Protein AF-0000000074853337 (afdb_homodimer)

Nearest PDB structures (foldseek):
  1yk0-assembly1_A  TM=8.969E-01  e=3.800E-24  Homo sapiens
  1jdp-assembly1_B  TM=9.020E-01  e=1.438E-23  Homo sapiens
  3lmk-assembly1_A  TM=6.009E-01  e=6.762E-14  Homo sapiens
  3sg0-assembly1_A  TM=5.991E-01  e=1.609E-08  Rhodopseudomonas palustris HaA2
  3i09-assembly2_B  TM=6.050E-01  e=5.116E-08  Burkholderia mallei

Radius of gyration: 31.62 Å; Cα contacts (8 Å, |Δi|>4): 1145; chains: 2; bounding box: 70×77×116 Å

Organism: Aplysia californica (NCBI:txid6500)

pLDDT: mean 84.52, std 18.54, range [20.59, 98.62]

Secondary structure (DSSP, 8-state):
----------------GGG-THHHHGGGS---------S-EEEEE---S-TTSTT-HHHHHHHHHHHHHHHHSTTSSSTT--EEEEE---TT-HHHHHHHHHHHHHTT--SEEE---SHHHHHHHHHHHHHHT--EEE----HHHHHTTTTTTTTEEE-S--HHHHHHHHHHHHHHHT---EEEEE-TTTTTTTSTTHHHHHHHHHHHHHHHHHTSPPPEEE--SHHHHHHIIIIIGGGS--EEEEES-HHHHHHHHHHHHHTTTTTTT-EEEEE-TT--HHHHSSTT--TTS-HHHHHHHHHHGGGEEEE-PPPP-SHHHHHHHHHHHHHHHHHTTTS-----SSS--HHHHHHHH-/----------------GGG-THHHHGGGS---------S-EEEEE---S-TTSTT-HHHHHHHHHHHHHHHHSTTSSSTT--EEEEE---TT-HHHHHHHHHHHHHTT--SEEE---SHHHHHHHHHHHHHHT--EEE----HHHHHTTTTTTTTEEE-S--HHHHHHHHHHHHHHHT---EEEEE-TTTTTTTSTTHHHHHHHHHHHHHHHHHTSPPPEEE--SHHHHHHHHHHTGGGS--EEEEES-HHHHHHHHHHHHHTTTTTTT-EEEEE-TT--TGGGSSTT--TTS-HHHHHHHHHHGGGEEEE-PPPP-SHHHHHHHHHHHHHHHHHTTTS-----SSS--HHHHHHHH-

Solvent-accessible surface area (backbone atoms only — not comparable to full-atom values): 38849 Å² total; per-residue (Å²): 136,82,78,77,76,75,78,76,79,67,79,68,75,79,73,75,74,74,77,59,65,69,67,59,60,69,70,65,54,85,71,66,73,72,72,74,79,82,64,65,46,33,32,30,31,27,28,25,64,55,74,72,27,73,59,6,41,78,63,32,47,35,30,40,52,53,36,51,52,49,34,26,28,88,86,27,92,40,53,73,55,53,73,46,78,47,83,43,60,10,68,64,25,46,51,47,26,35,52,53,51,48,54,33,58,75,66,69,47,50,63,31,32,40,34,28,48,31,47,67,13,24,49,63,44,35,36,44,22,51,80,70,70,32,43,29,39,23,47,36,35,57,50,61,57,65,76,31,28,89,58,52,21,53,35,52,44,72,70,44,67,48,50,58,58,50,30,50,49,53,48,52,52,31,61,72,68,66,59,86,44,59,37,32,42,27,19,38,63,28,41,44,55,65,27,81,39,41,22,42,55,49,51,51,41,36,33,50,54,40,14,61,74,69,71,46,87,42,55,67,43,79,31,89,48,71,66,48,41,51,47,42,47,58,69,55,56,59,70,49,72,29,37,34,37,34,25,46,24,71,66,54,47,43,52,50,34,35,50,34,42,76,71,57,41,59,72,71,64,29,43,38,36,36,58,41,58,75,65,50,72,77,62,55,73,54,66,46,64,49,88,90,52,56,70,68,57,33,51,45,21,47,60,25,48,72,41,50,44,74,48,58,60,82,71,84,84,48,69,68,52,52,53,48,25,48,52,31,53,54,44,36,47,68,78,36,64,94,42,102,75,78,84,86,49,92,55,68,57,69,58,30,54,43,55,33,73,100,132,85,78,76,76,74,78,72,80,71,78,71,75,79,76,73,74,74,77,58,64,68,68,59,60,70,70,66,56,84,72,67,72,72,74,73,80,82,66,65,45,34,33,30,31,26,28,26,65,56,74,73,26,73,58,6,40,79,60,32,48,34,29,42,52,53,36,50,53,50,34,26,29,86,88,27,92,41,52,73,54,53,74,44,78,45,82,43,61,9,67,63,25,45,50,47,25,35,50,53,50,48,53,32,59,77,66,69,46,50,64,31,32,40,34,27,48,32,47,68,15,24,49,64,43,37,36,45,22,51,80,69,71,32,41,28,38,24,48,36,35,59,51,60,56,66,76,31,27,89,57,53,22,54,34,52,45,71,68,43,68,48,48,57,57,50,31,52,50,52,49,51,54,31,61,73,69,65,60,84,42,58,38,34,43,28,20,37,65,28,41,44,56,64,28,81,40,40,23,41,56,49,51,52,42,38,32,51,56,42,16,61,74,71,72,46,86,43,54,66,45,79,31,88,47,69,68,48,42,52,47,42,47,59,69,54,56,59,71,50,73,30,37,37,38,34,25,46,23,70,67,52,47,44,51,50,34,36,50,33,42,75,71,57,42,59,72,70,63,30,42,38,36,35,58,42,56,75,65,50,73,77,62,56,74,54,66,46,63,50,90,91,52,55,71,68,56,33,51,46,21,48,60,24,47,72,43,49,44,74,47,59,58,82,71,82,84,47,69,68,53,52,52,48,27,50,52,31,51,54,44,36,48,66,76,35,64,92,43,100,76,78,84,89,51,93,56,67,57,69,58,32,55,42,56,33,72,101

Structure (mmCIF, N/CA/C/O backbone):
data_AF-0000000074853337-model_v1
#
loop_
_entity.id
_entity.type
_entity.pdbx_description
1 polymer 'Atrial natriuretic peptide receptor 3'
#
loop_
_atom_site.group_PDB
_atom_site.id
_atom_site.type_symbol
_atom_site.label_atom_id
_atom_site.label_alt_id
_atom_site.label_comp_id
_atom_site.label_asym_id
_atom_site.label_entity_id
_atom_site.label_seq_id
_atom_site.pdbx_PDB_ins_code
_atom_site.Cartn_x
_atom_site.Cartn_y
_atom_site.Cartn_z
_atom_site.occupancy
_atom_site.B_iso_or_equiv
_atom_site.auth_seq_id
_atom_site.auth_comp_id
_atom_site.auth_asym_id
_atom_site.auth_atom_id
_atom_site.pdbx_PDB_model_num
ATOM 1 N N . MET A 1 1 ? -21.594 -12.172 57.938 1 22.23 1 MET A N 1
ATOM 2 C CA . MET A 1 1 ? -20.484 -11.242 57.75 1 22.23 1 MET A CA 1
ATOM 3 C C . MET A 1 1 ? -19.141 -11.953 57.906 1 22.23 1 MET A C 1
ATOM 5 O O . MET A 1 1 ? -18.406 -11.672 58.875 1 22.23 1 MET A O 1
ATOM 9 N N . ARG A 1 2 ? -19.062 -13.242 57.5 1 23.27 2 ARG A N 1
ATOM 10 C CA . ARG A 1 2 ? -18.016 -14.219 57.75 1 23.27 2 ARG A CA 1
ATOM 11 C C . ARG A 1 2 ? -16.703 -13.805 57.062 1 23.27 2 ARG A C 1
ATOM 13 O O . ARG A 1 2 ? -16.688 -13.531 55.875 1 23.27 2 ARG A O 1
ATOM 20 N N . GLU A 1 3 ? -15.742 -13.32 57.781 1 20.59 3 GLU A N 1
ATOM 21 C CA . GLU A 1 3 ? -14.438 -12.711 57.562 1 20.59 3 GLU A CA 1
ATOM 22 C C . GLU A 1 3 ? -13.461 -13.734 56.969 1 20.59 3 GLU A C 1
ATOM 24 O O . GLU A 1 3 ? -13.039 -14.656 57.656 1 20.59 3 GLU A O 1
ATOM 29 N N . LYS A 1 4 ? -13.75 -14.234 55.75 1 22.91 4 LYS A N 1
ATOM 30 C CA . LYS A 1 4 ? -12.867 -15.273 55.219 1 22.91 4 LYS A CA 1
ATOM 31 C C . LYS A 1 4 ? -11.43 -14.773 55.125 1 22.91 4 LYS A C 1
ATOM 33 O O . LYS A 1 4 ? -11.133 -13.828 54.406 1 22.91 4 LYS A O 1
ATOM 38 N N . ARG A 1 5 ? -10.664 -15.008 56.219 1 22.78 5 ARG A N 1
ATOM 39 C CA . ARG A 1 5 ? -9.266 -14.625 56.406 1 22.78 5 ARG A CA 1
ATOM 40 C C . ARG A 1 5 ? -8.367 -15.273 55.375 1 22.78 5 ARG A C 1
ATOM 42 O O . ARG A 1 5 ? -8.359 -16.5 55.219 1 22.78 5 ARG A O 1
ATOM 49 N N . MET A 1 6 ? -8.219 -14.57 54.25 1 23.66 6 MET A N 1
ATOM 50 C CA . MET A 1 6 ? -7.418 -14.969 53.094 1 23.66 6 MET A CA 1
ATOM 51 C C . MET A 1 6 ? -5.992 -15.297 53.5 1 23.66 6 MET A C 1
ATOM 53 O O . MET A 1 6 ? -5.34 -14.508 54.188 1 23.66 6 MET A O 1
ATOM 57 N N . LYS A 1 7 ? -5.77 -16.594 53.719 1 26.19 7 LYS A N 1
ATOM 58 C CA . LYS A 1 7 ? -4.52 -17.25 54.125 1 26.19 7 LYS A CA 1
ATOM 59 C C . LYS A 1 7 ? -3.352 -16.734 53.281 1 26.19 7 LYS A C 1
ATOM 61 O O . LYS A 1 7 ? -3.395 -16.766 52.062 1 26.19 7 LYS A O 1
ATOM 66 N N . GLU A 1 8 ? -2.572 -15.758 53.812 1 24.81 8 GLU A N 1
ATOM 67 C CA . GLU A 1 8 ? -1.385 -15.07 53.312 1 24.81 8 GLU A CA 1
ATOM 68 C C . GLU A 1 8 ? -0.241 -16.047 53.062 1 24.81 8 GLU A C 1
ATOM 70 O O . GLU A 1 8 ? 0.176 -16.766 54 1 24.81 8 GLU A O 1
ATOM 75 N N . TYR A 1 9 ? -0.406 -16.922 52.062 1 26.78 9 TYR A N 1
ATOM 76 C CA . TYR A 1 9 ? 0.649 -17.891 51.844 1 26.78 9 TYR A CA 1
ATOM 77 C C . TYR A 1 9 ? 2 -17.203 51.656 1 26.78 9 TYR A C 1
ATOM 79 O O . TYR A 1 9 ? 2.186 -16.391 50.75 1 26.78 9 TYR A O 1
ATOM 87 N N . SER A 1 10 ? 2.643 -16.906 52.781 1 26.77 10 SER A N 1
ATOM 88 C CA . SER A 1 10 ? 3.932 -16.25 52.938 1 26.77 10 SER A CA 1
ATOM 89 C C . SER A 1 10 ? 5.066 -17.094 52.375 1 26.77 10 SER A C 1
ATOM 91 O O . SER A 1 10 ? 6.215 -16.969 52.812 1 26.77 10 SER A O 1
ATOM 93 N N . GLY A 1 11 ? 4.789 -18.094 51.5 1 28.28 11 GLY A N 1
ATOM 94 C CA . GLY A 1 11 ? 5.957 -18.953 51.344 1 28.28 11 GLY A CA 1
ATOM 95 C C . GLY A 1 11 ? 7.156 -18.219 50.781 1 28.28 11 GLY A C 1
ATOM 96 O O . GLY A 1 11 ? 7.109 -17.719 49.656 1 28.28 11 GLY A O 1
ATOM 97 N N . THR A 1 12 ? 7.883 -17.516 51.656 1 29.91 12 THR A N 1
ATOM 98 C CA . THR A 1 12 ? 9.094 -16.781 51.281 1 29.91 12 THR A CA 1
ATOM 99 C C . THR A 1 12 ? 10.156 -17.719 50.75 1 29.91 12 THR A C 1
ATOM 101 O O . THR A 1 12 ? 10.617 -18.625 51.438 1 29.91 12 THR A O 1
ATOM 104 N N . PRO A 1 13 ? 9.961 -18.203 49.469 1 32.94 13 PRO A N 1
ATOM 105 C CA . PRO A 1 13 ? 11.023 -19.141 49.094 1 32.94 13 PRO A CA 1
ATOM 106 C C . PRO A 1 13 ? 12.422 -18.547 49.25 1 32.94 13 PRO A C 1
ATOM 108 O O . PRO A 1 13 ? 12.617 -17.344 49 1 32.94 13 PRO A O 1
ATOM 111 N N . SER A 1 14 ? 13.156 -19.062 50.188 1 32.91 14 SER A N 1
ATOM 112 C CA . SER A 1 14 ? 14.523 -18.703 50.531 1 32.91 14 SER A CA 1
ATOM 113 C C . SER A 1 14 ? 15.469 -18.891 49.344 1 32.91 14 SER A C 1
ATOM 115 O O . SER A 1 14 ? 15.695 -20.031 48.906 1 32.91 14 SER A O 1
ATOM 117 N N . VAL A 1 15 ? 15.297 -18.078 48.344 1 34.78 15 VAL A N 1
ATOM 118 C CA . VAL A 1 15 ? 16.219 -18.172 47.219 1 34.78 15 VAL A CA 1
ATOM 119 C C . VAL A 1 15 ? 17.656 -18 47.719 1 34.78 15 VAL A C 1
ATOM 121 O O . VAL A 1 15 ? 17.953 -17.078 48.469 1 34.78 15 VAL A O 1
ATOM 124 N N . SER A 1 16 ? 18.375 -19.094 47.844 1 33.56 16 SER A N 1
ATOM 125 C CA . SER A 1 16 ? 19.75 -19.156 48.344 1 33.56 16 SER A CA 1
ATOM 126 C C . SER A 1 16 ? 20.656 -18.25 47.531 1 33.56 16 SER A C 1
ATOM 128 O O . SER A 1 16 ? 20.516 -18.141 46.281 1 33.56 16 SER A O 1
ATOM 130 N N . PRO A 1 17 ? 21.422 -17.359 48.219 1 31.91 17 PRO A N 1
ATOM 131 C CA . PRO A 1 17 ? 22.219 -16.25 47.688 1 31.91 17 PRO A CA 1
ATOM 132 C C . PRO A 1 17 ? 23.406 -16.734 46.844 1 31.91 17 PRO A C 1
ATOM 134 O O . PRO A 1 17 ? 24.25 -15.922 46.469 1 31.91 17 PRO A O 1
ATOM 137 N N . LYS A 1 18 ? 23.656 -18.047 46.75 1 34.31 18 LYS A N 1
ATOM 138 C CA . LYS A 1 18 ? 25.047 -18.359 46.438 1 34.31 18 LYS A CA 1
ATOM 139 C C . LYS A 1 18 ? 25.391 -17.875 45.031 1 34.31 18 LYS A C 1
ATOM 141 O O . LYS A 1 18 ? 26.562 -17.797 44.656 1 34.31 18 LYS A O 1
ATOM 146 N N . MET A 1 19 ? 24.375 -18.078 44.156 1 36.09 19 MET A N 1
ATOM 147 C CA . MET A 1 19 ? 24.938 -18.078 42.812 1 36.09 19 MET A CA 1
ATOM 148 C C . MET A 1 19 ? 25.281 -16.656 42.375 1 36.09 19 MET A C 1
ATOM 150 O O . MET A 1 19 ? 25.375 -16.391 41.156 1 36.09 19 MET A O 1
ATOM 154 N N . MET A 1 20 ? 25.359 -15.734 43.312 1 32.56 20 MET A N 1
ATOM 155 C CA . MET A 1 20 ? 25.312 -14.375 42.781 1 32.56 20 MET A CA 1
ATOM 156 C C . MET A 1 20 ? 26.641 -14.016 42.094 1 32.56 20 MET A C 1
ATOM 158 O O . MET A 1 20 ? 26.734 -12.992 41.438 1 32.56 20 MET A O 1
ATOM 162 N N . PRO A 1 21 ? 27.766 -14.648 42.531 1 40.25 21 PRO A N 1
ATOM 163 C CA . PRO A 1 21 ? 28.891 -13.766 42.25 1 40.25 21 PRO A CA 1
ATOM 164 C C . PRO A 1 21 ? 29.219 -13.711 40.75 1 40.25 21 PRO A C 1
ATOM 166 O O . PRO A 1 21 ? 29.922 -12.789 40.312 1 40.25 21 PRO A O 1
ATOM 169 N N . PHE A 1 22 ? 29 -14.867 40.094 1 39.91 22 PHE A N 1
ATOM 170 C CA . PHE A 1 22 ? 29.75 -14.984 38.844 1 39.91 22 PHE A CA 1
ATOM 171 C C . PHE A 1 22 ? 29.219 -14.016 37.812 1 39.91 22 PHE A C 1
ATOM 173 O O . PHE A 1 22 ? 29.781 -13.883 36.719 1 39.91 22 PHE A O 1
ATOM 180 N N . VAL A 1 23 ? 27.906 -13.523 38.062 1 36.72 23 VAL A N 1
ATOM 181 C CA . VAL A 1 23 ? 27.359 -12.734 36.969 1 36.72 23 VAL A CA 1
ATOM 182 C C . VAL A 1 23 ? 28.109 -11.398 36.875 1 36.72 23 VAL A C 1
ATOM 184 O O . VAL A 1 23 ? 28.016 -10.711 35.875 1 36.72 23 VAL A O 1
ATOM 187 N N . LEU A 1 24 ? 28.828 -11.031 38 1 37.31 24 LEU A N 1
ATOM 188 C CA . LEU A 1 24 ? 29.453 -9.711 37.969 1 37.31 24 LEU A CA 1
ATOM 189 C C . LEU A 1 24 ? 30.641 -9.688 37.031 1 37.31 24 LEU A C 1
ATOM 191 O O . LEU A 1 24 ? 30.922 -8.656 36.406 1 37.31 24 LEU A O 1
ATOM 195 N N . LEU A 1 25 ? 31.359 -10.812 36.969 1 39.62 25 LEU A N 1
ATOM 196 C CA . LEU A 1 25 ? 32.625 -10.727 36.25 1 39.62 25 LEU A CA 1
ATOM 197 C C . LEU A 1 25 ? 32.406 -10.555 34.75 1 39.62 25 LEU A C 1
ATOM 199 O O . LEU A 1 25 ? 33.188 -9.875 34.062 1 39.62 25 LEU A O 1
ATOM 203 N N . LEU A 1 26 ? 31.344 -11.203 34.219 1 37.22 26 LEU A N 1
ATOM 204 C CA . LEU A 1 26 ? 31.266 -11.141 32.781 1 37.22 26 LEU A CA 1
ATOM 205 C C . LEU A 1 26 ? 30.938 -9.734 32.312 1 37.22 26 LEU A C 1
ATOM 207 O O . LEU A 1 26 ? 30.969 -9.445 31.109 1 37.22 26 LEU A O 1
ATOM 211 N N . LEU A 1 27 ? 30.422 -8.859 33.188 1 37.34 27 LEU A N 1
ATOM 212 C CA . LEU A 1 27 ? 30.078 -7.52 32.688 1 37.34 27 LEU A CA 1
ATOM 213 C C . LEU A 1 27 ? 31.344 -6.703 32.438 1 37.34 27 LEU A C 1
ATOM 215 O O . LEU A 1 27 ? 31.266 -5.555 32 1 37.34 27 LEU A O 1
ATOM 219 N N . CYS A 1 28 ? 32.406 -7.074 33.062 1 39.81 28 CYS A N 1
ATOM 220 C CA . CYS A 1 28 ? 33.594 -6.258 32.844 1 39.81 28 CYS A CA 1
ATOM 221 C C . CYS A 1 28 ? 34.125 -6.457 31.422 1 39.81 28 CYS A C 1
ATOM 223 O O . CYS A 1 28 ? 35.219 -6.008 31.109 1 39.81 28 CYS A O 1
ATOM 225 N N . LEU A 1 29 ? 33.812 -7.5 30.734 1 38 29 LEU A N 1
ATOM 226 C CA . LEU A 1 29 ? 34.594 -7.562 29.5 1 38 29 LEU A CA 1
ATOM 227 C C . LEU A 1 29 ? 34.625 -6.203 28.812 1 38 29 LEU A C 1
ATOM 229 O O . LEU A 1 29 ? 33.875 -5.301 29.172 1 38 29 LEU A O 1
ATOM 233 N N . GLY A 1 30 ? 35 -6.238 27.359 1 38.25 30 GLY A N 1
ATOM 234 C CA . GLY A 1 30 ? 35.531 -5.242 26.453 1 38.25 30 GLY A CA 1
ATOM 235 C C . GLY A 1 30 ? 34.625 -4.047 26.266 1 38.25 30 GLY A C 1
ATOM 236 O O . GLY A 1 30 ? 33.562 -4.168 25.656 1 38.25 30 GLY A O 1
ATOM 237 N N . GLN A 1 31 ? 34.375 -3.303 27.219 1 40.59 31 GLN A N 1
ATOM 238 C CA . GLN A 1 31 ? 33.969 -1.958 26.828 1 40.59 31 GLN A CA 1
ATOM 239 C C . GLN A 1 31 ? 34.781 -1.463 25.641 1 40.59 31 GLN A C 1
ATOM 241 O O . GLN A 1 31 ? 35.906 -1.008 25.797 1 40.59 31 GLN A O 1
ATOM 246 N N . GLU A 1 32 ? 34.938 -2.137 24.5 1 41.5 32 GLU A N 1
ATOM 247 C CA . GLU A 1 32 ? 35.406 -1.35 23.375 1 41.5 32 GLU A CA 1
ATOM 248 C C . GLU A 1 32 ? 35 0.113 23.5 1 41.5 32 GLU A C 1
ATOM 250 O O . GLU A 1 32 ? 33.844 0.412 23.75 1 41.5 32 GLU A O 1
ATOM 255 N N . ALA A 1 33 ? 35.75 0.999 23.953 1 39.53 33 ALA A N 1
ATOM 256 C CA . ALA A 1 33 ? 35.594 2.443 23.797 1 39.53 33 ALA A CA 1
ATOM 257 C C . ALA A 1 33 ? 34.844 2.783 22.516 1 39.53 33 ALA A C 1
ATOM 259 O O . ALA A 1 33 ? 35.344 2.535 21.422 1 39.53 33 ALA A O 1
ATOM 260 N N . ALA A 1 34 ? 33.625 2.465 22.328 1 45.75 34 ALA A N 1
ATOM 261 C CA . ALA A 1 34 ? 32.938 3.104 21.219 1 45.75 34 ALA A CA 1
ATOM 262 C C . ALA A 1 34 ? 33.531 4.465 20.891 1 45.75 34 ALA A C 1
ATOM 264 O O . ALA A 1 34 ? 33.594 5.344 21.75 1 45.75 34 ALA A O 1
ATOM 265 N N . ALA A 1 35 ? 34.719 4.594 20.344 1 49.59 35 ALA A N 1
ATOM 266 C CA . ALA A 1 35 ? 35.281 5.832 19.812 1 49.59 35 ALA A CA 1
ATOM 267 C C . ALA A 1 35 ? 34.219 6.859 19.516 1 49.59 35 ALA A C 1
ATOM 269 O O . ALA A 1 35 ? 33.25 6.562 18.828 1 49.59 35 ALA A O 1
ATOM 270 N N . TYR A 1 36 ? 33.938 7.77 20.438 1 59.47 36 TYR A N 1
ATOM 271 C CA . TYR A 1 36 ? 33 8.891 20.344 1 59.47 36 TYR A CA 1
ATOM 272 C C . TYR A 1 36 ? 33.125 9.578 18.984 1 59.47 36 TYR A C 1
ATOM 274 O O . TYR A 1 36 ? 34.219 9.891 18.531 1 59.47 36 TYR A O 1
ATOM 282 N N . TYR A 1 37 ? 32.281 9.25 18.062 1 70.19 37 TYR A N 1
ATOM 283 C CA . TYR A 1 37 ? 32.219 10.008 16.812 1 70.19 37 TYR A CA 1
ATOM 284 C C . TYR A 1 37 ? 32.344 11.5 17.078 1 70.19 37 TYR A C 1
ATOM 286 O O . TYR A 1 37 ? 31.562 12.07 17.859 1 70.19 37 TYR A O 1
ATOM 294 N N . THR A 1 38 ? 33.438 12.094 16.688 1 80.12 38 THR A N 1
ATOM 295 C CA . THR A 1 38 ? 33.719 13.508 16.938 1 80.12 38 THR A CA 1
ATOM 296 C C . THR A 1 38 ? 33.281 14.344 15.727 1 80.12 38 THR A C 1
ATOM 298 O O . THR A 1 38 ? 33.344 15.578 15.766 1 80.12 38 THR A O 1
ATOM 301 N N . GLY A 1 39 ? 32.812 13.68 14.648 1 88.62 39 GLY A N 1
ATOM 302 C CA . GLY A 1 39 ? 32.375 14.414 13.469 1 88.62 39 GLY A CA 1
ATOM 303 C C . GLY A 1 39 ? 31 15.047 13.641 1 88.62 39 GLY A C 1
ATOM 304 O O . GLY A 1 39 ? 30.406 14.977 14.711 1 88.62 39 GLY A O 1
ATOM 305 N N . PRO A 1 40 ? 30.594 15.742 12.672 1 94.69 40 PRO A N 1
ATOM 306 C CA . PRO A 1 40 ? 29.281 16.391 12.734 1 94.69 40 PRO A CA 1
ATOM 307 C C . PRO A 1 40 ? 28.125 15.398 12.859 1 94.69 40 PRO A C 1
ATOM 309 O O . PRO A 1 40 ? 28.203 14.289 12.328 1 94.69 40 PRO A O 1
ATOM 312 N N . ILE A 1 41 ? 27.219 15.789 13.633 1 95.88 41 ILE A N 1
ATOM 313 C CA . ILE A 1 41 ? 25.953 15.055 13.648 1 95.88 41 ILE A CA 1
ATOM 314 C C . ILE A 1 41 ? 25.172 15.352 12.375 1 95.88 41 ILE A C 1
ATOM 316 O O . ILE A 1 41 ? 24.875 16.516 12.07 1 95.88 41 ILE A O 1
ATOM 320 N N . LEU A 1 42 ? 24.812 14.281 11.586 1 97.69 42 LEU A N 1
ATOM 321 C CA . LEU A 1 42 ? 24.156 14.438 10.297 1 97.69 42 LEU A CA 1
ATOM 322 C C . LEU A 1 42 ? 22.672 14.078 10.391 1 97.69 42 LEU A C 1
ATOM 324 O O . LEU A 1 42 ? 22.328 12.945 10.719 1 97.69 42 LEU A O 1
ATOM 328 N N . ILE A 1 43 ? 21.875 15.062 10.133 1 98 43 ILE A N 1
ATOM 329 C CA . ILE A 1 43 ? 20.422 14.875 10.164 1 98 43 ILE A CA 1
ATOM 330 C C . ILE A 1 43 ? 19.859 15.008 8.75 1 98 43 ILE A C 1
ATOM 332 O O . ILE A 1 43 ? 20.094 16.016 8.078 1 98 43 ILE A O 1
ATOM 336 N N . ALA A 1 44 ? 19.203 13.953 8.266 1 98.44 44 ALA A N 1
ATOM 337 C CA . ALA A 1 44 ? 18.516 13.992 6.973 1 98.44 44 ALA A CA 1
ATOM 338 C C . ALA A 1 44 ? 17.031 14.289 7.145 1 98.44 44 ALA A C 1
ATOM 340 O O . ALA A 1 44 ? 16.328 13.562 7.852 1 98.44 44 ALA A O 1
ATOM 341 N N . SER A 1 45 ? 16.594 15.359 6.551 1 98.12 45 SER A N 1
ATOM 342 C CA . SER A 1 45 ? 15.188 15.727 6.641 1 98.12 45 SER A CA 1
ATOM 343 C C . SER A 1 45 ? 14.461 15.453 5.328 1 98.12 45 SER A C 1
ATOM 345 O O . SER A 1 45 ? 14.945 15.844 4.258 1 98.12 45 SER A O 1
ATOM 347 N N . LEU A 1 46 ? 13.336 14.773 5.422 1 98.31 46 LEU A N 1
ATOM 348 C CA . LEU A 1 46 ? 12.531 14.43 4.258 1 98.31 46 LEU A CA 1
ATOM 349 C C . LEU A 1 46 ? 11.141 15.047 4.355 1 98.31 46 LEU A C 1
ATOM 351 O O . LEU A 1 46 ? 10.133 14.328 4.336 1 98.31 46 LEU A O 1
ATOM 355 N N . PHE A 1 47 ? 11.102 16.391 4.367 1 97.81 47 PHE A N 1
ATOM 356 C CA . PHE A 1 47 ? 9.859 17.156 4.355 1 97.81 47 PHE A CA 1
ATOM 357 C C . PHE A 1 47 ? 9.484 17.562 2.934 1 97.81 47 PHE A C 1
ATOM 359 O O . PHE A 1 47 ? 10.352 17.641 2.057 1 97.81 47 PHE A O 1
ATOM 366 N N . PRO A 1 48 ? 8.172 17.797 2.736 1 97 48 PRO A N 1
ATOM 367 C CA . PRO A 1 48 ? 7.809 18.25 1.396 1 97 48 PRO A CA 1
ATOM 368 C C . PRO A 1 48 ? 8.203 19.703 1.139 1 97 48 PRO A C 1
ATOM 370 O O . PRO A 1 48 ? 8.148 20.531 2.053 1 97 48 PRO A O 1
ATOM 373 N N . ALA A 1 49 ? 8.555 20 -0.128 1 96.19 49 ALA A N 1
ATOM 374 C CA . ALA A 1 49 ? 8.906 21.359 -0.513 1 96.19 49 ALA A CA 1
ATOM 375 C C . ALA A 1 49 ? 7.652 22.203 -0.753 1 96.19 49 ALA A C 1
ATOM 377 O O . ALA A 1 49 ? 7.707 23.438 -0.714 1 96.19 49 ALA A O 1
ATOM 378 N N . ASP A 1 50 ? 6.562 21.547 -1.002 1 93.19 50 ASP A N 1
ATOM 379 C CA . ASP A 1 50 ? 5.297 22.219 -1.26 1 93.19 50 ASP A CA 1
ATOM 380 C C . ASP A 1 50 ? 4.848 23.031 -0.042 1 93.19 50 ASP A C 1
ATOM 382 O O . ASP A 1 50 ? 4.422 22.453 0.963 1 93.19 50 ASP A O 1
ATOM 386 N N . ASP A 1 51 ? 4.77 24.344 -0.129 1 89.62 51 ASP A N 1
ATOM 387 C CA . ASP A 1 51 ? 4.535 25.234 0.999 1 89.62 51 ASP A CA 1
ATOM 388 C C . ASP A 1 51 ? 3.082 25.172 1.462 1 89.62 51 ASP A C 1
ATOM 390 O O . ASP A 1 51 ? 2.738 25.688 2.525 1 89.62 51 ASP A O 1
ATOM 394 N N . ARG A 1 52 ? 2.24 24.609 0.774 1 86.31 52 ARG A N 1
ATOM 395 C CA . ARG A 1 52 ? 0.839 24.484 1.16 1 86.31 52 ARG A CA 1
ATOM 396 C C . ARG A 1 52 ? 0.68 23.484 2.299 1 86.31 52 ARG A C 1
ATOM 398 O O . ARG A 1 52 ? -0.307 23.516 3.037 1 86.31 52 ARG A O 1
ATOM 405 N N . ARG A 1 53 ? 1.731 22.609 2.369 1 89.81 53 ARG A N 1
ATOM 406 C CA . ARG A 1 53 ? 1.661 21.578 3.395 1 89.81 53 ARG A CA 1
ATOM 407 C C . ARG A 1 53 ? 2.035 22.125 4.762 1 89.81 53 ARG A C 1
ATOM 409 O O . ARG A 1 53 ? 2.959 22.938 4.879 1 89.81 53 ARG A O 1
ATOM 416 N N . LEU A 1 54 ? 1.397 21.609 5.758 1 88.5 54 LEU A N 1
ATOM 417 C CA . LEU A 1 54 ? 1.569 22.125 7.117 1 88.5 54 LEU A CA 1
ATOM 418 C C . LEU A 1 54 ? 2.957 21.781 7.652 1 88.5 54 LEU A C 1
ATOM 420 O O . LEU A 1 54 ? 3.406 22.375 8.641 1 88.5 54 LEU A O 1
ATOM 424 N N . PHE A 1 55 ? 3.625 20.875 7.066 1 92.25 55 PHE A N 1
ATOM 425 C CA . PHE A 1 55 ? 4.941 20.438 7.504 1 92.25 55 PHE A CA 1
ATOM 426 C C . PHE A 1 55 ? 5.969 20.609 6.391 1 92.25 55 PHE A C 1
ATOM 428 O O . PHE A 1 55 ? 6.867 19.781 6.23 1 92.25 55 PHE A O 1
ATOM 435 N N . SER A 1 56 ? 5.773 21.609 5.621 1 94.25 56 SER A N 1
ATOM 436 C CA . SER A 1 56 ? 6.711 21.891 4.539 1 94.25 56 SER A CA 1
ATOM 437 C C . SER A 1 56 ? 8.078 22.281 5.082 1 94.25 56 SER A C 1
ATOM 439 O O . SER A 1 56 ? 8.203 22.688 6.234 1 94.25 56 SER A O 1
ATOM 441 N N . ILE A 1 57 ? 9.047 22.188 4.258 1 96.94 57 ILE A N 1
ATOM 442 C CA . ILE A 1 57 ? 10.414 22.531 4.617 1 96.94 57 ILE A CA 1
ATOM 443 C C . ILE A 1 57 ? 10.461 23.984 5.117 1 96.94 57 ILE A C 1
ATOM 445 O O . ILE A 1 57 ? 11.055 24.25 6.164 1 96.94 57 ILE A O 1
ATOM 449 N N . LYS A 1 58 ? 9.805 24.875 4.449 1 95.31 58 LYS A N 1
ATOM 450 C CA . LYS A 1 58 ? 9.852 26.297 4.809 1 95.31 58 LYS A CA 1
ATOM 451 C C . LYS A 1 58 ? 9.25 26.531 6.188 1 95.31 58 LYS A C 1
ATOM 453 O O . LYS A 1 58 ? 9.672 27.438 6.91 1 95.31 58 LYS A O 1
ATOM 458 N N . ARG A 1 59 ? 8.32 25.75 6.496 1 94.31 59 ARG A N 1
ATOM 459 C CA . ARG A 1 59 ? 7.637 25.938 7.773 1 94.31 59 ARG A CA 1
ATOM 460 C C . ARG A 1 59 ? 8.453 25.344 8.922 1 94.31 59 ARG A C 1
ATOM 462 O O . ARG A 1 59 ? 8.484 25.906 10.016 1 94.31 59 ARG A O 1
ATOM 469 N N . ILE A 1 60 ? 9.133 24.266 8.656 1 96.75 60 ILE A N 1
ATOM 470 C CA . ILE A 1 60 ? 9.773 23.5 9.734 1 96.75 60 ILE A CA 1
ATOM 471 C C . ILE A 1 60 ? 11.203 24 9.93 1 96.75 60 ILE A C 1
ATOM 473 O O . ILE A 1 60 ? 11.711 24.016 11.055 1 96.75 60 ILE A O 1
ATOM 477 N N . ARG A 1 61 ? 11.875 24.391 8.922 1 97.62 61 ARG A N 1
ATOM 478 C CA . ARG A 1 61 ? 13.305 24.688 8.938 1 97.62 61 ARG A CA 1
ATOM 479 C C . ARG A 1 61 ? 13.633 25.75 9.977 1 97.62 61 ARG A C 1
ATOM 481 O O . ARG A 1 61 ? 14.57 25.594 10.758 1 97.62 61 ARG A O 1
ATOM 488 N N . PRO A 1 62 ? 12.875 26.875 10.047 1 97.5 62 PRO A N 1
ATOM 489 C CA . PRO A 1 62 ? 13.203 27.875 11.07 1 97.5 62 PRO A CA 1
ATOM 490 C C . PRO A 1 62 ? 13.188 27.297 12.484 1 97.5 62 PRO A C 1
ATOM 492 O O . PRO A 1 62 ? 14.055 27.625 13.297 1 97.5 62 PRO A O 1
ATOM 495 N N . ALA A 1 63 ? 12.227 26.469 12.711 1 97.69 63 ALA A N 1
ATOM 496 C CA . ALA A 1 63 ? 12.125 25.844 14.031 1 97.69 63 ALA A CA 1
ATOM 497 C C . ALA A 1 63 ? 13.32 24.938 14.305 1 97.69 63 ALA A C 1
ATOM 499 O O . ALA A 1 63 ? 13.812 24.875 15.43 1 97.69 63 ALA A O 1
ATOM 500 N N . LEU A 1 64 ? 13.781 24.219 13.336 1 98 64 LEU A N 1
ATOM 501 C CA . LEU A 1 64 ? 14.93 23.328 13.484 1 98 64 LEU A CA 1
ATOM 502 C C . LEU A 1 64 ? 16.203 24.125 13.703 1 98 64 LEU A C 1
ATOM 504 O O . LEU A 1 64 ? 17.062 23.719 14.492 1 98 64 LEU A O 1
ATOM 508 N N . GLU A 1 65 ? 16.328 25.25 13.055 1 97.25 65 GLU A N 1
ATOM 509 C CA . GLU A 1 65 ? 17.5 26.109 13.25 1 97.25 65 GLU A CA 1
ATOM 510 C C . GLU A 1 65 ? 17.578 26.625 14.688 1 97.25 65 GLU A C 1
ATOM 512 O O . GLU A 1 65 ? 18.641 26.641 15.289 1 97.25 65 GLU A O 1
ATOM 517 N N . ILE A 1 66 ? 16.453 27.016 15.117 1 97.44 66 ILE A N 1
ATOM 518 C CA . ILE A 1 66 ? 16.375 27.5 16.5 1 97.44 66 ILE A CA 1
ATOM 519 C C . ILE A 1 66 ? 16.766 26.359 17.453 1 97.44 66 ILE A C 1
ATOM 521 O O . ILE A 1 66 ? 17.516 26.578 18.406 1 97.44 66 ILE A O 1
ATOM 525 N N . ALA A 1 67 ? 16.281 25.172 17.203 1 97.75 67 ALA A N 1
ATOM 526 C CA . ALA A 1 67 ? 16.578 24.016 18.031 1 97.75 67 ALA A CA 1
ATOM 527 C C . ALA A 1 67 ? 18.078 23.719 18.031 1 97.75 67 ALA A C 1
ATOM 529 O O . ALA A 1 67 ? 18.656 23.438 19.078 1 97.75 67 ALA A O 1
ATOM 530 N N . VAL A 1 68 ? 18.672 23.75 16.906 1 97.44 68 VAL A N 1
ATOM 531 C CA . VAL A 1 68 ? 20.094 23.484 16.781 1 97.44 68 VAL A CA 1
ATOM 532 C C . VAL A 1 68 ? 20.891 24.5 17.609 1 97.44 68 VAL A C 1
ATOM 534 O O . VAL A 1 68 ? 21.844 24.141 18.297 1 97.44 68 VAL A O 1
ATOM 537 N N . GLU A 1 69 ? 20.516 25.781 17.5 1 96.81 69 GLU A N 1
ATOM 538 C CA . GLU A 1 69 ? 21.172 26.828 18.266 1 96.81 69 GLU A CA 1
ATOM 539 C C . GLU A 1 69 ? 21.078 26.562 19.766 1 96.81 69 GLU A C 1
ATOM 541 O O . GLU A 1 69 ? 22.078 26.703 20.5 1 96.81 69 GLU A O 1
ATOM 546 N N . LYS A 1 70 ? 19.922 26.156 20.125 1 96.56 70 LYS A N 1
ATOM 547 C CA . LYS A 1 70 ? 19.703 25.875 21.531 1 96.56 70 LYS A CA 1
ATOM 548 C C . LYS A 1 70 ? 20.531 24.672 22 1 96.56 70 LYS A C 1
ATOM 550 O O . LYS A 1 70 ? 21.109 24.688 23.078 1 96.56 70 LYS A O 1
ATOM 555 N N . VAL A 1 71 ? 20.609 23.672 21.203 1 96.81 71 VAL A N 1
ATOM 556 C CA . VAL A 1 71 ? 21.297 22.422 21.547 1 96.81 71 VAL A CA 1
ATOM 557 C C . VAL A 1 71 ? 22.797 22.672 21.609 1 96.81 71 VAL A C 1
ATOM 559 O O . VAL A 1 71 ? 23.484 22.109 22.469 1 96.81 71 VAL A O 1
ATOM 562 N N . ARG A 1 72 ? 23.234 23.578 20.797 1 96.5 72 ARG A N 1
ATOM 563 C CA . ARG A 1 72 ? 24.672 23.812 20.688 1 96.5 72 ARG A CA 1
ATOM 564 C C . ARG A 1 72 ? 25.125 24.906 21.656 1 96.5 72 ARG A C 1
ATOM 566 O O . ARG A 1 72 ? 26.328 25.125 21.828 1 96.5 72 ARG A O 1
ATOM 573 N N . ALA A 1 73 ? 24.172 25.578 22.219 1 96.94 73 ALA A N 1
ATOM 574 C CA . ALA A 1 73 ? 24.484 26.672 23.141 1 96.94 73 ALA A CA 1
ATOM 575 C C . ALA A 1 73 ? 25.344 26.172 24.297 1 96.94 73 ALA A C 1
ATOM 577 O O . ALA A 1 73 ? 25.359 24.984 24.609 1 96.94 73 ALA A O 1
ATOM 578 N N . PRO A 1 74 ? 26.094 27.109 24.953 1 96.75 74 PRO A N 1
ATOM 579 C CA . PRO A 1 74 ? 26.953 26.719 26.078 1 96.75 74 PRO A CA 1
ATOM 580 C C . PRO A 1 74 ? 26.188 26 27.188 1 96.75 74 PRO A C 1
ATOM 582 O O . PRO A 1 74 ? 26.734 25.109 27.844 1 96.75 74 PRO A O 1
ATOM 585 N N . ASP A 1 75 ? 25.031 26.297 27.312 1 95.88 75 ASP A N 1
ATOM 586 C CA . ASP A 1 75 ? 24.219 25.672 28.344 1 95.88 75 ASP A CA 1
ATOM 587 C C . ASP A 1 75 ? 23.328 24.578 27.75 1 95.88 75 ASP A C 1
ATOM 589 O O . ASP A 1 75 ? 22.438 24.062 28.438 1 95.88 75 ASP A O 1
ATOM 593 N N . GLY A 1 76 ? 23.562 24.266 26.484 1 95.69 76 GLY A N 1
ATOM 594 C CA . GLY A 1 76 ? 22.766 23.234 25.844 1 95.69 76 GLY A CA 1
ATOM 595 C C . GLY A 1 76 ? 23.312 21.828 26.062 1 95.69 76 GLY A C 1
ATOM 596 O O . GLY A 1 76 ? 24.375 21.656 26.672 1 95.69 76 GLY A O 1
ATOM 597 N N . PRO A 1 77 ? 22.578 20.797 25.656 1 94.88 77 PRO A N 1
ATOM 598 C CA . PRO A 1 77 ? 22.953 19.406 25.891 1 94.88 77 PRO A CA 1
ATOM 599 C C . PRO A 1 77 ? 24.203 18.984 25.094 1 94.88 77 PRO A C 1
ATOM 601 O O . PRO A 1 77 ? 24.891 18.031 25.484 1 94.88 77 PRO A O 1
ATOM 604 N N . LEU A 1 78 ? 24.516 19.672 24 1 94.38 78 LEU A N 1
ATOM 605 C CA . LEU A 1 78 ? 25.672 19.359 23.172 1 94.38 78 LEU A CA 1
ATOM 606 C C . LEU A 1 78 ? 26.422 20.625 22.781 1 94.38 78 LEU A C 1
ATOM 608 O O . LEU A 1 78 ? 26.516 20.969 21.594 1 94.38 78 LEU A O 1
ATOM 612 N N . PRO A 1 79 ? 27 21.156 23.797 1 94.5 79 PRO A N 1
ATOM 613 C CA . PRO A 1 79 ? 27.641 22.453 23.562 1 94.5 79 PRO A CA 1
ATOM 614 C C . PRO A 1 79 ? 28.734 22.391 22.5 1 94.5 79 PRO A C 1
ATOM 616 O O . PRO A 1 79 ? 29.641 21.547 22.609 1 94.5 79 PRO A O 1
ATOM 619 N N . GLY A 1 80 ? 28.578 23.172 21.469 1 93.31 80 GLY A N 1
ATOM 620 C CA . GLY A 1 80 ? 29.625 23.359 20.484 1 93.31 80 GLY A CA 1
ATOM 621 C C . GLY A 1 80 ? 29.656 22.266 19.422 1 93.31 80 GLY A C 1
ATOM 622 O O . GLY A 1 80 ? 30.438 22.328 18.484 1 93.31 80 GLY A O 1
ATOM 623 N N . ARG A 1 81 ? 28.812 21.312 19.562 1 94.19 81 ARG A N 1
ATOM 624 C CA . ARG A 1 81 ? 28.797 20.203 18.609 1 94.19 81 ARG A CA 1
ATOM 625 C C . ARG A 1 81 ? 28.266 20.672 17.25 1 94.19 81 ARG A C 1
ATOM 627 O O . ARG A 1 81 ? 27.297 21.438 17.188 1 94.19 81 ARG A O 1
ATOM 634 N N . GLU A 1 82 ? 28.938 20.234 16.203 1 95.62 82 GLU A N 1
ATOM 635 C CA . GLU A 1 82 ? 28.453 20.562 14.867 1 95.62 82 GLU A CA 1
ATOM 636 C C . GLU A 1 82 ? 27.281 19.672 14.477 1 95.62 82 GLU A C 1
ATOM 638 O O . GLU A 1 82 ? 27.328 18.453 14.609 1 95.62 82 GLU A O 1
ATOM 643 N N . ILE A 1 83 ? 26.219 20.312 14.094 1 96.81 83 ILE A N 1
ATOM 644 C CA . ILE A 1 83 ? 25 19.641 13.648 1 96.81 83 ILE A CA 1
ATOM 645 C C . ILE A 1 83 ? 24.625 20.125 12.25 1 96.81 83 ILE A C 1
ATOM 647 O O . ILE A 1 83 ? 24.484 21.328 12.016 1 96.81 83 ILE A O 1
ATOM 651 N N . GLU A 1 84 ? 24.531 19.172 11.32 1 96.81 84 GLU A N 1
ATOM 652 C CA . GLU A 1 84 ? 24.172 19.484 9.945 1 96.81 84 GLU A CA 1
ATOM 653 C C . GLU A 1 84 ? 22.812 18.859 9.586 1 96.81 84 GLU A C 1
ATOM 655 O O . GLU A 1 84 ? 22.625 17.656 9.719 1 96.81 84 GLU A O 1
ATOM 660 N N . ILE A 1 85 ? 21.922 19.75 9.156 1 97.62 85 ILE A N 1
ATOM 661 C CA . ILE A 1 85 ? 20.625 19.266 8.688 1 97.62 85 ILE A CA 1
ATOM 662 C C . ILE A 1 85 ? 20.531 19.438 7.176 1 97.62 85 ILE A C 1
ATOM 664 O O . ILE A 1 85 ? 20.672 20.547 6.656 1 97.62 85 ILE A O 1
ATOM 668 N N . ASN A 1 86 ? 20.375 18.328 6.473 1 97.94 86 ASN A N 1
ATOM 669 C CA . ASN A 1 86 ? 20.188 18.359 5.027 1 97.94 86 ASN A CA 1
ATOM 670 C C . ASN A 1 86 ? 18.719 18.141 4.656 1 97.94 86 ASN A C 1
ATOM 672 O O . ASN A 1 86 ? 18.062 17.25 5.195 1 97.94 86 ASN A O 1
ATOM 676 N N . TYR A 1 87 ? 18.25 19.031 3.768 1 98 87 TYR A N 1
ATOM 677 C CA . TYR A 1 87 ? 16.828 19 3.396 1 98 87 TYR A CA 1
ATOM 678 C C . TYR A 1 87 ? 16.656 18.469 1.982 1 98 87 TYR A C 1
ATOM 680 O O . TYR A 1 87 ? 17.312 18.922 1.048 1 98 87 TYR A O 1
ATOM 688 N N . ARG A 1 88 ? 15.844 17.422 1.882 1 98.19 88 ARG A N 1
ATOM 689 C CA . ARG A 1 88 ? 15.43 16.906 0.581 1 98.19 88 ARG A CA 1
ATOM 690 C C . ARG A 1 88 ? 13.914 16.797 0.488 1 98.19 88 ARG A C 1
ATOM 692 O O . ARG A 1 88 ? 13.242 16.484 1.477 1 98.19 88 ARG A O 1
ATOM 699 N N . ASP A 1 89 ? 13.43 17.078 -0.689 1 98.25 89 ASP A N 1
ATOM 700 C CA . ASP A 1 89 ? 11.992 17.078 -0.936 1 98.25 89 ASP A CA 1
ATOM 701 C C . ASP A 1 89 ? 11.43 15.656 -0.983 1 98.25 89 ASP A C 1
ATOM 703 O O . ASP A 1 89 ? 11.734 14.898 -1.903 1 98.25 89 ASP A O 1
ATOM 707 N N . SER A 1 90 ? 10.555 15.359 -0.052 1 97.25 90 SER A N 1
ATOM 708 C CA . SER A 1 90 ? 9.906 14.055 -0.062 1 97.25 90 SER A CA 1
ATOM 709 C C . SER A 1 90 ? 8.812 13.984 -1.124 1 97.25 90 SER A C 1
ATOM 711 O O . SER A 1 90 ? 8.406 12.898 -1.533 1 97.25 90 SER A O 1
ATOM 713 N N . ASN A 1 91 ? 8.305 15.18 -1.496 1 95.44 91 ASN A N 1
ATOM 714 C CA . ASN A 1 91 ? 7.207 15.305 -2.451 1 95.44 91 ASN A CA 1
ATOM 715 C C . ASN A 1 91 ? 5.973 14.531 -1.991 1 95.44 91 ASN A C 1
ATOM 717 O O . ASN A 1 91 ? 5.109 14.195 -2.803 1 95.44 91 ASN A O 1
ATOM 721 N N . CYS A 1 92 ? 6.016 14.164 -0.744 1 94.56 92 CYS A N 1
ATOM 722 C CA . CYS A 1 92 ? 4.949 13.328 -0.207 1 94.56 92 CYS A CA 1
ATOM 723 C C . CYS A 1 92 ? 4.711 12.109 -1.095 1 94.56 92 CYS A C 1
ATOM 725 O O . CYS A 1 92 ? 3.57 11.672 -1.257 1 94.56 92 CYS A O 1
ATOM 727 N N . SER A 1 93 ? 5.727 11.672 -1.726 1 94.44 93 SER A N 1
ATOM 728 C CA . SER A 1 93 ? 5.711 10.539 -2.639 1 94.44 93 SER A CA 1
ATOM 729 C C . SER A 1 93 ? 6.473 9.352 -2.055 1 94.44 93 SER A C 1
ATOM 731 O O . SER A 1 93 ? 7.578 9.508 -1.532 1 94.44 93 SER A O 1
ATOM 733 N N . SER A 1 94 ? 5.832 8.195 -2.178 1 94.56 94 SER A N 1
ATOM 734 C CA . SER A 1 94 ? 6.488 6.977 -1.706 1 94.56 94 SER A CA 1
ATOM 735 C C . SER A 1 94 ? 7.816 6.754 -2.424 1 94.56 94 SER A C 1
ATOM 737 O O . SER A 1 94 ? 8.828 6.441 -1.791 1 94.56 94 SER A O 1
ATOM 739 N N . ALA A 1 95 ? 7.805 7.027 -3.713 1 96.06 95 ALA A N 1
ATOM 740 C CA . ALA A 1 95 ? 8.984 6.758 -4.535 1 96.06 95 ALA A CA 1
ATOM 741 C C . ALA A 1 95 ? 10.062 7.816 -4.316 1 96.06 95 ALA A C 1
ATOM 743 O O . ALA A 1 95 ? 11.234 7.484 -4.125 1 96.06 95 ALA A O 1
ATOM 744 N N . ASP A 1 96 ? 9.703 9.078 -4.289 1 97.5 96 ASP A N 1
ATOM 745 C CA . ASP A 1 96 ? 10.664 10.172 -4.164 1 97.5 96 ASP A CA 1
ATOM 746 C C . ASP A 1 96 ? 11.32 10.172 -2.783 1 97.5 96 ASP A C 1
ATOM 748 O O . ASP A 1 96 ? 12.539 10.312 -2.668 1 97.5 96 ASP A O 1
ATOM 752 N N . ALA A 1 97 ? 10.492 10.016 -1.798 1 98.31 97 ALA A N 1
ATOM 753 C CA . ALA A 1 97 ? 11.023 10.008 -0.438 1 98.31 97 ALA A CA 1
ATOM 754 C C . ALA A 1 97 ? 11.992 8.852 -0.235 1 98.31 97 ALA A C 1
ATOM 756 O O . ALA A 1 97 ? 13.062 9.016 0.363 1 98.31 97 ALA A O 1
ATOM 757 N N . MET A 1 98 ? 11.617 7.68 -0.743 1 98.31 98 MET A N 1
ATOM 758 C CA . MET A 1 98 ? 12.484 6.508 -0.631 1 98.31 98 MET A CA 1
ATOM 759 C C . MET A 1 98 ? 13.797 6.727 -1.376 1 98.31 98 MET A C 1
ATOM 761 O O . MET A 1 98 ? 14.867 6.391 -0.87 1 98.31 98 MET A O 1
ATOM 765 N N . ASN A 1 99 ? 13.688 7.32 -2.543 1 98 99 ASN A N 1
ATOM 766 C CA . ASN A 1 99 ? 14.898 7.594 -3.32 1 98 99 ASN A CA 1
ATOM 767 C C . ASN A 1 99 ? 15.852 8.516 -2.566 1 98 99 ASN A C 1
ATOM 769 O O . ASN A 1 99 ? 17.062 8.266 -2.523 1 98 99 ASN A O 1
ATOM 773 N N . GLU A 1 100 ? 15.312 9.555 -1.981 1 98.44 100 GLU A N 1
ATOM 774 C CA . GLU A 1 100 ? 16.141 10.484 -1.215 1 98.44 100 GLU A CA 1
ATOM 775 C C . GLU A 1 100 ? 16.719 9.812 0.026 1 98.44 100 GLU A C 1
ATOM 777 O O . GLU A 1 100 ? 17.875 10.047 0.383 1 98.44 100 GLU A O 1
ATOM 782 N N . ALA A 1 101 ? 15.938 8.992 0.677 1 98.56 101 ALA A N 1
ATOM 783 C CA . ALA A 1 101 ? 16.422 8.258 1.843 1 98.56 101 ALA A CA 1
ATOM 784 C C . ALA A 1 101 ? 17.578 7.336 1.468 1 98.56 101 ALA A C 1
ATOM 786 O O . ALA A 1 101 ? 18.578 7.266 2.18 1 98.56 101 ALA A O 1
ATOM 787 N N . ILE A 1 102 ? 17.438 6.641 0.358 1 98 102 ILE A N 1
ATOM 788 C CA . ILE A 1 102 ? 18.484 5.746 -0.125 1 98 102 ILE A CA 1
ATOM 789 C C . ILE A 1 102 ? 19.75 6.547 -0.426 1 98 102 ILE A C 1
ATOM 791 O O . ILE A 1 102 ? 20.844 6.125 -0.074 1 98 102 ILE A O 1
ATOM 795 N N . ASN A 1 103 ? 19.578 7.715 -1.019 1 97.31 103 ASN A N 1
ATOM 796 C CA . ASN A 1 103 ? 20.719 8.57 -1.324 1 97.31 103 ASN A CA 1
ATOM 797 C C . ASN A 1 103 ? 21.469 8.969 -0.06 1 97.31 103 ASN A C 1
ATOM 799 O O . ASN A 1 103 ? 22.703 8.953 -0.041 1 97.31 103 ASN A O 1
ATOM 803 N N . PHE A 1 104 ? 20.734 9.289 0.979 1 97.69 104 PHE A N 1
ATOM 804 C CA . PHE A 1 104 ? 21.359 9.633 2.246 1 97.69 104 PHE A CA 1
ATOM 805 C C . PHE A 1 104 ? 22.062 8.422 2.846 1 97.69 104 PHE A C 1
ATOM 807 O O . PHE A 1 104 ? 23.188 8.531 3.35 1 97.69 104 PHE A O 1
ATOM 814 N N . TYR A 1 105 ? 21.453 7.242 2.766 1 96.75 105 TYR A N 1
ATOM 815 C CA . TYR A 1 105 ? 21.984 6.012 3.34 1 96.75 105 TYR A CA 1
ATOM 816 C C . TYR A 1 105 ? 23.266 5.59 2.645 1 96.75 105 TYR A C 1
ATOM 818 O O . TYR A 1 105 ? 24.281 5.312 3.303 1 96.75 105 TYR A O 1
ATOM 826 N N . VAL A 1 106 ? 23.234 5.68 1.317 1 94.06 106 VAL A N 1
ATOM 827 C CA . VAL A 1 106 ? 24.359 5.215 0.519 1 94.06 106 VAL A CA 1
ATOM 828 C C . VAL A 1 106 ? 25.562 6.117 0.757 1 94.06 106 VAL A C 1
ATOM 830 O O . VAL A 1 106 ? 26.703 5.645 0.79 1 94.06 106 VAL A O 1
ATOM 833 N N . ARG A 1 107 ? 25.344 7.359 0.991 1 93.5 107 ARG A N 1
ATOM 834 C CA . ARG A 1 107 ? 26.406 8.336 1.153 1 93.5 107 ARG A CA 1
ATOM 835 C C . ARG A 1 107 ? 26.812 8.477 2.619 1 93.5 107 ARG A C 1
ATOM 837 O O . ARG A 1 107 ? 27.656 9.297 2.961 1 93.5 107 ARG A O 1
ATOM 844 N N . ASN A 1 108 ? 26.188 7.652 3.502 1 90.56 108 ASN A N 1
ATOM 845 C CA . ASN A 1 108 ? 26.438 7.719 4.938 1 90.56 108 ASN A CA 1
ATOM 846 C C . ASN A 1 108 ? 26.266 9.141 5.473 1 90.56 108 ASN A C 1
ATOM 848 O O . ASN A 1 108 ? 27.125 9.641 6.191 1 90.56 108 ASN A O 1
ATOM 852 N N . LYS A 1 109 ? 25.156 9.703 5.109 1 90.06 109 LYS A N 1
ATOM 853 C CA . LYS A 1 109 ? 24.938 11.109 5.441 1 90.06 109 LYS A CA 1
ATOM 854 C C . LYS A 1 109 ? 23.719 11.281 6.348 1 90.06 109 LYS A C 1
ATOM 856 O O . LYS A 1 109 ? 23.062 12.328 6.32 1 90.06 109 LYS A O 1
ATOM 861 N N . SER A 1 110 ? 23.469 10.219 7.141 1 95.25 110 SER A N 1
ATOM 862 C CA . SER A 1 110 ? 22.312 10.359 8.016 1 95.25 110 SER A CA 1
ATOM 863 C C . SER A 1 110 ? 22.484 9.523 9.281 1 95.25 110 SER A C 1
ATOM 865 O O . SER A 1 110 ? 22.594 8.297 9.219 1 95.25 110 SER A O 1
ATOM 867 N N . HIS A 1 111 ? 22.531 10.289 10.336 1 97.25 111 HIS A N 1
ATOM 868 C CA . HIS A 1 111 ? 22.484 9.625 11.633 1 97.25 111 HIS A CA 1
ATOM 869 C C . HIS A 1 111 ? 21.047 9.477 12.133 1 97.25 111 HIS A C 1
ATOM 871 O O . HIS A 1 111 ? 20.766 8.617 12.969 1 97.25 111 HIS A O 1
ATOM 877 N N . VAL A 1 112 ? 20.156 10.352 11.633 1 98 112 VAL A N 1
ATOM 878 C CA . VAL A 1 112 ? 18.734 10.336 11.969 1 98 112 VAL A CA 1
ATOM 879 C C . VAL A 1 112 ? 17.922 10.938 10.82 1 98 112 VAL A C 1
ATOM 881 O O . VAL A 1 112 ? 18.391 11.828 10.117 1 98 112 VAL A O 1
ATOM 884 N N . PHE A 1 113 ? 16.797 10.32 10.602 1 98.62 113 PHE A N 1
ATOM 885 C CA . PHE A 1 113 ? 15.859 10.898 9.641 1 98.62 113 PHE A CA 1
ATOM 886 C C . PHE A 1 113 ? 14.781 11.703 10.352 1 98.62 113 PHE A C 1
ATOM 888 O O . PHE A 1 113 ? 14.203 11.242 11.336 1 98.62 113 PHE A O 1
ATOM 895 N N . LEU A 1 114 ? 14.539 12.922 9.898 1 98.31 114 LEU A N 1
ATOM 896 C CA . LEU A 1 114 ? 13.344 13.688 10.25 1 98.31 114 LEU A CA 1
ATOM 897 C C . LEU A 1 114 ? 12.336 13.68 9.102 1 98.31 114 LEU A C 1
ATOM 899 O O . LEU A 1 114 ? 12.625 14.18 8.016 1 98.31 114 LEU A O 1
ATOM 903 N N . GLY A 1 115 ? 11.18 13.164 9.383 1 96.75 115 GLY A N 1
ATOM 904 C CA . GLY A 1 115 ? 10.258 12.852 8.297 1 96.75 115 GLY A CA 1
ATOM 905 C C . GLY A 1 115 ? 10.555 11.523 7.625 1 96.75 115 GLY A C 1
ATOM 906 O O . GLY A 1 115 ? 11.438 10.781 8.07 1 96.75 115 GLY A O 1
ATOM 907 N N . PRO A 1 116 ? 9.859 11.234 6.559 1 96.94 116 PRO A N 1
ATOM 908 C CA . PRO A 1 116 ? 8.773 11.992 5.926 1 96.94 116 PRO A CA 1
ATOM 909 C C . PRO A 1 116 ? 7.539 12.117 6.816 1 96.94 116 PRO A C 1
ATOM 911 O O . PRO A 1 116 ? 7.387 11.352 7.773 1 96.94 116 PRO A O 1
ATOM 914 N N . CYS A 1 117 ? 6.719 13.047 6.461 1 94.44 117 CYS A N 1
ATOM 915 C CA . CYS A 1 117 ? 5.551 13.312 7.297 1 94.44 117 CYS A CA 1
ATOM 916 C C . CYS A 1 117 ? 4.293 12.711 6.68 1 94.44 117 CYS A C 1
ATOM 918 O O . CYS A 1 117 ? 3.299 12.5 7.375 1 94.44 117 CYS A O 1
ATOM 920 N N . CYS A 1 118 ? 4.309 12.531 5.414 1 94.06 118 CYS A N 1
ATOM 921 C CA . CYS A 1 118 ? 3.18 11.906 4.73 1 94.06 118 CYS A CA 1
ATOM 922 C C . CYS A 1 118 ? 3.215 10.391 4.887 1 94.06 118 CYS A C 1
ATOM 924 O O . CYS A 1 118 ? 4.254 9.766 4.664 1 94.06 118 CYS A O 1
ATOM 926 N N . ASP A 1 119 ? 2.117 9.805 5.133 1 93.12 119 ASP A N 1
ATOM 927 C CA . ASP A 1 119 ? 2.057 8.398 5.512 1 93.12 119 ASP A CA 1
ATOM 928 C C . ASP A 1 119 ? 2.588 7.508 4.391 1 93.12 119 ASP A C 1
ATOM 930 O O . ASP A 1 119 ? 3.379 6.594 4.637 1 93.12 119 ASP A O 1
ATOM 934 N N . TYR A 1 120 ? 2.184 7.773 3.197 1 92 120 TYR A N 1
ATOM 935 C CA . TYR A 1 120 ? 2.604 6.934 2.082 1 92 120 TYR A CA 1
ATOM 936 C C . TYR A 1 120 ? 4.102 7.055 1.841 1 92 120 TYR A C 1
ATOM 938 O O . TYR A 1 120 ? 4.742 6.105 1.377 1 92 120 TYR A O 1
ATOM 946 N N . ALA A 1 121 ? 4.664 8.203 2.168 1 95.94 121 ALA A N 1
ATOM 947 C CA . ALA A 1 121 ? 6.105 8.398 2.049 1 95.94 121 ALA A CA 1
ATOM 948 C C . ALA A 1 121 ? 6.844 7.812 3.25 1 95.94 121 ALA A C 1
ATOM 950 O O . ALA A 1 121 ? 7.918 7.23 3.104 1 95.94 121 ALA A O 1
ATOM 951 N N . ALA A 1 122 ? 6.25 7.879 4.383 1 96.56 122 ALA A N 1
ATOM 952 C CA . ALA A 1 122 ? 6.887 7.477 5.633 1 96.56 122 ALA A CA 1
ATOM 953 C C . ALA A 1 122 ? 6.969 5.957 5.742 1 96.56 122 ALA A C 1
ATOM 955 O O . ALA A 1 122 ? 7.934 5.418 6.289 1 96.56 122 ALA A O 1
ATOM 956 N N . ALA A 1 123 ? 6.031 5.285 5.211 1 95.81 123 ALA A N 1
ATOM 957 C CA . ALA A 1 123 ? 5.906 3.846 5.426 1 95.81 123 ALA A CA 1
ATOM 958 C C . ALA A 1 123 ? 7.082 3.092 4.809 1 95.81 123 ALA A C 1
ATOM 960 O O . ALA A 1 123 ? 7.785 2.35 5.5 1 95.81 123 ALA A O 1
ATOM 961 N N . PRO A 1 124 ? 7.359 3.301 3.523 1 96.69 124 PRO A N 1
ATOM 962 C CA . PRO A 1 124 ? 8.484 2.551 2.959 1 96.69 124 PRO A CA 1
ATOM 963 C C . PRO A 1 124 ? 9.82 2.932 3.59 1 96.69 124 PRO A C 1
ATOM 965 O O . PRO A 1 124 ? 10.664 2.064 3.832 1 96.69 124 PRO A O 1
ATOM 968 N N . VAL A 1 125 ? 10.031 4.184 3.861 1 98.06 125 VAL A N 1
ATOM 969 C CA . VAL A 1 125 ? 11.266 4.621 4.5 1 98.06 125 VAL A CA 1
ATOM 970 C C . VAL A 1 125 ? 11.375 4.004 5.891 1 98.06 125 VAL A C 1
ATOM 972 O O . VAL A 1 125 ? 12.422 3.455 6.254 1 98.06 125 VAL A O 1
ATOM 975 N N . GLY A 1 126 ? 10.273 4.016 6.617 1 97.75 126 GLY A N 1
ATOM 976 C CA . GLY A 1 126 ? 10.234 3.451 7.957 1 97.75 126 GLY A CA 1
ATOM 977 C C . GLY A 1 126 ? 10.594 1.976 7.992 1 97.75 126 GLY A C 1
ATOM 978 O O . GLY A 1 126 ? 11.312 1.525 8.891 1 97.75 126 GLY A O 1
ATOM 979 N N . ARG A 1 127 ? 10.148 1.229 7.047 1 97 127 ARG A N 1
ATOM 980 C CA . ARG A 1 127 ? 10.414 -0.205 6.992 1 97 127 ARG A CA 1
ATOM 981 C C . ARG A 1 127 ? 11.891 -0.479 6.738 1 97 127 ARG A C 1
ATOM 983 O O . ARG A 1 127 ? 12.438 -1.478 7.219 1 97 127 ARG A O 1
ATOM 990 N N . GLN A 1 128 ? 12.555 0.413 6.008 1 97.75 128 GLN A N 1
ATOM 991 C CA . GLN A 1 128 ? 13.938 0.163 5.617 1 97.75 128 GLN A CA 1
ATOM 992 C C . GLN A 1 128 ? 14.898 0.57 6.727 1 97.75 128 GLN A C 1
ATOM 994 O O . GLN A 1 128 ? 15.984 -0.001 6.855 1 97.75 128 GLN A O 1
ATOM 999 N N . THR A 1 129 ? 14.453 1.506 7.547 1 97.5 129 THR A N 1
ATOM 1000 C CA . THR A 1 129 ? 15.375 2.062 8.531 1 97.5 129 THR A CA 1
ATOM 1001 C C . THR A 1 129 ? 15.789 1 9.547 1 97.5 129 THR A C 1
ATOM 1003 O O . THR A 1 129 ? 16.875 1.077 10.125 1 97.5 129 THR A O 1
ATOM 1006 N N . ARG A 1 130 ? 14.961 -0.016 9.734 1 96.31 130 ARG A N 1
ATOM 1007 C CA . ARG A 1 130 ? 15.336 -1.099 10.641 1 96.31 130 ARG A CA 1
ATOM 1008 C C . ARG A 1 130 ? 16.562 -1.844 10.117 1 96.31 130 ARG A C 1
ATOM 1010 O O . ARG A 1 130 ? 17.406 -2.273 10.898 1 96.31 130 ARG A O 1
ATOM 1017 N N . TYR A 1 131 ? 16.641 -1.974 8.805 1 96.75 131 TYR A N 1
ATOM 1018 C CA . TYR A 1 131 ? 17.781 -2.637 8.195 1 96.75 131 TYR A CA 1
ATOM 1019 C C . TYR A 1 131 ? 19.031 -1.755 8.266 1 96.75 131 TYR A C 1
ATOM 1021 O O . TYR A 1 131 ? 20.141 -2.252 8.445 1 96.75 131 TYR A O 1
ATOM 1029 N N . TRP A 1 132 ? 18.812 -0.454 8.164 1 97.19 132 TRP A N 1
ATOM 1030 C CA . TRP A 1 132 ? 19.906 0.513 8.141 1 97.19 132 TRP A CA 1
ATOM 1031 C C . TRP A 1 132 ? 20.344 0.875 9.555 1 97.19 132 TRP A C 1
ATOM 1033 O O . TRP A 1 132 ? 21.422 1.451 9.75 1 97.19 132 TRP A O 1
ATOM 1043 N N . GLN A 1 133 ? 19.5 0.568 10.531 1 96.75 133 GLN A N 1
ATOM 1044 C CA . GLN A 1 133 ? 19.719 0.934 11.93 1 96.75 133 GLN A CA 1
ATOM 1045 C C . GLN A 1 133 ? 19.875 2.443 12.086 1 96.75 133 GLN A C 1
ATOM 1047 O O . GLN A 1 133 ? 20.812 2.916 12.734 1 96.75 133 GLN A O 1
ATOM 1052 N N . ILE A 1 134 ? 19.016 3.162 11.445 1 97.94 134 ILE A N 1
ATOM 1053 C CA . ILE A 1 134 ? 18.938 4.617 11.531 1 97.94 134 ILE A CA 1
ATOM 1054 C C . ILE A 1 134 ? 17.578 5.039 12.07 1 97.94 134 ILE A C 1
ATOM 1056 O O . ILE A 1 134 ? 16.547 4.723 11.469 1 97.94 134 ILE A O 1
ATOM 1060 N N . PRO A 1 135 ? 17.516 5.754 13.141 1 98 135 PRO A N 1
ATOM 1061 C CA . PRO A 1 135 ? 16.219 6.172 13.672 1 98 135 PRO A CA 1
ATOM 1062 C C . PRO A 1 135 ? 15.508 7.168 12.766 1 98 135 PRO A C 1
ATOM 1064 O O . PRO A 1 135 ? 16.156 7.941 12.055 1 98 135 PRO A O 1
ATOM 1067 N N . ILE A 1 136 ? 14.188 7.098 12.781 1 98.38 136 ILE A N 1
ATOM 1068 C CA . ILE A 1 136 ? 13.336 8 12.016 1 98.38 136 ILE A CA 1
ATOM 1069 C C . ILE A 1 136 ? 12.281 8.617 12.938 1 98.38 136 ILE A C 1
ATOM 1071 O O . ILE A 1 136 ? 11.672 7.918 13.742 1 98.38 136 ILE A O 1
ATOM 1075 N N . ILE A 1 137 ? 12.203 9.922 12.898 1 97.88 137 ILE A N 1
ATOM 1076 C CA . ILE A 1 137 ? 11.195 10.664 13.648 1 97.88 137 ILE A CA 1
ATOM 1077 C C . ILE A 1 137 ? 10.188 11.281 12.68 1 97.88 137 ILE A C 1
ATOM 1079 O O . ILE A 1 137 ? 10.562 11.984 11.742 1 97.88 137 ILE A O 1
ATOM 1083 N N . THR A 1 138 ? 8.906 10.938 12.867 1 96.62 138 THR A N 1
ATOM 1084 C CA . THR A 1 138 ? 7.906 11.367 11.891 1 96.62 138 THR A CA 1
ATOM 1085 C C . THR A 1 138 ? 6.605 11.758 12.594 1 96.62 138 THR A C 1
ATOM 1087 O O . THR A 1 138 ? 6.426 11.484 13.781 1 96.62 138 THR A O 1
ATOM 1090 N N . THR A 1 139 ? 5.836 12.555 11.906 1 92.06 139 THR A N 1
ATOM 1091 C CA . THR A 1 139 ? 4.504 12.898 12.398 1 92.06 139 THR A CA 1
ATOM 1092 C C . THR A 1 139 ? 3.43 12.133 11.633 1 92.06 139 THR A C 1
ATOM 1094 O O . THR A 1 139 ? 2.244 12.453 11.727 1 92.06 139 THR A O 1
ATOM 1097 N N . ALA A 1 140 ? 3.818 11.141 10.852 1 91.62 140 ALA A N 1
ATOM 1098 C CA . ALA A 1 140 ? 2.859 10.312 10.133 1 91.62 140 ALA A CA 1
ATOM 1099 C C . ALA A 1 140 ? 1.913 9.602 11.094 1 91.62 140 ALA A C 1
ATOM 1101 O O . ALA A 1 140 ? 2.273 9.336 12.242 1 91.62 140 ALA A O 1
ATOM 1102 N N . LEU A 1 141 ? 0.744 9.203 10.594 1 87.81 141 LEU A N 1
ATOM 1103 C CA . LEU A 1 141 ? -0.325 8.922 11.547 1 87.81 141 LEU A CA 1
ATOM 1104 C C . LEU A 1 141 ? -0.865 7.508 11.352 1 87.81 141 LEU A C 1
ATOM 1106 O O . LEU A 1 141 ? -1.622 7.008 12.18 1 87.81 141 LEU A O 1
ATOM 1110 N N . ALA A 1 142 ? -0.542 6.812 10.375 1 86.12 142 ALA A N 1
ATOM 1111 C CA . ALA A 1 142 ? -1.222 5.578 10 1 86.12 142 ALA A CA 1
ATOM 1112 C C . ALA A 1 142 ? -1.199 4.57 11.141 1 86.12 142 ALA A C 1
ATOM 1114 O O . ALA A 1 142 ? -0.221 4.492 11.891 1 86.12 142 ALA A O 1
ATOM 1115 N N . ARG A 1 143 ? -2.227 3.793 11.227 1 84.06 143 ARG A N 1
ATOM 1116 C CA . ARG A 1 143 ? -2.453 2.814 12.281 1 84.06 143 ARG A CA 1
ATOM 1117 C C . ARG A 1 143 ? -1.333 1.779 12.32 1 84.06 143 ARG A C 1
ATOM 1119 O O . ARG A 1 143 ? -0.912 1.352 13.398 1 84.06 143 ARG A O 1
ATOM 1126 N N . ASP A 1 144 ? -0.79 1.449 11.258 1 86.69 144 ASP A N 1
ATOM 1127 C CA . ASP A 1 144 ? 0.177 0.361 11.141 1 86.69 144 ASP A CA 1
ATOM 1128 C C . ASP A 1 144 ? 1.488 0.716 11.836 1 86.69 144 ASP A C 1
ATOM 1130 O O . ASP A 1 144 ? 2.213 -0.17 12.297 1 86.69 144 ASP A O 1
ATOM 1134 N N . PHE A 1 145 ? 1.79 1.966 11.93 1 90.19 145 PHE A N 1
ATOM 1135 C CA . PHE A 1 145 ? 3.045 2.387 12.539 1 90.19 145 PHE A CA 1
ATOM 1136 C C . PHE A 1 145 ? 3.082 2.016 14.016 1 90.19 145 PHE A C 1
ATOM 1138 O O . PHE A 1 145 ? 4.141 1.675 14.555 1 90.19 145 PHE A O 1
ATOM 1145 N N . ALA A 1 146 ? 1.907 2.07 14.602 1 85.38 146 ALA A N 1
ATOM 1146 C CA . ALA A 1 146 ? 1.813 1.674 16 1 85.38 146 ALA A CA 1
ATOM 1147 C C . ALA A 1 146 ? 1.735 0.156 16.141 1 85.38 146 ALA A C 1
ATOM 1149 O O . ALA A 1 146 ? 2.41 -0.432 16.984 1 85.38 146 ALA A O 1
ATOM 1150 N N . LEU A 1 147 ? 1.01 -0.425 15.352 1 84.38 147 LEU A N 1
ATOM 1151 C CA . LEU A 1 147 ? 0.748 -1.857 15.453 1 84.38 147 LEU A CA 1
ATOM 1152 C C . LEU A 1 147 ? 2.012 -2.662 15.172 1 84.38 147 LEU A C 1
ATOM 1154 O O . LEU A 1 147 ? 2.23 -3.715 15.773 1 84.38 147 LEU A O 1
ATOM 1158 N N . ALA A 1 148 ? 2.82 -2.105 14.289 1 90.19 148 ALA A N 1
ATOM 1159 C CA . ALA A 1 148 ? 4.02 -2.84 13.898 1 90.19 148 ALA A CA 1
ATOM 1160 C C . ALA A 1 148 ? 5.277 -2.18 14.453 1 90.19 148 ALA A C 1
ATOM 1162 O O . ALA A 1 148 ? 6.359 -2.301 13.875 1 90.19 148 ALA A O 1
ATOM 1163 N N . LYS A 1 149 ? 5.148 -1.485 15.484 1 91.06 149 LYS A N 1
ATOM 1164 C CA . LYS A 1 149 ? 6.254 -0.773 16.125 1 91.06 149 LYS A CA 1
ATOM 1165 C C . LYS A 1 149 ? 7.336 -1.743 16.594 1 91.06 149 LYS A C 1
ATOM 1167 O O . LYS A 1 149 ? 8.531 -1.427 16.531 1 91.06 149 LYS A O 1
ATOM 1172 N N . GLY A 1 150 ? 7.008 -2.889 16.953 1 91.75 150 GLY A N 1
ATOM 1173 C CA . GLY A 1 150 ? 7.965 -3.846 17.484 1 91.75 150 GLY A CA 1
ATOM 1174 C C . GLY A 1 150 ? 8.711 -4.605 16.406 1 91.75 150 GLY A C 1
ATOM 1175 O O . GLY A 1 150 ? 9.625 -5.371 16.703 1 91.75 150 GLY A O 1
ATOM 1176 N N . ASP A 1 151 ? 8.344 -4.391 15.164 1 93.69 151 ASP A N 1
ATOM 1177 C CA . ASP A 1 151 ? 8.906 -5.168 14.062 1 93.69 151 ASP A CA 1
ATOM 1178 C C . ASP A 1 151 ? 9.266 -4.27 12.883 1 93.69 151 ASP A C 1
ATOM 1180 O O . ASP A 1 151 ? 10.328 -3.637 12.875 1 93.69 151 ASP A O 1
ATOM 1184 N N . LYS A 1 152 ? 8.344 -3.971 12.062 1 93.69 152 LYS A N 1
ATOM 1185 C CA . LYS A 1 152 ? 8.586 -3.289 10.797 1 93.69 152 LYS A CA 1
ATOM 1186 C C . LYS A 1 152 ? 9.023 -1.845 11.016 1 93.69 152 LYS A C 1
ATOM 1188 O O . LYS A 1 152 ? 9.805 -1.296 10.234 1 93.69 152 LYS A O 1
ATOM 1193 N N . PHE A 1 153 ? 8.508 -1.296 12.094 1 96.81 153 PHE A N 1
ATOM 1194 C CA . PHE A 1 153 ? 8.766 0.12 12.336 1 96.81 153 PHE A CA 1
ATOM 1195 C C . PHE A 1 153 ? 9.492 0.323 13.656 1 96.81 153 PHE A C 1
ATOM 1197 O O . PHE A 1 153 ? 9.219 1.286 14.375 1 96.81 153 PHE A O 1
ATOM 1204 N N . SER A 1 154 ? 10.445 -0.531 13.938 1 96.31 154 SER A N 1
ATOM 1205 C CA . SER A 1 154 ? 11.133 -0.555 15.227 1 96.31 154 SER A CA 1
ATOM 1206 C C . SER A 1 154 ? 12.008 0.685 15.406 1 96.31 154 SER A C 1
ATOM 1208 O O . SER A 1 154 ? 12.281 1.096 16.531 1 96.31 154 SER A O 1
ATOM 1210 N N . MET A 1 155 ? 12.438 1.367 14.359 1 97.44 155 MET A N 1
ATOM 1211 C CA . MET A 1 155 ? 13.312 2.531 14.453 1 97.44 155 MET A CA 1
ATOM 1212 C C . MET A 1 155 ? 12.516 3.824 14.344 1 97.44 155 MET A C 1
ATOM 1214 O O . MET A 1 155 ? 13.086 4.914 14.312 1 97.44 155 MET A O 1
ATOM 1218 N N . MET A 1 156 ? 11.172 3.713 14.297 1 97.12 156 MET A N 1
ATOM 1219 C CA . MET A 1 156 ? 10.312 4.871 14.047 1 97.12 156 MET A CA 1
ATOM 1220 C C . MET A 1 156 ? 9.766 5.43 15.359 1 97.12 156 MET A C 1
ATOM 1222 O O . MET A 1 156 ? 9.25 4.68 16.188 1 97.12 156 MET A O 1
ATOM 1226 N N . THR A 1 157 ? 9.922 6.676 15.547 1 96.19 157 THR A N 1
ATOM 1227 C CA . THR A 1 157 ? 9.281 7.41 16.641 1 96.19 157 THR A CA 1
ATOM 1228 C C . THR A 1 157 ? 8.266 8.406 16.094 1 96.19 157 THR A C 1
ATOM 1230 O O . THR A 1 157 ? 8.594 9.25 15.258 1 96.19 157 THR A O 1
ATOM 1233 N N . ARG A 1 158 ? 7.09 8.312 16.547 1 93.56 158 ARG A N 1
ATOM 1234 C CA . ARG A 1 158 ? 6.02 9.188 16.078 1 93.56 158 ARG A CA 1
ATOM 1235 C C . ARG A 1 158 ? 5.777 10.32 17.078 1 93.56 158 ARG A C 1
ATOM 1237 O O . ARG A 1 158 ? 5.664 10.086 18.281 1 93.56 158 ARG A O 1
ATOM 1244 N N . MET A 1 159 ? 5.727 11.539 16.531 1 88.44 159 MET A N 1
ATOM 1245 C CA . MET A 1 159 ? 5.539 12.703 17.391 1 88.44 159 MET A CA 1
ATOM 1246 C C . MET A 1 159 ? 4.203 13.383 17.094 1 88.44 159 MET A C 1
ATOM 1248 O O . MET A 1 159 ? 3.854 14.375 17.734 1 88.44 159 MET A O 1
ATOM 1252 N N . GLY A 1 160 ? 3.457 12.852 16.266 1 79.88 160 GLY A N 1
ATOM 1253 C CA . GLY A 1 160 ? 2.199 13.484 15.898 1 79.88 160 GLY A CA 1
ATOM 1254 C C . GLY A 1 160 ? 0.984 12.742 16.422 1 79.88 160 GLY A C 1
ATOM 1255 O O . GLY A 1 160 ? 1.105 11.867 17.281 1 79.88 160 GLY A O 1
ATOM 1256 N N . PRO A 1 161 ? -0.071 13.297 15.977 1 80.19 161 PRO A N 1
ATOM 1257 C CA . PRO A 1 161 ? -1.313 12.617 16.359 1 80.19 161 PRO A CA 1
ATOM 1258 C C . PRO A 1 161 ? -1.369 11.172 15.875 1 80.19 161 PRO A C 1
ATOM 1260 O O . PRO A 1 161 ? -0.713 10.82 14.891 1 80.19 161 PRO A O 1
ATOM 1263 N N . SER A 1 162 ? -2.07 10.312 16.688 1 83.94 162 SER A N 1
ATOM 1264 C CA . SER A 1 162 ? -2.215 8.898 16.359 1 83.94 162 SER A CA 1
ATOM 1265 C C . SER A 1 162 ? -3.658 8.555 16.016 1 83.94 162 SER A C 1
ATOM 1267 O O . SER A 1 162 ? -4.578 8.852 16.781 1 83.94 162 SER A O 1
ATOM 1269 N N . ILE A 1 163 ? -3.824 7.922 14.914 1 85.25 163 ILE A N 1
ATOM 1270 C CA . ILE A 1 163 ? -5.164 7.504 14.508 1 85.25 163 ILE A CA 1
ATOM 1271 C C . ILE A 1 163 ? -5.684 6.441 15.477 1 85.25 163 ILE A C 1
ATOM 1273 O O . ILE A 1 163 ? -6.895 6.332 15.695 1 85.25 163 ILE A O 1
ATOM 1277 N N . ASN A 1 164 ? -4.75 5.742 16.047 1 85.88 164 ASN A N 1
ATOM 1278 C CA . ASN A 1 164 ? -5.148 4.758 17.047 1 85.88 164 ASN A CA 1
ATOM 1279 C C . ASN A 1 164 ? -5.816 5.422 18.25 1 85.88 164 ASN A C 1
ATOM 1281 O O . ASN A 1 164 ? -6.828 4.934 18.75 1 85.88 164 ASN A O 1
ATOM 1285 N N . LYS A 1 165 ? -5.238 6.527 18.609 1 86.44 165 LYS A N 1
ATOM 1286 C CA . LYS A 1 165 ? -5.812 7.266 19.734 1 86.44 165 LYS A CA 1
ATOM 1287 C C . LYS A 1 165 ? -7.152 7.891 19.359 1 86.44 165 LYS A C 1
ATOM 1289 O O . LYS A 1 165 ? -8.055 8 20.188 1 86.44 165 LYS A O 1
ATOM 1294 N N . LEU A 1 166 ? -7.23 8.281 18.141 1 86.81 166 LEU A N 1
ATOM 1295 C CA . LEU A 1 166 ? -8.5 8.805 17.656 1 86.81 166 LEU A CA 1
ATOM 1296 C C . LEU A 1 166 ? -9.586 7.734 17.703 1 86.81 166 LEU A C 1
ATOM 1298 O O . LEU A 1 166 ? -10.711 8 18.141 1 86.81 166 LEU A O 1
ATOM 1302 N N . ALA A 1 167 ? -9.227 6.57 17.25 1 87.19 167 ALA A N 1
ATOM 1303 C CA . ALA A 1 167 ? -10.18 5.461 17.266 1 87.19 167 ALA A CA 1
ATOM 1304 C C . ALA A 1 167 ? -10.602 5.133 18.703 1 87.19 167 ALA A C 1
ATOM 1306 O O . ALA A 1 167 ? -11.781 4.867 18.953 1 87.19 167 ALA A O 1
ATOM 1307 N N . GLU A 1 168 ? -9.656 5.18 19.594 1 87.94 168 GLU A N 1
ATOM 1308 C CA . GLU A 1 168 ? -9.953 4.953 21.016 1 87.94 168 GLU A CA 1
ATOM 1309 C C . GLU A 1 168 ? -10.914 6.012 21.547 1 87.94 168 GLU A C 1
ATOM 1311 O O . GLU A 1 168 ? -11.828 5.695 22.312 1 87.94 168 GLU A O 1
ATOM 1316 N N . PHE A 1 169 ? -10.648 7.176 21.172 1 89.56 169 PHE A N 1
ATOM 1317 C CA . PHE A 1 169 ? -11.5 8.281 21.578 1 89.56 169 PHE A CA 1
ATOM 1318 C C . PHE A 1 169 ? -12.93 8.078 21.078 1 89.56 169 PHE A C 1
ATOM 1320 O O . PHE A 1 169 ? -13.883 8.211 21.828 1 89.56 169 PHE A O 1
ATOM 1327 N N . LEU A 1 170 ? -13.062 7.762 19.844 1 88.06 170 LEU A N 1
ATOM 1328 C CA . LEU A 1 170 ? -14.375 7.547 19.25 1 88.06 170 LEU A CA 1
ATOM 1329 C C . LEU A 1 170 ? -15.094 6.379 19.906 1 88.06 170 LEU A C 1
ATOM 1331 O O . LEU A 1 170 ? -16.297 6.441 20.172 1 88.06 170 LEU A O 1
ATOM 1335 N N . LYS A 1 171 ? -14.336 5.371 20.203 1 88.56 171 LYS A N 1
ATOM 1336 C CA . LYS A 1 171 ? -14.898 4.219 20.891 1 88.56 171 LYS A CA 1
ATOM 1337 C C . LYS A 1 171 ? -15.438 4.617 22.266 1 88.56 171 LYS A C 1
ATOM 1339 O O . LYS A 1 171 ? -16.547 4.219 22.641 1 88.56 171 LYS A O 1
ATOM 1344 N N . ALA A 1 172 ? -14.656 5.402 22.969 1 90.31 172 ALA A N 1
ATOM 1345 C CA . ALA A 1 172 ? -15.062 5.852 24.297 1 90.31 172 ALA A CA 1
ATOM 1346 C C . ALA A 1 172 ? -16.359 6.641 24.25 1 90.31 172 ALA A C 1
ATOM 1348 O O . ALA A 1 172 ? -17.234 6.48 25.109 1 90.31 172 ALA A O 1
ATOM 1349 N N . ILE A 1 173 ? -16.484 7.461 23.234 1 88.06 173 ILE A N 1
ATOM 1350 C CA . ILE A 1 173 ? -17.688 8.281 23.062 1 88.06 173 ILE A CA 1
ATOM 1351 C C . ILE A 1 173 ? -18.891 7.387 22.766 1 88.06 173 ILE A C 1
ATOM 1353 O O . ILE A 1 173 ? -19.969 7.594 23.312 1 88.06 173 ILE A O 1
ATOM 1357 N N . LEU A 1 174 ? -18.703 6.43 21.922 1 85.25 174 LEU A N 1
ATOM 1358 C CA . LEU A 1 174 ? -19.781 5.516 21.547 1 85.25 174 LEU A CA 1
ATOM 1359 C C . LEU A 1 174 ? -20.281 4.73 22.75 1 85.25 174 LEU A C 1
ATOM 1361 O O . LEU A 1 174 ? -21.484 4.566 22.938 1 85.25 174 LEU A O 1
ATOM 1365 N N . LEU A 1 175 ? -19.375 4.266 23.547 1 87.06 175 LEU A N 1
ATOM 1366 C CA . LEU A 1 175 ? -19.719 3.471 24.719 1 87.06 175 LEU A CA 1
ATOM 1367 C C . LEU A 1 175 ? -20.422 4.332 25.766 1 87.06 175 LEU A C 1
ATOM 1369 O O . LEU A 1 175 ? -21.391 3.898 26.391 1 87.06 175 LEU A O 1
ATOM 1373 N N . LYS A 1 176 ? -19.875 5.449 25.906 1 90.56 176 LYS A N 1
ATOM 1374 C CA . LYS A 1 176 ? -20.438 6.363 26.906 1 90.56 176 LYS A CA 1
ATOM 1375 C C . LYS A 1 176 ? -21.906 6.68 26.594 1 90.56 176 LYS A C 1
ATOM 1377 O O . LYS A 1 176 ? -22.734 6.723 27.5 1 90.56 176 LYS A O 1
ATOM 1382 N N . PHE A 1 177 ? -22.234 6.883 25.344 1 87.81 177 PHE A N 1
ATOM 1383 C CA . PHE A 1 177 ? -23.578 7.32 24.969 1 87.81 177 PHE A CA 1
ATOM 1384 C C . PHE A 1 177 ? -24.406 6.145 24.469 1 87.81 177 PHE A C 1
ATOM 1386 O O . PHE A 1 177 ? -25.562 6.32 24.062 1 87.81 177 PHE A O 1
ATOM 1393 N N . LYS A 1 178 ? -23.844 4.945 24.438 1 87 178 LYS A N 1
ATOM 1394 C CA . LYS A 1 178 ? -24.5 3.695 24.078 1 87 178 LYS A CA 1
ATOM 1395 C C . LYS A 1 178 ? -25.031 3.748 22.641 1 87 178 LYS A C 1
ATOM 1397 O O . LYS A 1 178 ? -26.188 3.402 22.391 1 87 178 LYS A O 1
ATOM 1402 N N . TRP A 1 179 ? -24.266 4.344 21.891 1 84.56 179 TRP A N 1
ATOM 1403 C CA . TRP A 1 179 ? -24.594 4.383 20.469 1 84.56 179 TRP A CA 1
ATOM 1404 C C . TRP A 1 179 ? -24.203 3.08 19.781 1 84.56 179 TRP A C 1
ATOM 1406 O O . TRP A 1 179 ? -23.141 2.518 20.062 1 84.56 179 TRP A O 1
ATOM 1416 N N . ASN A 1 180 ? -25.062 2.572 18.859 1 80.62 180 ASN A N 1
ATOM 1417 C CA . ASN A 1 180 ? -24.859 1.215 18.375 1 80.62 180 ASN A CA 1
ATOM 1418 C C . ASN A 1 180 ? -24.609 1.196 16.859 1 80.62 180 ASN A C 1
ATOM 1420 O O . ASN A 1 180 ? -24.125 0.203 16.328 1 80.62 180 ASN A O 1
ATOM 1424 N N . VAL A 1 181 ? -25 2.225 16.172 1 86.88 181 VAL A N 1
ATOM 1425 C CA . VAL A 1 181 ? -24.828 2.232 14.719 1 86.88 181 VAL A CA 1
ATOM 1426 C C . VAL A 1 181 ? -23.828 3.322 14.32 1 86.88 181 VAL A C 1
ATOM 1428 O O . VAL A 1 181 ? -24.031 4.5 14.633 1 86.88 181 VAL A O 1
ATOM 1431 N N . PHE A 1 182 ? -22.781 2.844 13.633 1 89.38 182 PHE A N 1
ATOM 1432 C CA . PHE A 1 182 ? -21.703 3.746 13.266 1 89.38 182 PHE A CA 1
ATOM 1433 C C . PHE A 1 182 ? -21.406 3.674 11.773 1 89.38 182 PHE A C 1
ATOM 1435 O O . PHE A 1 182 ? -21.344 2.584 11.203 1 89.38 182 PHE A O 1
ATOM 1442 N N . LYS A 1 183 ? -21.328 4.871 11.148 1 92.88 183 LYS A N 1
ATOM 1443 C 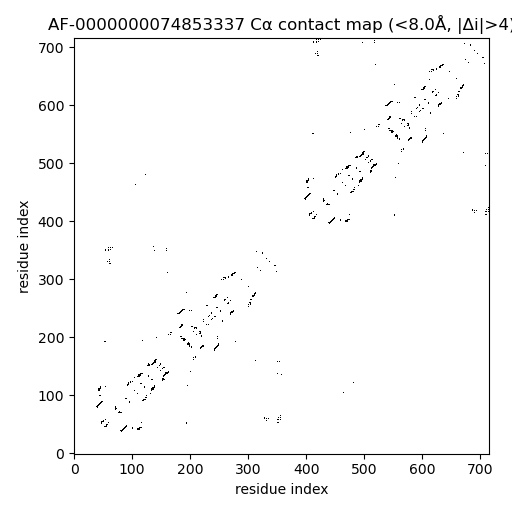CA . LYS A 1 183 ? -21 4.973 9.734 1 92.88 183 LYS A CA 1
ATOM 1444 C C . LYS A 1 183 ? -19.922 6.016 9.492 1 92.88 183 LYS A C 1
ATOM 1446 O O . LYS A 1 183 ? -19.812 6.988 10.242 1 92.88 183 LYS A O 1
ATOM 1451 N N . ILE A 1 184 ? -19.109 5.781 8.469 1 94.56 184 ILE A N 1
ATOM 1452 C CA . ILE A 1 184 ? -18.062 6.734 8.094 1 94.56 184 ILE A CA 1
ATOM 1453 C C . ILE A 1 184 ? -18.312 7.246 6.68 1 94.56 184 ILE A C 1
ATOM 1455 O O . ILE A 1 184 ? -18.594 6.461 5.77 1 94.56 184 ILE A O 1
ATOM 1459 N N . LEU A 1 185 ? -18.375 8.523 6.551 1 96.06 185 LEU A N 1
ATOM 1460 C CA . LEU A 1 185 ? -18.438 9.18 5.254 1 96.06 185 LEU A CA 1
ATOM 1461 C C . LEU A 1 185 ? -17.203 10.031 5.016 1 96.06 185 LEU A C 1
ATOM 1463 O O . LEU A 1 185 ? -16.891 10.922 5.816 1 96.06 185 LEU A O 1
ATOM 1467 N N . TYR A 1 186 ? -16.469 9.672 3.877 1 95.81 186 TYR A N 1
ATOM 1468 C CA . TYR A 1 186 ? -15.203 10.375 3.754 1 95.81 186 TYR A CA 1
ATOM 1469 C C . TYR A 1 186 ? -14.906 10.719 2.299 1 95.81 186 TYR A C 1
ATOM 1471 O O . TYR A 1 186 ? -15.414 10.062 1.386 1 95.81 186 TYR A O 1
ATOM 1479 N N . GLN A 1 187 ? -14.227 11.828 2.23 1 94.94 187 GLN A N 1
ATOM 1480 C CA . GLN A 1 187 ? -13.688 12.305 0.962 1 94.94 187 GLN A CA 1
ATOM 1481 C C . GLN A 1 187 ? -12.18 12.062 0.878 1 94.94 187 GLN A C 1
ATOM 1483 O O . GLN A 1 187 ? -11.398 12.781 1.503 1 94.94 187 GLN A O 1
ATOM 1488 N N . PRO A 1 188 ? -11.727 11.109 0.041 1 90.94 188 PRO A N 1
ATOM 1489 C CA . PRO A 1 188 ? -10.32 10.703 0.089 1 90.94 188 PRO A CA 1
ATOM 1490 C C . PRO A 1 188 ? -9.359 11.891 0.009 1 90.94 188 PRO A C 1
ATOM 1492 O O . PRO A 1 188 ? -8.391 11.961 0.767 1 90.94 188 PRO A O 1
ATOM 1495 N N . ASN A 1 189 ? -9.641 12.875 -0.825 1 87.81 189 ASN A N 1
ATOM 1496 C CA . ASN A 1 189 ? -8.75 14.016 -1.04 1 87.81 189 ASN A CA 1
ATOM 1497 C C . ASN A 1 189 ? -9.234 15.25 -0.289 1 87.81 189 ASN A C 1
ATOM 1499 O O . ASN A 1 189 ? -8.852 16.375 -0.623 1 87.81 189 ASN A O 1
ATOM 1503 N N . GLY A 1 190 ? -10.047 15.047 0.644 1 88.62 190 GLY A N 1
ATOM 1504 C CA . GLY A 1 190 ? -10.672 16.156 1.339 1 88.62 190 GLY A CA 1
ATOM 1505 C C . GLY A 1 190 ? -9.68 17.031 2.094 1 88.62 190 GLY A C 1
ATOM 1506 O O . GLY A 1 190 ? -9.898 18.219 2.271 1 88.62 190 GLY A O 1
ATOM 1507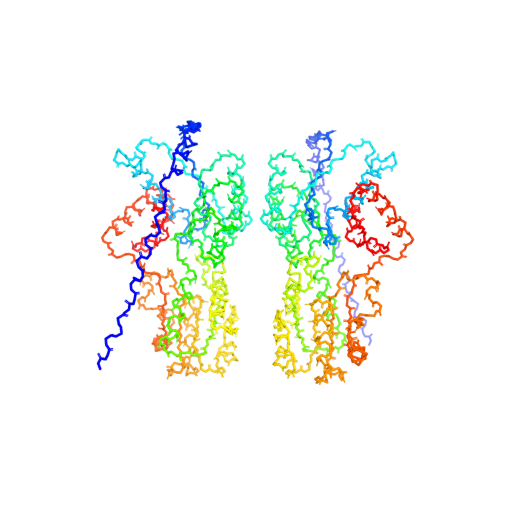 N N . LEU A 1 191 ? -8.578 16.453 2.541 1 88 191 LEU A N 1
ATOM 1508 C CA . LEU A 1 191 ? -7.57 17.172 3.316 1 88 191 LEU A CA 1
ATOM 1509 C C . LEU A 1 191 ? -6.203 17.078 2.652 1 88 191 LEU A C 1
ATOM 1511 O O . LEU A 1 191 ? -5.191 16.875 3.332 1 88 191 LEU A O 1
ATOM 1515 N N . ASP A 1 192 ? -6.164 17.234 1.38 1 82.75 192 ASP A N 1
ATOM 1516 C CA . ASP A 1 192 ? -4.949 17.094 0.581 1 82.75 192 ASP A CA 1
ATOM 1517 C C . ASP A 1 192 ? -3.949 18.203 0.914 1 82.75 192 ASP A C 1
ATOM 1519 O O . ASP A 1 192 ? -2.762 18.094 0.604 1 82.75 192 ASP A O 1
ATOM 1523 N N . ASN A 1 193 ? -4.461 19.312 1.485 1 78.44 193 ASN A N 1
ATOM 1524 C CA . ASN A 1 193 ? -3.553 20.375 1.903 1 78.44 193 ASN A CA 1
ATOM 1525 C C . ASN A 1 193 ? -2.635 19.906 3.029 1 78.44 193 ASN A C 1
ATOM 1527 O O . ASN A 1 193 ? -1.571 20.484 3.248 1 78.44 193 ASN A O 1
ATOM 1531 N N . VAL A 1 194 ? -3.096 18.953 3.672 1 82.06 194 VAL A N 1
ATOM 1532 C CA . VAL A 1 194 ? -2.256 18.375 4.711 1 82.06 194 VAL A CA 1
ATOM 1533 C C . VAL A 1 194 ? -1.415 17.25 4.125 1 82.06 194 VAL A C 1
ATOM 1535 O O . VAL A 1 194 ? -0.185 17.328 4.098 1 82.06 194 VAL A O 1
ATOM 1538 N N . MET A 1 195 ? -2.049 16.266 3.717 1 83 195 MET A N 1
ATOM 1539 C CA . MET A 1 195 ? -1.398 15.125 3.072 1 83 195 MET A CA 1
ATOM 1540 C C . MET A 1 195 ? -2.328 14.469 2.055 1 83 195 MET A C 1
ATOM 1542 O O . MET A 1 195 ? -3.547 14.453 2.24 1 83 195 MET A O 1
ATOM 1546 N N . ASP A 1 196 ? -1.653 13.828 1.137 1 85.25 196 ASP A N 1
ATOM 1547 C CA . ASP A 1 196 ? -2.424 13.109 0.127 1 85.25 196 ASP A CA 1
ATOM 1548 C C . ASP A 1 196 ? -3.201 11.953 0.749 1 85.25 196 ASP A C 1
ATOM 1550 O O . ASP A 1 196 ? -2.65 11.188 1.541 1 85.25 196 ASP A O 1
ATOM 1554 N N . MET A 1 197 ? -4.492 11.914 0.444 1 87.88 197 MET A N 1
ATOM 1555 C CA . MET A 1 197 ? -5.359 10.797 0.805 1 87.88 197 MET A CA 1
ATOM 1556 C C . MET A 1 197 ? -5.527 10.703 2.318 1 87.88 197 MET A C 1
ATOM 1558 O O . MET A 1 197 ? -5.734 9.617 2.857 1 87.88 197 MET A O 1
ATOM 1562 N N . MET A 1 198 ? -5.363 11.734 2.959 1 88.75 198 MET A N 1
ATOM 1563 C CA . MET A 1 198 ? -5.434 11.75 4.418 1 88.75 198 MET A CA 1
ATOM 1564 C C . MET A 1 198 ? -6.754 11.156 4.902 1 88.75 198 MET A C 1
ATOM 1566 O O . MET A 1 198 ? -6.766 10.305 5.793 1 88.75 198 MET A O 1
ATOM 1570 N N . CYS A 1 199 ? -7.801 11.516 4.27 1 92.75 199 CYS A N 1
ATOM 1571 C CA . CYS A 1 199 ? -9.109 11.07 4.734 1 92.75 199 CYS A CA 1
ATOM 1572 C C . CYS A 1 199 ? -9.305 9.586 4.449 1 92.75 199 CYS A C 1
ATOM 1574 O O . CYS A 1 199 ? -10.023 8.898 5.18 1 92.75 199 CYS A O 1
ATOM 1576 N N . HIS A 1 200 ? -8.711 9.148 3.455 1 90.44 200 HIS A N 1
ATOM 1577 C CA . HIS A 1 200 ? -8.742 7.711 3.209 1 90.44 200 HIS A CA 1
ATOM 1578 C C . HIS A 1 200 ? -8.039 6.945 4.32 1 90.44 200 HIS A C 1
ATOM 1580 O O . HIS A 1 200 ? -8.578 5.973 4.852 1 90.44 200 HIS A O 1
ATOM 1586 N N . VAL A 1 201 ? -6.879 7.414 4.668 1 88.06 201 VAL A N 1
ATOM 1587 C CA . VAL A 1 201 ? -6.086 6.777 5.711 1 88.06 201 VAL A CA 1
ATOM 1588 C C . VAL A 1 201 ? -6.844 6.816 7.035 1 88.06 201 VAL A C 1
ATOM 1590 O O . VAL A 1 201 ? -6.934 5.805 7.734 1 88.06 201 VAL A O 1
ATOM 1593 N N . MET A 1 202 ? -7.449 7.852 7.262 1 89.12 202 MET A N 1
ATOM 1594 C CA . MET A 1 202 ? -8.18 8.023 8.516 1 89.12 202 MET A CA 1
ATOM 1595 C C . MET A 1 202 ? -9.414 7.125 8.555 1 89.12 202 MET A C 1
ATOM 1597 O O . MET A 1 202 ? -9.633 6.414 9.531 1 89.12 202 MET A O 1
ATOM 1601 N N . ALA A 1 203 ? -10.172 7.195 7.488 1 91.06 203 ALA A N 1
ATOM 1602 C CA . ALA A 1 203 ? -11.406 6.414 7.418 1 91.06 203 ALA A CA 1
ATOM 1603 C C . ALA A 1 203 ? -11.109 4.922 7.523 1 91.06 203 ALA A C 1
ATOM 1605 O O . ALA A 1 203 ? -11.789 4.199 8.258 1 91.06 203 ALA A O 1
ATOM 1606 N N . GLU A 1 204 ? -10.133 4.516 6.824 1 85.81 204 GLU A N 1
ATOM 1607 C CA . GLU A 1 204 ? -9.75 3.107 6.859 1 85.81 204 GLU A CA 1
ATOM 1608 C C . GLU A 1 204 ? -9.297 2.691 8.258 1 85.81 204 GLU A C 1
ATOM 1610 O O . GLU A 1 204 ? -9.68 1.623 8.742 1 85.81 204 GLU A O 1
ATOM 1615 N N . SER A 1 205 ? -8.508 3.494 8.828 1 83.62 205 SER A N 1
ATOM 1616 C CA . SER A 1 205 ? -7.988 3.188 10.156 1 83.62 205 SER A CA 1
ATOM 1617 C C . SER A 1 205 ? -9.109 3.117 11.188 1 83.62 205 SER A C 1
ATOM 1619 O O . SER A 1 205 ? -9.141 2.207 12.016 1 83.62 205 SER A O 1
ATOM 1621 N N . VAL A 1 206 ? -9.992 4.023 11.102 1 87.25 206 VAL A N 1
ATOM 1622 C CA . VAL A 1 206 ? -11.125 4.035 12.023 1 87.25 206 VAL A CA 1
ATOM 1623 C C . VAL A 1 206 ? -12.008 2.818 11.773 1 87.25 206 VAL A C 1
ATOM 1625 O O . VAL A 1 206 ? -12.422 2.141 12.719 1 87.25 206 VAL A O 1
ATOM 1628 N N . HIS A 1 207 ? -12.266 2.557 10.539 1 86 207 HIS A N 1
ATOM 1629 C CA . HIS A 1 207 ? -13.07 1.406 10.141 1 86 207 HIS A CA 1
ATOM 1630 C C . HIS A 1 207 ? -12.508 0.114 10.727 1 86 207 HIS A C 1
ATOM 1632 O O . HIS A 1 207 ? -13.242 -0.65 11.367 1 86 207 HIS A O 1
ATOM 1638 N N . PHE A 1 208 ? -11.234 -0.075 10.602 1 79.31 208 PHE A N 1
ATOM 1639 C CA . PHE A 1 208 ? -10.625 -1.334 11.023 1 79.31 208 PHE A CA 1
ATOM 1640 C C . PHE A 1 208 ? -10.445 -1.366 12.531 1 79.31 208 PHE A C 1
ATOM 1642 O O . PHE A 1 208 ? -10.766 -2.365 13.18 1 79.31 208 PHE A O 1
ATOM 1649 N N . SER A 1 209 ? -9.953 -0.305 13.086 1 82.81 209 SER A N 1
ATOM 1650 C CA . SER A 1 209 ? -9.664 -0.293 14.516 1 82.81 209 SER A CA 1
ATOM 1651 C C . SER A 1 209 ? -10.953 -0.386 15.336 1 82.81 209 SER A C 1
ATOM 1653 O O . SER A 1 209 ? -11.055 -1.22 16.234 1 82.81 209 SER A O 1
ATOM 1655 N N . LEU A 1 210 ? -11.867 0.401 14.945 1 82.69 210 LEU A N 1
ATOM 1656 C CA . LEU A 1 210 ? -13.133 0.417 15.672 1 82.69 210 LEU A CA 1
ATOM 1657 C C . LEU A 1 210 ? -13.93 -0.853 15.406 1 82.69 210 LEU A C 1
ATOM 1659 O O . LEU A 1 210 ? -14.578 -1.388 16.312 1 82.69 210 LEU A O 1
ATOM 1663 N N . GLY A 1 211 ? -13.898 -1.237 14.18 1 79 211 GLY A N 1
ATOM 1664 C CA . GLY A 1 211 ? -14.586 -2.475 13.844 1 79 211 GLY A CA 1
ATOM 1665 C C . GLY A 1 211 ? -14.07 -3.672 14.617 1 79 211 GLY A C 1
ATOM 1666 O O . GLY A 1 211 ? -14.859 -4.492 15.102 1 79 211 GLY A O 1
ATOM 1667 N N . TYR A 1 212 ? -12.828 -3.725 14.695 1 73.5 212 TYR A N 1
ATOM 1668 C CA . TYR A 1 212 ? -12.211 -4.801 15.461 1 73.5 212 TYR A CA 1
ATOM 1669 C C . TYR A 1 212 ? -12.602 -4.723 16.938 1 73.5 212 TYR A C 1
ATOM 1671 O O . TYR A 1 212 ? -12.969 -5.73 17.547 1 73.5 212 TYR A O 1
ATOM 1679 N N . ASP A 1 213 ? -12.617 -3.604 17.484 1 77.12 213 ASP A N 1
ATOM 1680 C CA . ASP A 1 213 ? -12.922 -3.398 18.906 1 77.12 213 ASP A CA 1
ATOM 1681 C C . ASP A 1 213 ? -14.383 -3.719 19.203 1 77.12 213 ASP A C 1
ATOM 1683 O O . ASP A 1 213 ? -14.695 -4.266 20.25 1 77.12 213 ASP A O 1
ATOM 1687 N N . LEU A 1 214 ? -15.18 -3.408 18.25 1 77.81 214 LEU A N 1
ATOM 1688 C CA . LEU A 1 214 ? -16.609 -3.545 18.484 1 77.81 214 LEU A CA 1
ATOM 1689 C C . LEU A 1 214 ? -17.109 -4.902 18 1 77.81 214 LEU A C 1
ATOM 1691 O O . LEU A 1 214 ? -18.219 -5.324 18.359 1 77.81 214 LEU A O 1
ATOM 1695 N N . GLY A 1 215 ? -16.297 -5.562 17.25 1 72.62 215 GLY A N 1
ATOM 1696 C CA . GLY A 1 215 ? -16.625 -6.91 16.828 1 72.62 215 GLY A CA 1
ATOM 1697 C C . GLY A 1 215 ? -17.531 -6.945 15.609 1 72.62 215 GLY A C 1
ATOM 1698 O O . GLY A 1 215 ? -18.25 -7.922 15.391 1 72.62 215 GLY A O 1
ATOM 1699 N N . TYR A 1 216 ? -17.719 -5.797 14.953 1 71.44 216 TYR A N 1
ATOM 1700 C CA . TYR A 1 216 ? -18.5 -5.809 13.719 1 71.44 216 TYR A CA 1
ATOM 1701 C C . TYR A 1 216 ? -17.906 -4.852 12.695 1 71.44 216 TYR A C 1
ATOM 1703 O O . TYR A 1 216 ? -17.031 -4.039 13.023 1 71.44 216 TYR A O 1
ATOM 1711 N N . VAL A 1 217 ? -18.328 -4.988 11.398 1 71.06 217 VAL A N 1
ATOM 1712 C CA . VAL A 1 217 ? -17.812 -4.188 10.297 1 71.06 217 VAL A CA 1
ATOM 1713 C C . VAL A 1 217 ? -18.5 -2.822 10.281 1 71.06 217 VAL A C 1
ATOM 1715 O O . VAL A 1 217 ? -19.719 -2.738 10.18 1 71.06 217 VAL A O 1
ATOM 1718 N N . ILE A 1 218 ? -17.719 -1.801 10.398 1 82.25 218 ILE A N 1
ATOM 1719 C CA . ILE A 1 218 ? 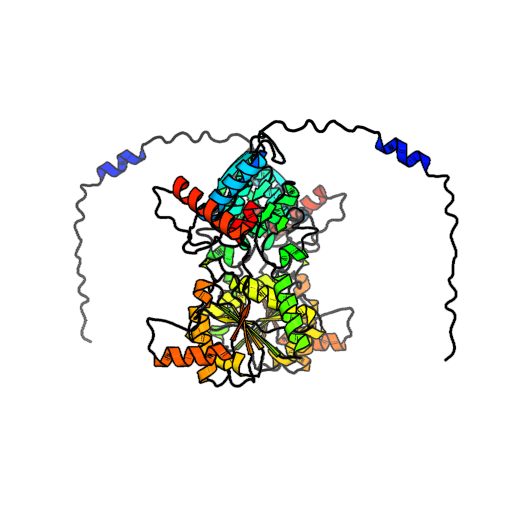-18.234 -0.438 10.289 1 82.25 218 ILE A CA 1
ATOM 1720 C C . ILE A 1 218 ? -18.281 -0.022 8.82 1 82.25 218 ILE A C 1
ATOM 1722 O O . ILE A 1 218 ? -17.25 -0.009 8.141 1 82.25 218 ILE A O 1
ATOM 1726 N N . PRO A 1 219 ? -19.453 0.294 8.383 1 83 219 PRO A N 1
ATOM 1727 C CA . PRO A 1 219 ? -19.516 0.76 6.992 1 83 219 PRO A CA 1
ATOM 1728 C C . PRO A 1 219 ? -18.812 2.098 6.793 1 83 219 PRO A C 1
ATOM 1730 O O . PRO A 1 219 ? -18.922 2.992 7.637 1 83 219 PRO A O 1
ATOM 1733 N N . TYR A 1 220 ? -18.031 2.229 5.801 1 88.69 220 TYR A N 1
ATOM 1734 C CA . TYR A 1 220 ? -17.422 3.502 5.441 1 88.69 220 TYR A CA 1
ATOM 1735 C C . TYR A 1 220 ? -17.547 3.775 3.949 1 88.69 220 TYR A C 1
ATOM 1737 O O . TYR A 1 220 ? -17.266 2.904 3.125 1 88.69 220 TYR A O 1
ATOM 1745 N N . PHE A 1 221 ? -18.094 4.922 3.666 1 88.5 221 PHE A N 1
ATOM 1746 C CA . PHE A 1 221 ? -18.5 5.281 2.316 1 88.5 221 PHE A CA 1
ATOM 1747 C C . PHE A 1 221 ? -17.625 6.391 1.757 1 88.5 221 PHE A C 1
ATOM 1749 O O . PHE A 1 221 ? -17.438 7.43 2.393 1 88.5 221 PHE A O 1
ATOM 1756 N N . LYS A 1 222 ? -17.141 6.055 0.625 1 90.44 222 LYS A N 1
ATOM 1757 C CA . LYS A 1 222 ? -16.297 7.008 -0.095 1 90.44 222 LYS A CA 1
ATOM 1758 C C . LYS A 1 222 ? -17.125 7.867 -1.043 1 90.44 222 LYS A C 1
ATOM 1760 O O . LYS A 1 222 ? -18.078 7.379 -1.669 1 90.44 222 LYS A O 1
ATOM 1765 N N . PHE A 1 223 ? -16.75 9.242 -1.09 1 91.56 223 PHE A N 1
ATOM 1766 C CA . PHE A 1 223 ? -17.344 10.086 -2.123 1 91.56 223 PHE A CA 1
ATOM 1767 C C . PHE A 1 223 ? -16.297 11 -2.748 1 91.56 223 PHE A C 1
ATOM 1769 O O . PHE A 1 223 ? -15.32 11.359 -2.096 1 91.56 223 PHE A O 1
ATOM 1776 N N . GLU A 1 224 ? -16.422 11.336 -3.994 1 88 224 GLU A N 1
ATOM 1777 C CA . GLU A 1 224 ? -15.469 12.195 -4.695 1 88 224 GLU A CA 1
ATOM 1778 C C . GLU A 1 224 ? -16.125 13.5 -5.133 1 88 224 GLU A C 1
ATOM 1780 O O . GLU A 1 224 ? -15.508 14.57 -5.043 1 88 224 GLU A O 1
ATOM 1785 N N . GLY A 1 225 ? -17.406 13.438 -5.516 1 87.94 225 GLY A N 1
ATOM 1786 C CA . GLY A 1 225 ? -18.109 14.633 -5.953 1 87.94 225 GLY A CA 1
ATOM 1787 C C . GLY A 1 225 ? -19.438 14.836 -5.246 1 87.94 225 GLY A C 1
ATOM 1788 O O . GLY A 1 225 ? -19.812 14.031 -4.395 1 87.94 225 GLY A O 1
ATOM 1789 N N . VAL A 1 226 ? -20 15.93 -5.551 1 89.56 226 VAL A N 1
ATOM 1790 C CA . VAL A 1 226 ? -21.234 16.344 -4.883 1 89.56 226 VAL A CA 1
ATOM 1791 C C . VAL A 1 226 ? -22.328 15.305 -5.121 1 89.56 226 VAL A C 1
ATOM 1793 O O . VAL A 1 226 ? -23.047 14.938 -4.191 1 89.56 226 VAL A O 1
ATOM 1796 N N . GLN A 1 227 ? -22.406 14.836 -6.285 1 89.69 227 GLN A N 1
ATOM 1797 C CA . GLN A 1 227 ? -23.453 13.875 -6.602 1 89.69 227 GLN A CA 1
ATOM 1798 C C . GLN A 1 227 ? -23.25 12.57 -5.836 1 89.69 227 GLN A C 1
ATOM 1800 O O . GLN A 1 227 ? -24.203 11.992 -5.324 1 89.69 227 GLN A O 1
ATOM 1805 N N . ASP A 1 228 ? -21.984 12.164 -5.824 1 89.25 228 ASP A N 1
ATOM 1806 C CA . ASP A 1 228 ? -21.656 10.984 -5.031 1 89.25 228 ASP A CA 1
ATOM 1807 C C . ASP A 1 228 ? -22.047 11.172 -3.57 1 89.25 228 ASP A C 1
ATOM 1809 O O . ASP A 1 228 ? -22.609 10.258 -2.951 1 89.25 228 ASP A O 1
ATOM 1813 N N . MET A 1 229 ? -21.734 12.312 -3.109 1 91.75 229 MET A N 1
ATOM 1814 C CA . MET A 1 229 ? -22.016 12.633 -1.716 1 91.75 229 MET A CA 1
ATOM 1815 C C . MET A 1 229 ? -23.516 12.578 -1.444 1 91.75 229 MET A C 1
ATOM 1817 O O . MET A 1 229 ? -23.953 11.969 -0.466 1 91.75 229 MET A O 1
ATOM 1821 N N . LEU A 1 230 ? -24.281 13.117 -2.33 1 91.12 230 LEU A N 1
ATOM 1822 C CA . LEU A 1 230 ? -25.734 13.148 -2.188 1 91.12 230 LEU A CA 1
ATOM 1823 C C . LEU A 1 230 ? -26.312 11.734 -2.219 1 91.12 230 LEU A C 1
ATOM 1825 O O . LEU A 1 230 ? -27.203 11.406 -1.429 1 91.12 230 LEU A O 1
ATOM 1829 N N . ASP A 1 231 ? -25.812 10.977 -3.053 1 89.38 231 ASP A N 1
ATOM 1830 C CA . ASP A 1 231 ? -26.25 9.586 -3.154 1 89.38 231 ASP A CA 1
ATOM 1831 C C . ASP A 1 231 ? -25.953 8.82 -1.866 1 89.38 231 ASP A C 1
ATOM 1833 O O . ASP A 1 231 ? -26.812 8.086 -1.364 1 89.38 231 ASP A O 1
ATOM 1837 N N . MET A 1 232 ? -24.797 9.031 -1.373 1 90.25 232 MET A N 1
ATOM 1838 C CA . MET A 1 232 ? -24.422 8.328 -0.147 1 90.25 232 MET A CA 1
ATOM 1839 C C . MET A 1 232 ? -25.297 8.773 1.022 1 90.25 232 MET A C 1
ATOM 1841 O O . MET A 1 232 ? -25.672 7.961 1.863 1 90.25 232 MET A O 1
ATOM 1845 N N . MET A 1 233 ? -25.609 10.031 1.075 1 92.56 233 MET A N 1
ATOM 1846 C CA . MET A 1 233 ? -26.422 10.586 2.154 1 92.56 233 MET A CA 1
ATOM 1847 C C . MET A 1 233 ? -27.812 9.984 2.141 1 92.56 233 MET A C 1
ATOM 1849 O O . MET A 1 233 ? -28.359 9.633 3.191 1 92.56 233 MET A O 1
ATOM 1853 N N . THR A 1 234 ? -28.328 9.781 0.959 1 92 234 THR A N 1
ATOM 1854 C CA . THR A 1 234 ? -29.719 9.352 0.836 1 92 234 THR A CA 1
ATOM 1855 C C . THR A 1 234 ? -29.812 7.832 0.887 1 92 234 THR A C 1
ATOM 1857 O O . THR A 1 234 ? -30.672 7.285 1.588 1 92 234 THR A O 1
ATOM 1860 N N . LYS A 1 235 ? -28.875 7.18 0.249 1 87.56 235 LYS A N 1
ATOM 1861 C CA . LYS A 1 235 ? -29.031 5.746 0.025 1 87.56 235 LYS A CA 1
ATOM 1862 C C . LYS A 1 235 ? -28.328 4.938 1.11 1 87.56 235 LYS A C 1
ATOM 1864 O O . LYS A 1 235 ? -28.688 3.787 1.366 1 87.56 235 LYS A O 1
ATOM 1869 N N . GLU A 1 236 ? -27.359 5.551 1.693 1 86.88 236 GLU A N 1
ATOM 1870 C CA . GLU A 1 236 ? -26.562 4.781 2.646 1 86.88 236 GLU A CA 1
ATOM 1871 C C . GLU A 1 236 ? -26.719 5.336 4.062 1 86.88 236 GLU A C 1
ATOM 1873 O O . GLU A 1 236 ? -27.219 4.648 4.949 1 86.88 236 GLU A O 1
ATOM 1878 N N . ILE A 1 237 ? -26.391 6.582 4.223 1 90.88 237 ILE A N 1
ATOM 1879 C CA . ILE A 1 237 ? -26.406 7.207 5.539 1 90.88 237 ILE A CA 1
ATOM 1880 C C . ILE A 1 237 ? -27.844 7.285 6.066 1 90.88 237 ILE A C 1
ATOM 1882 O O . ILE A 1 237 ? -28.094 7.031 7.246 1 90.88 237 ILE A O 1
ATOM 1886 N N . GLY A 1 238 ? -28.766 7.547 5.172 1 90.06 238 GLY A N 1
ATOM 1887 C CA . GLY A 1 238 ? -30.141 7.812 5.559 1 90.06 238 GLY A CA 1
ATOM 1888 C C . GLY A 1 238 ? -30.953 6.555 5.836 1 90.06 238 GLY A C 1
ATOM 1889 O O . GLY A 1 238 ? -32.125 6.625 6.234 1 90.06 238 GLY A O 1
ATOM 1890 N N . THR A 1 239 ? -30.344 5.434 5.715 1 86.81 239 THR A N 1
ATOM 1891 C CA . THR A 1 239 ? -31.078 4.18 5.82 1 86.81 239 THR A CA 1
ATOM 1892 C C . THR A 1 239 ? -31.391 3.863 7.281 1 86.81 239 THR A C 1
ATOM 1894 O O . THR A 1 239 ? -32.312 3.107 7.57 1 86.81 239 THR A O 1
ATOM 1897 N N . GLU A 1 240 ? -30.594 4.375 8.203 1 87.69 240 GLU A N 1
ATOM 1898 C CA . GLU A 1 240 ? -30.812 4.172 9.633 1 87.69 240 GLU A CA 1
ATOM 1899 C C . GLU A 1 240 ? -30.141 5.262 10.453 1 87.69 240 GLU A C 1
ATOM 1901 O O . GLU A 1 240 ? -29.141 5.84 10.023 1 87.69 240 GLU A O 1
ATOM 1906 N N . ASN A 1 241 ? -30.75 5.461 11.586 1 85.81 241 ASN A N 1
ATOM 1907 C CA . ASN A 1 241 ? -30.141 6.402 12.516 1 85.81 241 ASN A CA 1
ATOM 1908 C C . ASN A 1 241 ? -28.75 5.938 12.938 1 85.81 241 ASN A C 1
ATOM 1910 O O . ASN A 1 241 ? -28.547 4.766 13.266 1 85.81 241 ASN A O 1
ATOM 1914 N N . ALA A 1 242 ? -27.797 6.887 12.805 1 91.06 242 ALA A N 1
ATOM 1915 C CA . ALA A 1 242 ? -26.422 6.473 13.055 1 91.06 242 ALA A CA 1
ATOM 1916 C C . ALA A 1 242 ? -25.562 7.648 13.516 1 91.06 242 ALA A C 1
ATOM 1918 O O . ALA A 1 242 ? -25.969 8.805 13.383 1 91.06 242 ALA A O 1
ATOM 1919 N N . ILE A 1 243 ? -24.562 7.309 14.109 1 91.19 243 ILE A N 1
ATOM 1920 C CA . ILE A 1 243 ? -23.453 8.25 14.258 1 91.19 243 ILE A CA 1
ATOM 1921 C C . ILE A 1 243 ? -22.609 8.25 12.992 1 91.19 243 ILE A C 1
ATOM 1923 O O . ILE A 1 243 ? -22.141 7.199 12.547 1 91.19 243 ILE A O 1
ATOM 1927 N N . VAL A 1 244 ? -22.438 9.445 12.469 1 93.94 244 VAL A N 1
ATOM 1928 C CA . VAL A 1 244 ? -21.734 9.547 11.203 1 93.94 244 VAL A CA 1
ATOM 1929 C C . VAL A 1 244 ? -20.422 10.312 11.391 1 93.94 244 VAL A C 1
ATOM 1931 O O . VAL A 1 244 ? -20.438 11.492 11.758 1 93.94 244 VAL A O 1
ATOM 1934 N N . VAL A 1 245 ? -19.359 9.633 11.141 1 94.12 245 VAL A N 1
ATOM 1935 C CA . VAL A 1 245 ? -18.047 10.258 11.203 1 94.12 245 VAL A CA 1
ATOM 1936 C C . VAL A 1 245 ? -17.656 10.789 9.828 1 94.12 245 VAL A C 1
ATOM 1938 O O . VAL A 1 245 ? -17.734 10.062 8.828 1 94.12 245 VAL A O 1
ATOM 1941 N N . LEU A 1 246 ? -17.25 12.055 9.883 1 95.62 246 LEU A N 1
ATOM 1942 C CA . LEU A 1 246 ? -16.922 12.719 8.625 1 95.62 246 LEU A CA 1
ATOM 1943 C C . LEU A 1 246 ? -15.43 13.023 8.547 1 95.62 246 LEU A C 1
ATOM 1945 O O . LEU A 1 246 ? -14.812 13.414 9.539 1 95.62 246 LEU A O 1
ATOM 1949 N N . CYS A 1 247 ? -14.852 12.781 7.398 1 94.88 247 CYS A N 1
ATOM 1950 C CA . CYS A 1 247 ? -13.547 13.289 7.016 1 94.88 247 CYS A CA 1
ATOM 1951 C C . CYS A 1 247 ? -13.562 13.812 5.582 1 94.88 247 CYS A C 1
ATOM 1953 O O . CYS A 1 247 ? -13.625 13.023 4.633 1 94.88 247 CYS A O 1
ATOM 1955 N N . ALA A 1 248 ? -13.609 15.094 5.473 1 94.56 248 ALA A N 1
ATOM 1956 C CA . ALA A 1 248 ? -13.75 15.742 4.172 1 94.56 248 ALA A CA 1
ATOM 1957 C C . ALA A 1 248 ? -13.266 17.188 4.23 1 94.56 248 ALA A C 1
ATOM 1959 O O . ALA A 1 248 ? -12.859 17.672 5.289 1 94.56 248 ALA A O 1
ATOM 1960 N N . SER A 1 249 ? -13.18 17.797 3.082 1 91.38 249 SER A N 1
ATOM 1961 C CA . SER A 1 249 ? -12.852 19.219 3.055 1 91.38 249 SER A CA 1
ATOM 1962 C C . SER A 1 249 ? -13.891 20.047 3.797 1 91.38 249 SER A C 1
ATOM 1964 O O . SER A 1 249 ? -15.055 19.641 3.896 1 91.38 249 SER A O 1
ATOM 1966 N N . PRO A 1 250 ? -13.422 21.234 4.297 1 89.12 250 PRO A N 1
ATOM 1967 C CA . PRO A 1 250 ? -14.391 22.094 4.977 1 89.12 250 PRO A CA 1
ATOM 1968 C C . PRO A 1 250 ? -15.602 22.422 4.109 1 89.12 250 PRO A C 1
ATOM 1970 O O . PRO A 1 250 ? -16.734 22.453 4.609 1 89.12 250 PRO A O 1
ATOM 1973 N N . HIS A 1 251 ? -15.398 22.594 2.893 1 90.31 251 HIS A N 1
ATOM 1974 C CA . HIS A 1 251 ? -16.5 22.891 1.975 1 90.31 251 HIS A CA 1
ATOM 1975 C C . HIS A 1 251 ? -17.438 21.688 1.856 1 90.31 251 HIS A C 1
ATOM 1977 O O . HIS A 1 251 ? -18.656 21.859 1.852 1 90.31 251 HIS A O 1
ATOM 1983 N N . SER A 1 252 ? -16.875 20.531 1.721 1 93.56 252 SER A N 1
ATOM 1984 C CA . SER A 1 252 ? -17.688 19.328 1.603 1 93.56 252 SER A CA 1
ATOM 1985 C C . SER A 1 252 ? -18.453 19.047 2.891 1 93.56 252 SER A C 1
ATOM 1987 O O . SER A 1 252 ? -19.609 18.609 2.85 1 93.56 252 SER A O 1
ATOM 1989 N N . VAL A 1 253 ? -17.812 19.281 4 1 94 253 VAL A N 1
ATOM 1990 C CA . VAL A 1 253 ? -18.484 19.078 5.281 1 94 253 VAL A CA 1
ATOM 1991 C C . VAL A 1 253 ? -19.688 20.016 5.375 1 94 253 VAL A C 1
ATOM 1993 O O . VAL A 1 253 ? -20.766 19.594 5.801 1 94 253 VAL A O 1
ATOM 1996 N N . ARG A 1 254 ? -19.5 21.234 4.988 1 94.06 254 ARG A N 1
ATOM 1997 C CA . ARG A 1 254 ? -20.594 22.188 4.977 1 94.06 254 ARG A CA 1
ATOM 1998 C C . ARG A 1 254 ? -21.75 21.688 4.105 1 94.06 254 ARG A C 1
ATOM 2000 O O . ARG A 1 254 ? -22.906 21.734 4.516 1 94.06 254 ARG A O 1
ATOM 2007 N N . ASP A 1 255 ? -21.422 21.219 2.953 1 94.5 255 ASP A N 1
ATOM 2008 C CA . ASP A 1 255 ? -22.438 20.719 2.033 1 94.5 255 ASP A CA 1
ATOM 2009 C C . ASP A 1 255 ? -23.156 19.5 2.619 1 94.5 255 ASP A C 1
ATOM 2011 O O . ASP A 1 255 ? -24.375 19.359 2.479 1 94.5 255 ASP A O 1
ATOM 2015 N N . ILE A 1 256 ? -22.391 18.641 3.221 1 96.25 256 ILE A N 1
ATOM 2016 C CA . ILE A 1 256 ? -22.953 17.453 3.855 1 96.25 256 ILE A CA 1
ATOM 2017 C C . ILE A 1 256 ? -23.953 17.875 4.934 1 96.25 256 ILE A C 1
ATOM 2019 O O . ILE A 1 256 ? -25.062 17.344 5 1 96.25 256 ILE A O 1
ATOM 2023 N N . MET A 1 257 ? -23.578 18.844 5.727 1 95.44 257 MET A N 1
ATOM 2024 C CA . MET A 1 257 ? -24.422 19.266 6.844 1 95.44 257 MET A CA 1
ATOM 2025 C C . MET A 1 257 ? -25.688 19.953 6.34 1 95.44 257 MET A C 1
ATOM 2027 O O . MET A 1 257 ? -26.766 19.766 6.898 1 95.44 257 MET A O 1
ATOM 2031 N N . ILE A 1 258 ? -25.531 20.75 5.316 1 95 258 ILE A N 1
ATOM 2032 C CA . ILE A 1 258 ? -26.703 21.391 4.723 1 95 258 ILE A CA 1
ATOM 2033 C C . ILE A 1 258 ? -27.672 20.328 4.195 1 95 258 ILE A C 1
ATOM 2035 O O . ILE A 1 258 ? -28.875 20.391 4.438 1 95 258 ILE A O 1
ATOM 2039 N N . LYS A 1 259 ? -27.125 19.359 3.518 1 94.5 259 LYS A N 1
ATOM 2040 C CA . LYS A 1 259 ? -27.953 18.266 3.002 1 94.5 259 LYS A CA 1
ATOM 2041 C C . LYS A 1 259 ? -28.594 17.484 4.141 1 94.5 259 LYS A C 1
ATOM 2043 O O . LYS A 1 259 ? -29.75 17.078 4.043 1 94.5 259 LYS A O 1
ATOM 2048 N N . ALA A 1 260 ? -27.844 17.219 5.152 1 94.75 260 ALA A N 1
ATOM 2049 C CA . ALA A 1 260 ? -28.391 16.531 6.328 1 94.75 260 ALA A CA 1
ATOM 2050 C C . ALA A 1 260 ? -29.578 17.297 6.898 1 94.75 260 ALA A C 1
ATOM 2052 O O . ALA A 1 260 ? -30.578 16.688 7.289 1 94.75 260 ALA A O 1
ATOM 2053 N N . HIS A 1 261 ? -29.469 18.609 6.941 1 93.75 261 HIS A N 1
ATOM 2054 C CA . HIS A 1 261 ? -30.562 19.453 7.422 1 93.75 261 HIS A CA 1
ATOM 2055 C C . HIS A 1 261 ? -31.781 19.328 6.523 1 93.75 261 HIS A C 1
ATOM 2057 O O . HIS A 1 261 ? -32.906 19.203 7.016 1 93.75 261 HIS A O 1
ATOM 2063 N N . GLU A 1 262 ? -31.516 19.328 5.27 1 93.06 262 GLU A N 1
ATOM 2064 C CA . GLU A 1 262 ? -32.625 19.203 4.301 1 93.06 262 GLU A CA 1
ATOM 2065 C C . GLU A 1 262 ? -33.312 17.875 4.438 1 93.06 262 GLU A C 1
ATOM 2067 O O . GLU A 1 262 ? -34.531 17.781 4.199 1 93.06 262 GLU A O 1
ATOM 2072 N N . LEU A 1 263 ? -32.594 16.891 4.812 1 92.56 263 LEU A N 1
ATOM 2073 C CA . LEU A 1 263 ? -33.125 15.539 4.953 1 92.56 263 LEU A CA 1
ATOM 2074 C C . LEU A 1 263 ? -33.656 15.305 6.371 1 92.56 263 LEU A C 1
ATOM 2076 O O . LEU A 1 263 ? -34.094 14.203 6.707 1 92.56 263 LEU A O 1
ATOM 2080 N N . ASN A 1 264 ? -33.5 16.281 7.246 1 91.5 264 ASN A N 1
ATOM 2081 C CA . ASN A 1 264 ? -33.938 16.25 8.633 1 91.5 264 ASN A CA 1
ATOM 2082 C C . ASN A 1 264 ? -33.156 15.258 9.469 1 91.5 264 ASN A C 1
ATOM 2084 O O . ASN A 1 264 ? -33.688 14.57 10.32 1 91.5 264 ASN A O 1
ATOM 2088 N N . PHE A 1 265 ? -31.844 15.156 9.109 1 89.75 265 PHE A N 1
ATOM 2089 C CA . PHE A 1 265 ? -30.969 14.289 9.891 1 89.75 265 PHE A CA 1
ATOM 2090 C C . PHE A 1 265 ? -30.453 15.016 11.125 1 89.75 265 PHE A C 1
ATOM 2092 O O . PHE A 1 265 ? -29.766 14.414 11.961 1 89.75 265 PHE A O 1
ATOM 2099 N N . ASP A 1 266 ? -30.688 16.281 11.266 1 79.88 266 ASP A N 1
ATOM 2100 C CA . ASP A 1 266 ? -30.25 17.062 12.414 1 79.88 266 ASP A CA 1
ATOM 2101 C C . ASP A 1 266 ? -31.328 17.125 13.492 1 79.88 266 ASP A C 1
ATOM 2103 O O . ASP A 1 266 ? -31.375 18.062 14.289 1 79.88 266 ASP A O 1
ATOM 2107 N N . ASN A 1 267 ? -32.156 16.141 13.508 1 80.44 267 ASN A N 1
ATOM 2108 C CA . ASN A 1 267 ? -33.312 16.078 14.414 1 80.44 267 ASN A CA 1
ATOM 2109 C C . ASN A 1 267 ? -32.938 15.391 15.727 1 80.44 267 ASN A C 1
ATOM 2111 O O . ASN A 1 267 ? -33.812 15.148 16.562 1 80.44 267 ASN A O 1
ATOM 2115 N N . GLY A 1 268 ? -31.703 15.016 15.945 1 80.62 268 GLY A N 1
ATOM 2116 C CA . GLY A 1 268 ? -31.266 14.359 17.172 1 80.62 268 GLY A CA 1
ATOM 2117 C C . GLY A 1 268 ? -31.078 12.859 17 1 80.62 268 GLY A C 1
ATOM 2118 O O . GLY A 1 268 ? -30.453 12.211 17.844 1 80.62 268 GLY A O 1
ATOM 2119 N N . GLU A 1 269 ? -31.656 12.375 15.898 1 85.38 269 GLU A N 1
ATOM 2120 C CA . GLU A 1 269 ? -31.531 10.938 15.664 1 85.38 269 GLU A CA 1
ATOM 2121 C C . GLU A 1 269 ? -30.188 10.602 15.023 1 85.38 269 GLU A C 1
ATOM 2123 O O . GLU A 1 269 ? -29.75 9.453 15.055 1 85.38 269 GLU A O 1
ATOM 2128 N N . TYR A 1 270 ? -29.547 11.625 14.477 1 89.69 270 TYR A N 1
ATOM 2129 C CA . TYR A 1 270 ? -28.203 11.508 13.922 1 89.69 270 TYR A CA 1
ATOM 2130 C C . TYR A 1 270 ? -27.219 12.383 14.68 1 89.69 270 TYR A C 1
ATOM 2132 O O . TYR A 1 270 ? -27.578 13.43 15.219 1 89.69 270 TYR A O 1
ATOM 2140 N N . VAL A 1 271 ? -26.125 11.898 14.797 1 90.25 271 VAL A N 1
ATOM 2141 C CA . VAL A 1 271 ? -25.016 12.695 15.312 1 90.25 271 VAL A CA 1
ATOM 2142 C C . VAL A 1 271 ? -23.859 12.68 14.32 1 90.25 271 VAL A C 1
ATOM 2144 O O . VAL A 1 271 ? -23.469 11.609 13.844 1 90.25 271 VAL A O 1
ATOM 2147 N N . PHE A 1 272 ? -23.391 13.859 13.969 1 93.81 272 PHE A N 1
ATOM 2148 C CA . PHE A 1 272 ? -22.266 13.969 13.039 1 93.81 272 PHE A CA 1
ATOM 2149 C C . PHE A 1 272 ? -20.984 14.344 13.766 1 93.81 272 PHE A C 1
ATOM 2151 O O . PHE A 1 272 ? -20.984 15.266 14.594 1 93.81 272 PHE A O 1
ATOM 2158 N N . PHE A 1 273 ? -19.969 13.625 13.516 1 92.25 273 PHE A N 1
ATOM 2159 C CA . PHE A 1 273 ? -18.625 13.898 14.039 1 92.25 273 PHE A CA 1
ATOM 2160 C C . PHE A 1 273 ? -17.672 14.234 12.906 1 92.25 273 PHE A C 1
ATOM 2162 O O . PHE A 1 273 ? -17.422 13.406 12.023 1 92.25 273 PHE A O 1
ATOM 2169 N N . ASN A 1 274 ? -17.094 15.422 12.922 1 92.81 274 ASN A N 1
ATOM 2170 C CA . ASN A 1 274 ? -16.141 15.859 11.914 1 92.81 274 ASN A CA 1
ATOM 2171 C C . ASN A 1 274 ? -14.711 15.773 12.422 1 92.81 274 ASN A C 1
ATOM 2173 O O . ASN A 1 274 ? -14.359 16.391 13.422 1 92.81 274 ASN A O 1
ATOM 2177 N N . ILE A 1 275 ? -13.938 14.992 11.664 1 88.12 275 ILE A N 1
ATOM 2178 C CA . ILE A 1 275 ? -12.523 14.906 12 1 88.12 275 ILE A CA 1
ATOM 2179 C C . ILE A 1 275 ? -11.758 16.031 11.289 1 88.12 275 ILE A C 1
ATOM 2181 O O . ILE A 1 275 ? -11.539 15.961 10.078 1 88.12 275 ILE A O 1
ATOM 2185 N N . ASP A 1 276 ? -11.445 16.969 12.016 1 82.25 276 ASP A N 1
ATOM 2186 C CA . ASP A 1 276 ? -10.672 18.109 11.531 1 82.25 276 ASP A CA 1
ATOM 2187 C C . ASP A 1 276 ? -9.484 18.391 12.445 1 82.25 276 ASP A C 1
ATOM 2189 O O . ASP A 1 276 ? -9.508 19.359 13.211 1 82.25 276 ASP A O 1
ATOM 2193 N N . LEU A 1 277 ? -8.438 17.75 12.188 1 74.56 277 LEU A N 1
ATOM 2194 C CA . LEU A 1 277 ? -7.344 17.75 13.148 1 74.56 277 LEU A CA 1
ATOM 2195 C C . LEU A 1 277 ? -6.484 19 12.984 1 74.56 277 LEU A C 1
ATOM 2197 O O . LEU A 1 277 ? -5.816 19.422 13.93 1 74.56 277 LEU A O 1
ATOM 2201 N N . PHE A 1 278 ? -6.609 19.672 11.852 1 74 278 PHE A N 1
ATOM 2202 C CA . PHE A 1 278 ? -5.52 20.609 11.594 1 74 278 PHE A CA 1
ATOM 2203 C C . PHE A 1 278 ? -6.066 22 11.305 1 74 278 PHE A C 1
ATOM 2205 O O . PHE A 1 278 ? -5.312 22.891 10.922 1 74 278 PHE A O 1
ATOM 2212 N N . THR A 1 279 ? -7.316 22.031 11.453 1 67.19 279 THR A N 1
ATOM 2213 C CA . THR A 1 279 ? -7.887 23.344 11.219 1 67.19 279 THR A CA 1
ATOM 2214 C C . THR A 1 279 ? -7.477 24.312 12.32 1 67.19 279 THR A C 1
ATOM 2216 O O . THR A 1 279 ? -7.387 23.938 13.492 1 67.19 279 THR A O 1
ATOM 2219 N N . SER A 1 280 ? -7.148 25.531 11.766 1 60.72 280 SER A N 1
ATOM 2220 C CA . SER A 1 280 ? -6.715 26.609 12.656 1 60.72 280 SER A CA 1
ATOM 2221 C C . SER A 1 280 ? -7.879 27.125 13.5 1 60.72 280 SER A C 1
ATOM 2223 O O . SER A 1 280 ? -9.039 26.969 13.125 1 60.72 280 SER A O 1
ATOM 2225 N N . LYS A 1 281 ? -7.5 27.547 14.703 1 56.34 281 LYS A N 1
ATOM 2226 C CA . LYS A 1 281 ? -8.469 28.156 15.609 1 56.34 281 LYS A CA 1
ATOM 2227 C C . LYS A 1 281 ? -9.297 29.219 14.891 1 56.34 281 LYS A C 1
ATOM 2229 O O . LYS A 1 281 ? -10.508 29.312 15.094 1 56.34 281 LYS A O 1
ATOM 2234 N N . ASN A 1 282 ? -8.57 30 14.078 1 51.88 282 ASN A N 1
ATOM 2235 C CA . ASN A 1 282 ? -9.266 31.109 13.438 1 51.88 282 ASN A CA 1
ATOM 2236 C C . ASN A 1 282 ? -10.375 30.625 12.508 1 51.88 282 ASN A C 1
ATOM 2238 O O . ASN A 1 282 ? -11.461 31.203 12.469 1 51.88 282 ASN A O 1
ATOM 2242 N N . SER A 1 283 ? -10.078 29.609 11.82 1 55.56 283 SER A N 1
ATOM 2243 C CA . SER A 1 283 ? -11.039 29.094 10.852 1 55.56 283 SER A CA 1
ATOM 2244 C C . SER A 1 283 ? -12.156 28.328 11.547 1 55.56 283 SER A C 1
ATOM 2246 O O . SER A 1 283 ? -13.211 28.078 10.961 1 55.56 283 SER A O 1
ATOM 2248 N N . SER A 1 284 ? -11.922 28.234 12.883 1 61.62 284 SER A N 1
ATOM 2249 C CA . SER A 1 284 ? -12.836 27.344 13.594 1 61.62 284 SER A CA 1
ATOM 2250 C C . SER A 1 284 ? -13.977 28.141 14.234 1 61.62 284 SER A C 1
ATOM 2252 O O . SER A 1 284 ? -14.977 27.562 14.664 1 61.62 284 SER A O 1
ATOM 2254 N N . GLN A 1 285 ? -13.914 29.484 14.094 1 68.19 285 GLN A N 1
ATOM 2255 C CA . GLN A 1 285 ? -14.922 30.203 14.852 1 68.19 285 GLN A CA 1
ATOM 2256 C C . GLN A 1 285 ? -16.281 30.156 14.164 1 68.19 285 GLN A C 1
ATOM 2258 O O . GLN A 1 285 ? -17.312 29.984 14.82 1 68.19 285 GLN A O 1
ATOM 2263 N N . LYS A 1 286 ? -16.312 30.281 12.875 1 81.25 286 LYS A N 1
ATOM 2264 C CA . LYS A 1 286 ? -17.547 30.172 12.109 1 81.25 286 LYS A CA 1
ATOM 2265 C C . LYS A 1 286 ? -17.375 29.234 10.922 1 81.25 286 LYS A C 1
ATOM 2267 O O . LYS A 1 286 ? -17.469 29.656 9.766 1 81.25 286 LYS A O 1
ATOM 2272 N N . PRO A 1 287 ? -17.281 27.984 11.297 1 83.38 287 PRO A N 1
ATOM 2273 C CA . PRO A 1 287 ? -16.969 27.031 10.227 1 83.38 287 PRO A CA 1
ATOM 2274 C C . PRO A 1 287 ? -18.109 26.875 9.227 1 83.38 287 PRO A C 1
ATOM 2276 O O . PRO A 1 287 ? -17.906 26.406 8.102 1 83.38 287 PRO A O 1
ATOM 2279 N N . TRP A 1 288 ? -19.297 27.344 9.633 1 89.88 288 TRP A N 1
ATOM 2280 C CA . TRP A 1 288 ? -20.469 27.172 8.781 1 89.88 288 TRP A CA 1
ATOM 2281 C C . TRP A 1 288 ? -20.594 28.328 7.793 1 89.88 288 TRP A C 1
ATOM 2283 O O . TRP A 1 288 ? -21.359 28.266 6.832 1 89.88 288 TRP A O 1
ATOM 2293 N N . LEU A 1 289 ? -19.844 29.375 8.031 1 90.81 289 LEU A N 1
ATOM 2294 C CA . LEU A 1 289 ? -20.031 30.609 7.27 1 90.81 289 LEU A CA 1
ATOM 2295 C C . LEU A 1 289 ? -19.234 30.578 5.977 1 90.81 289 LEU A C 1
ATOM 2297 O O . LEU A 1 289 ? -18.047 30.234 5.98 1 90.81 289 LEU A O 1
ATOM 2301 N N . ASN A 1 290 ? -19.891 30.812 4.934 1 91.62 290 ASN A N 1
ATOM 2302 C CA . ASN A 1 290 ? -19.312 31.109 3.629 1 91.62 290 ASN A CA 1
ATOM 2303 C C . ASN A 1 290 ? -19.734 32.469 3.115 1 91.62 290 ASN A C 1
ATOM 2305 O O . ASN A 1 290 ? -20.891 32.656 2.727 1 91.62 290 ASN A O 1
ATOM 2309 N N . GLU A 1 291 ? -18.781 33.344 2.973 1 90.19 291 GLU A N 1
ATOM 2310 C CA . GLU A 1 291 ? -19.062 34.75 2.637 1 90.19 291 GLU A CA 1
ATOM 2311 C C . GLU A 1 291 ? -19.594 34.875 1.21 1 90.19 291 GLU A C 1
ATOM 2313 O O . GLU A 1 291 ? -20.328 35.812 0.894 1 90.19 291 GLU A O 1
ATOM 2318 N N . SER A 1 292 ? -19.219 33.938 0.43 1 92.31 292 SER A N 1
ATOM 2319 C CA . SER A 1 292 ? -19.594 34.031 -0.978 1 92.31 292 SER A CA 1
ATOM 2320 C C . SER A 1 292 ? -20.953 33.375 -1.217 1 92.31 292 SER A C 1
ATOM 2322 O O . SER A 1 292 ? -21.453 33.375 -2.342 1 92.31 292 SER A O 1
ATOM 2324 N N . ASP A 1 293 ? -21.5 32.844 -0.161 1 93.81 293 ASP A N 1
ATOM 2325 C CA . ASP A 1 293 ? -22.797 32.156 -0.28 1 93.81 293 ASP A CA 1
ATOM 2326 C C . ASP A 1 293 ? -23.938 33.062 0.16 1 93.81 293 ASP A C 1
ATOM 2328 O O . ASP A 1 293 ? -23.703 34.188 0.646 1 93.81 293 ASP A O 1
ATOM 2332 N N . THR A 1 294 ? -25.25 32.75 -0.089 1 95.12 294 THR A N 1
ATOM 2333 C CA . THR A 1 294 ? -26.422 33.531 0.28 1 95.12 294 THR A CA 1
ATOM 2334 C C . THR A 1 294 ? -26.641 33.5 1.789 1 95.12 294 THR A C 1
ATOM 2336 O O . THR A 1 294 ? -26.234 32.531 2.459 1 95.12 294 THR A O 1
ATOM 2339 N N . PRO A 1 295 ? -27.234 34.562 2.297 1 94.81 295 PRO A N 1
ATOM 2340 C CA . PRO A 1 295 ? -27.578 34.562 3.723 1 94.81 295 PRO A CA 1
ATOM 2341 C C . PRO A 1 295 ? -28.453 33.375 4.125 1 94.81 295 PRO A C 1
ATOM 2343 O O . PRO A 1 295 ? -28.312 32.844 5.227 1 94.81 295 PRO A O 1
ATOM 2346 N N . GLU A 1 296 ? -29.359 33.031 3.244 1 94.75 296 GLU A N 1
ATOM 2347 C CA . GLU A 1 296 ? -30.25 31.906 3.531 1 94.75 296 GLU A CA 1
ATOM 2348 C C . GLU A 1 296 ? -29.484 30.609 3.701 1 94.75 296 GLU A C 1
ATOM 2350 O O . GLU A 1 296 ? -29.75 29.844 4.625 1 94.75 296 GLU A O 1
ATOM 2355 N N . ARG A 1 297 ? -28.578 30.375 2.883 1 94.56 297 ARG A N 1
ATOM 2356 C CA . ARG A 1 297 ? -27.781 29.156 2.949 1 94.56 297 ARG A CA 1
ATOM 2357 C C . ARG A 1 297 ? -26.859 29.156 4.16 1 94.56 297 ARG A C 1
ATOM 2359 O O . ARG A 1 297 ? -26.609 28.109 4.762 1 94.56 297 ARG A O 1
ATOM 2366 N N . ASN A 1 298 ? -26.359 30.297 4.52 1 95.88 298 ASN A N 1
ATOM 2367 C CA . ASN A 1 298 ? -25.547 30.422 5.719 1 95.88 298 ASN A CA 1
ATOM 2368 C C . ASN A 1 298 ? -26.344 30.125 6.984 1 95.88 298 ASN A C 1
ATOM 2370 O O . ASN A 1 298 ? -25.828 29.531 7.93 1 95.88 298 ASN A O 1
ATOM 2374 N N . GLU A 1 299 ? -27.578 30.562 6.934 1 94.81 299 GLU A N 1
ATOM 2375 C CA . GLU A 1 299 ? -28.453 30.281 8.078 1 94.81 299 GLU A CA 1
ATOM 2376 C C . GLU A 1 299 ? -28.734 28.781 8.18 1 94.81 299 GLU A C 1
ATOM 2378 O O . GLU A 1 299 ? -28.75 28.219 9.273 1 94.81 299 GLU A O 1
ATOM 2383 N N . LYS A 1 300 ? -28.953 28.156 7.07 1 94.06 300 LYS A N 1
ATOM 2384 C CA . LYS A 1 300 ? -29.141 26.719 7.047 1 94.06 300 LYS A CA 1
ATOM 2385 C C . LYS A 1 300 ? -27.906 25.984 7.578 1 94.06 300 LYS A C 1
ATOM 2387 O O . LYS A 1 300 ? -28.031 25.031 8.359 1 94.06 300 LYS A O 1
ATOM 2392 N N . ALA A 1 301 ? -26.781 26.406 7.086 1 95.06 301 ALA A N 1
ATOM 2393 C CA . ALA A 1 301 ? -25.531 25.812 7.531 1 95.06 301 ALA A CA 1
ATOM 2394 C C . ALA A 1 301 ? -25.344 25.969 9.039 1 95.06 301 ALA A C 1
ATOM 2396 O O . ALA A 1 301 ? -24.938 25.031 9.727 1 95.06 301 ALA A O 1
ATOM 2397 N N . ARG A 1 302 ? -25.625 27.141 9.508 1 93.94 302 ARG A N 1
ATOM 2398 C CA . ARG A 1 302 ? -25.5 27.422 10.938 1 93.94 302 ARG A CA 1
ATOM 2399 C C . ARG A 1 302 ? -26.344 26.469 11.758 1 93.94 302 ARG A C 1
ATOM 2401 O O . ARG A 1 302 ? -25.891 25.906 12.75 1 93.94 302 ARG A O 1
ATOM 2408 N N . LYS A 1 303 ? -27.547 26.281 11.375 1 92.81 303 LYS A N 1
ATOM 2409 C CA . LYS A 1 303 ? -28.469 25.391 12.062 1 92.81 303 LYS A CA 1
ATOM 2410 C C . LYS A 1 303 ? -27.984 23.938 11.984 1 92.81 303 LYS A C 1
ATOM 2412 O O . LYS A 1 303 ? -28.031 23.203 12.977 1 92.81 303 LYS A O 1
ATOM 2417 N N . ALA A 1 304 ? -27.594 23.578 10.789 1 93.94 304 ALA A N 1
ATOM 2418 C CA . ALA A 1 304 ? -27.094 22.219 10.578 1 93.94 304 ALA A CA 1
ATOM 2419 C C . ALA A 1 304 ? -25.906 21.922 11.477 1 93.94 304 ALA A C 1
ATOM 2421 O O . ALA A 1 304 ? -25.766 20.812 12 1 93.94 304 ALA A O 1
ATOM 2422 N N . 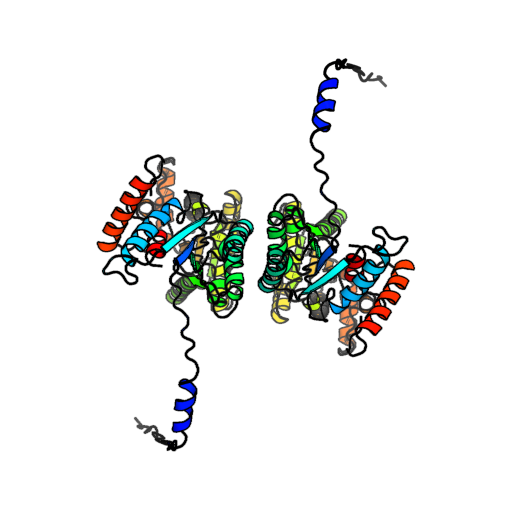TYR A 1 305 ? -25.047 22.922 11.703 1 92.62 305 TYR A N 1
ATOM 2423 C CA . TYR A 1 305 ? -23.797 22.75 12.445 1 92.62 305 TYR A CA 1
ATOM 2424 C C . TYR A 1 305 ? -24.062 22.562 13.93 1 92.62 305 TYR A C 1
ATOM 2426 O O . TYR A 1 305 ? -23.172 22.172 14.688 1 92.62 305 TYR A O 1
ATOM 2434 N N . GLU A 1 306 ? -25.25 22.781 14.367 1 88 306 GLU A N 1
ATOM 2435 C CA . GLU A 1 306 ? -25.609 22.531 15.766 1 88 306 GLU A CA 1
ATOM 2436 C C . GLU A 1 306 ? -25.547 21.047 16.094 1 88 306 GLU A C 1
ATOM 2438 O O . GLU A 1 306 ? -25.375 20.672 17.25 1 88 306 GLU A O 1
ATOM 2443 N N . SER A 1 307 ? -25.703 20.203 15.062 1 88.19 307 SER A N 1
ATOM 2444 C CA . SER A 1 307 ? -25.641 18.766 15.242 1 88.19 307 SER A CA 1
ATOM 2445 C C . SER A 1 307 ? -24.266 18.219 14.891 1 88.19 307 SER A C 1
ATOM 2447 O O . SER A 1 307 ? -24.078 17 14.758 1 88.19 307 SER A O 1
ATOM 2449 N N . LEU A 1 308 ? -23.297 19.078 14.703 1 92.25 308 LEU A N 1
ATOM 2450 C CA . LEU A 1 308 ? -21.953 18.672 14.297 1 92.25 308 LEU A CA 1
ATOM 2451 C C . LEU A 1 308 ? -20.969 18.859 15.445 1 92.25 308 LEU A C 1
ATOM 2453 O O . LEU A 1 308 ? -20.891 19.922 16.047 1 92.25 308 LEU A O 1
ATOM 2457 N N . MET A 1 309 ? -20.359 17.781 15.766 1 89.19 309 MET A N 1
ATOM 2458 C CA . MET A 1 309 ? -19.234 17.844 16.688 1 89.19 309 MET A CA 1
ATOM 2459 C C . MET A 1 309 ? -17.906 17.719 15.938 1 89.19 309 MET A C 1
ATOM 2461 O O . MET A 1 309 ? -17.781 16.906 15.023 1 89.19 309 MET A O 1
ATOM 2465 N N . THR A 1 310 ? -16.984 18.547 16.266 1 88.75 310 THR A N 1
ATOM 2466 C CA . THR A 1 310 ? -15.695 18.547 15.57 1 88.75 310 THR A CA 1
ATOM 2467 C C . THR A 1 310 ? -14.562 18.156 16.516 1 88.75 310 THR A C 1
ATOM 2469 O O . THR A 1 310 ? -14.484 18.656 17.641 1 88.75 310 THR A O 1
ATOM 2472 N N . VAL A 1 311 ? -13.758 17.25 16.078 1 83.75 311 VAL A N 1
ATOM 2473 C CA . VAL A 1 311 ? -12.555 16.844 16.797 1 83.75 311 VAL A CA 1
ATOM 2474 C C . VAL A 1 311 ? -11.336 17.547 16.188 1 83.75 311 VAL A C 1
ATOM 2476 O O . VAL A 1 311 ? -11.07 17.422 14.992 1 83.75 311 VAL A O 1
ATOM 2479 N N . THR A 1 312 ? -10.672 18.328 16.969 1 83.12 312 THR A N 1
ATOM 2480 C CA . THR A 1 312 ? -9.5 19.062 16.516 1 83.12 312 THR A CA 1
ATOM 2481 C C . THR A 1 312 ? -8.328 18.875 17.484 1 83.12 312 THR A C 1
ATOM 2483 O O . THR A 1 312 ? -8.531 18.594 18.656 1 83.12 312 THR A O 1
ATOM 2486 N N . LEU A 1 313 ? -7.117 18.953 16.922 1 78.38 313 LEU A N 1
ATOM 2487 C CA . LEU A 1 313 ? -5.938 18.906 17.781 1 78.38 313 LEU A CA 1
ATOM 2488 C C . LEU A 1 313 ? -5.82 20.188 18.594 1 78.38 313 LEU A C 1
ATOM 2490 O O . LEU A 1 313 ? -5.977 21.297 18.062 1 78.38 313 LEU A O 1
ATOM 2494 N N . ARG A 1 314 ? -5.637 19.969 19.812 1 76 314 ARG A N 1
ATOM 2495 C CA . ARG A 1 314 ? -5.496 21.141 20.688 1 76 314 ARG A CA 1
ATOM 2496 C C . ARG A 1 314 ? -4.129 21.781 20.516 1 76 314 ARG A C 1
ATOM 2498 O O . ARG A 1 314 ? -3.1 21.125 20.641 1 76 314 ARG A O 1
ATOM 2505 N N . LYS A 1 315 ? -4.168 23.016 20.219 1 75.12 315 LYS A N 1
ATOM 2506 C CA . LYS A 1 315 ? -2.924 23.781 20.203 1 75.12 315 LYS A CA 1
ATOM 2507 C C . LYS A 1 315 ? -2.559 24.281 21.594 1 75.12 315 LYS A C 1
ATOM 2509 O O . LYS A 1 315 ? -3.432 24.703 22.359 1 75.12 315 LYS A O 1
ATOM 2514 N N . PRO A 1 316 ? -1.238 24.297 21.859 1 77.5 316 PRO A N 1
ATOM 2515 C CA . PRO A 1 316 ? -0.858 24.859 23.156 1 77.5 316 PRO A CA 1
ATOM 2516 C C . PRO A 1 316 ? -1.191 26.359 23.266 1 77.5 316 PRO A C 1
ATOM 2518 O O . PRO A 1 316 ? -1.05 27.094 22.297 1 77.5 316 PRO A O 1
ATOM 2521 N N . THR A 1 317 ? -1.736 26.75 24.391 1 77.06 317 THR A N 1
ATOM 2522 C CA . THR A 1 317 ? -2.135 28.141 24.562 1 77.06 317 THR A CA 1
ATOM 2523 C C . THR A 1 317 ? -1.238 28.844 25.594 1 77.06 317 THR A C 1
ATOM 2525 O O . THR A 1 317 ? -1.523 29.969 26.016 1 77.06 317 THR A O 1
ATOM 2528 N N . ASN A 1 318 ? -0.174 28.25 25.828 1 85.06 318 ASN A N 1
ATOM 2529 C CA . ASN A 1 318 ? 0.68 28.844 26.859 1 85.06 318 ASN A CA 1
ATOM 2530 C C . ASN A 1 318 ? 1.62 29.891 26.266 1 85.06 318 ASN A C 1
ATOM 2532 O O . ASN A 1 318 ? 1.804 29.953 25.047 1 85.06 318 ASN A O 1
ATOM 2536 N N . VAL A 1 319 ? 2.129 30.656 27.141 1 90.62 319 VAL A N 1
ATOM 2537 C CA . VAL A 1 319 ? 2.965 31.797 26.781 1 90.62 319 VAL A CA 1
ATOM 2538 C C . VAL A 1 319 ? 4.242 31.312 26.094 1 90.62 319 VAL A C 1
ATOM 2540 O O . VAL A 1 319 ? 4.73 31.922 25.156 1 90.62 319 VAL A O 1
ATOM 2543 N N . LYS A 1 320 ? 4.699 30.234 26.531 1 91 320 LYS A N 1
ATOM 2544 C CA . LYS A 1 320 ? 5.934 29.688 25.984 1 91 320 LYS A CA 1
ATOM 2545 C C . LYS A 1 320 ? 5.773 29.359 24.5 1 91 320 LYS A C 1
ATOM 2547 O O . LYS A 1 320 ? 6.68 29.594 23.703 1 91 320 LYS A O 1
ATOM 2552 N N . TYR A 1 321 ? 4.656 28.859 24.156 1 90.56 321 TYR A N 1
ATOM 2553 C CA . TYR A 1 321 ? 4.418 28.484 22.766 1 90.56 321 TYR A CA 1
ATOM 2554 C C . TYR A 1 321 ? 4.227 29.734 21.891 1 90.56 321 TYR A C 1
ATOM 2556 O O . TYR A 1 321 ? 4.645 29.75 20.734 1 90.56 321 TYR A O 1
ATOM 2564 N N . ARG A 1 322 ? 3.621 30.688 22.438 1 91 322 ARG A N 1
ATOM 2565 C CA . ARG A 1 322 ? 3.443 31.953 21.719 1 91 322 ARG A CA 1
ATOM 2566 C C . ARG A 1 322 ? 4.789 32.594 21.422 1 91 322 ARG A C 1
ATOM 2568 O O . ARG A 1 322 ? 5.016 33.062 20.297 1 91 322 ARG A O 1
ATOM 2575 N N . GLU A 1 323 ? 5.613 32.625 22.422 1 93.94 323 GLU A N 1
ATOM 2576 C CA . GLU A 1 323 ? 6.949 33.188 22.234 1 93.94 323 GLU A CA 1
ATOM 2577 C C . GLU A 1 323 ? 7.75 32.375 21.219 1 93.94 323 GLU A C 1
ATOM 2579 O O . GLU A 1 323 ? 8.438 32.938 20.359 1 93.94 323 GLU A O 1
ATOM 2584 N N . PHE A 1 324 ? 7.648 31.156 21.406 1 94.94 324 PHE A N 1
ATOM 2585 C CA . PHE A 1 324 ? 8.289 30.281 20.453 1 94.94 324 PHE A CA 1
ATOM 2586 C C . PHE A 1 324 ? 7.801 30.562 19.031 1 94.94 324 PHE A C 1
ATOM 2588 O O . PHE A 1 324 ? 8.602 30.688 18.109 1 94.94 324 PHE A O 1
ATOM 2595 N N . SER A 1 325 ? 6.512 30.656 18.859 1 94.38 325 SER A N 1
ATOM 2596 C CA . SER A 1 325 ? 5.898 30.922 17.547 1 94.38 325 SER A CA 1
ATOM 2597 C C . SER A 1 325 ? 6.434 32.219 16.938 1 94.38 325 SER A C 1
ATOM 2599 O O . SER A 1 325 ? 6.734 32.25 15.75 1 94.38 325 SER A O 1
ATOM 2601 N N . GLN A 1 326 ? 6.527 33.156 17.781 1 94.62 326 GLN A N 1
ATOM 2602 C CA . GLN A 1 326 ? 7.035 34.438 17.297 1 94.62 326 GLN A CA 1
ATOM 2603 C C . GLN A 1 326 ? 8.492 34.344 16.859 1 94.62 326 GLN A C 1
ATOM 2605 O O . GLN A 1 326 ? 8.875 34.906 15.844 1 94.62 326 GLN A O 1
ATOM 2610 N N . GLN A 1 327 ? 9.266 33.625 17.625 1 96.19 327 GLN A N 1
ATOM 2611 C CA . GLN A 1 327 ? 10.672 33.406 17.281 1 96.19 327 GLN A CA 1
ATOM 2612 C C . GLN A 1 327 ? 10.805 32.688 15.938 1 96.19 327 GLN A C 1
ATOM 2614 O O . GLN A 1 327 ? 11.648 33.062 15.117 1 96.19 327 GLN A O 1
ATOM 2619 N N . VAL A 1 328 ? 10 31.734 15.742 1 97.06 328 VAL A N 1
ATOM 2620 C CA . VAL A 1 328 ? 10.047 30.969 14.508 1 97.06 328 VAL A CA 1
ATOM 2621 C C . VAL A 1 328 ? 9.656 31.844 13.32 1 97.06 328 VAL A C 1
ATOM 2623 O O . VAL A 1 328 ? 10.305 31.812 12.273 1 97.06 328 VAL A O 1
ATOM 2626 N N . LYS A 1 329 ? 8.664 32.594 13.5 1 95.19 329 LYS A N 1
ATOM 2627 C CA . LYS A 1 329 ? 8.188 33.469 12.438 1 95.19 329 LYS A CA 1
ATOM 2628 C C . LYS A 1 329 ? 9.242 34.5 12.078 1 95.19 329 LYS A C 1
ATOM 2630 O O . LYS A 1 329 ? 9.453 34.812 10.906 1 95.19 329 LYS A O 1
ATOM 2635 N N . LYS A 1 330 ? 9.891 35.062 13.094 1 94.69 330 LYS A N 1
ATOM 2636 C CA . LYS A 1 330 ? 10.961 36.031 12.852 1 94.69 330 LYS A CA 1
ATOM 2637 C C . LYS A 1 330 ? 12.117 35.375 12.086 1 94.69 330 LYS A C 1
ATOM 2639 O O . LYS A 1 330 ? 12.664 35.969 11.164 1 94.69 330 LYS A O 1
ATOM 2644 N N . ARG A 1 331 ? 12.438 34.188 12.523 1 95.75 331 ARG A N 1
ATOM 2645 C CA . ARG A 1 331 ? 13.5 33.469 11.836 1 95.75 331 ARG A CA 1
ATOM 2646 C C . ARG A 1 331 ? 13.133 33.219 10.375 1 95.75 331 ARG A C 1
ATOM 2648 O O . ARG A 1 331 ? 13.977 33.344 9.492 1 95.75 331 ARG A O 1
ATOM 2655 N N . ALA A 1 332 ? 11.93 32.875 10.125 1 95.56 332 ALA A N 1
ATOM 2656 C CA . ALA A 1 332 ? 11.453 32.625 8.766 1 95.56 332 ALA A CA 1
ATOM 2657 C C . ALA A 1 332 ? 11.539 33.875 7.91 1 95.56 332 ALA A C 1
ATOM 2659 O O . ALA A 1 332 ? 11.883 33.812 6.727 1 95.56 332 ALA A O 1
ATOM 2660 N N . GLU A 1 333 ? 11.219 35 8.523 1 93.5 333 GLU A N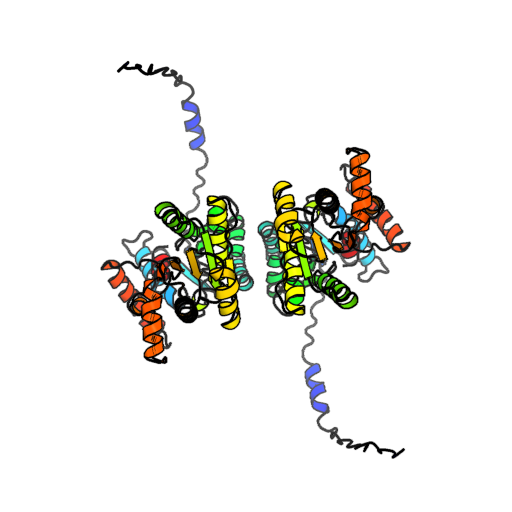 1
ATOM 2661 C CA . GLU A 1 333 ? 11.289 36.281 7.812 1 93.5 333 GLU A CA 1
ATOM 2662 C C . GLU A 1 333 ? 12.703 36.562 7.332 1 93.5 333 GLU A C 1
ATOM 2664 O O . GLU A 1 333 ? 12.898 37.094 6.234 1 93.5 333 GLU A O 1
ATOM 2669 N N . VAL A 1 334 ? 13.602 36.219 8.141 1 93.38 334 VAL A N 1
ATOM 2670 C CA . VAL A 1 334 ? 15 36.469 7.797 1 93.38 334 VAL A CA 1
ATOM 2671 C C . VAL A 1 334 ? 15.445 35.469 6.719 1 93.38 334 VAL A C 1
ATOM 2673 O O . VAL A 1 334 ? 16.062 35.844 5.727 1 93.38 334 VAL A O 1
ATOM 2676 N N . LEU A 1 335 ? 15.055 34.188 6.895 1 93.56 335 LEU A N 1
ATOM 2677 C CA . LEU A 1 335 ? 15.484 33.125 6 1 93.56 335 LEU A CA 1
ATOM 2678 C C . LEU A 1 335 ? 14.875 33.312 4.609 1 93.56 335 LEU A C 1
ATOM 2680 O O . LEU A 1 335 ? 15.516 33 3.605 1 93.56 335 LEU A O 1
ATOM 2684 N N . TYR A 1 336 ? 13.648 33.844 4.703 1 93.81 336 TYR A N 1
ATOM 2685 C CA . TYR A 1 336 ? 12.914 33.844 3.441 1 93.81 336 TYR A CA 1
ATOM 2686 C C . TYR A 1 336 ? 12.609 35.281 2.994 1 93.81 336 TYR A C 1
ATOM 2688 O O . TYR A 1 336 ? 11.57 35.531 2.371 1 93.81 336 TYR A O 1
ATOM 2696 N N . LYS A 1 337 ? 13.305 36.188 3.281 1 87 337 LYS A N 1
ATOM 2697 C CA . LYS A 1 337 ? 13.125 37.594 3.002 1 87 337 LYS A CA 1
ATOM 2698 C C . LYS A 1 337 ? 12.805 37.844 1.528 1 87 337 LYS A C 1
ATOM 2700 O O . LYS A 1 337 ? 11.977 38.688 1.195 1 87 337 LYS A O 1
ATOM 2705 N N . ASN A 1 338 ? 13.359 37.062 0.679 1 87.38 338 ASN A N 1
ATOM 2706 C CA . ASN A 1 338 ? 13.172 37.281 -0.752 1 87.38 338 ASN A CA 1
ATOM 2707 C C . ASN A 1 338 ? 12.094 36.344 -1.321 1 87.38 338 ASN A C 1
ATOM 2709 O O . ASN A 1 338 ? 11.938 36.25 -2.539 1 87.38 338 ASN A O 1
ATOM 2713 N N . PHE A 1 339 ? 11.516 35.719 -0.336 1 83.62 339 PHE A N 1
ATOM 2714 C CA . PHE A 1 339 ? 10.469 34.812 -0.774 1 83.62 339 PHE A CA 1
ATOM 2715 C C . PHE A 1 339 ? 9.117 35.188 -0.187 1 83.62 339 PHE A C 1
ATOM 2717 O O . PHE A 1 339 ? 9.055 35.812 0.88 1 83.62 339 PHE A O 1
ATOM 2724 N N . ASN A 1 340 ? 8.109 35.094 -0.962 1 82.56 340 ASN A N 1
ATOM 2725 C CA . ASN A 1 340 ? 6.746 35.375 -0.517 1 82.56 340 ASN A CA 1
ATOM 2726 C C . ASN A 1 340 ? 6.203 34.219 0.339 1 82.56 340 ASN A C 1
ATOM 2728 O O . ASN A 1 340 ? 5.402 33.406 -0.133 1 82.56 340 ASN A O 1
ATOM 2732 N N . PHE A 1 341 ? 6.781 34.156 1.649 1 88.31 341 PHE A N 1
ATOM 2733 C CA . PHE A 1 341 ? 6.344 33.094 2.549 1 88.31 341 PHE A CA 1
ATOM 2734 C C . PHE A 1 341 ? 5.789 33.656 3.844 1 88.31 341 PHE A C 1
ATOM 2736 O O . PHE A 1 341 ? 6.367 34.594 4.41 1 88.31 341 PHE A O 1
ATOM 2743 N N . THR A 1 342 ? 4.547 33.188 4.191 1 82.81 342 THR A N 1
ATOM 2744 C CA . THR A 1 342 ? 3.951 33.531 5.48 1 82.81 342 THR A CA 1
ATOM 2745 C C . THR A 1 342 ? 3.281 32.312 6.109 1 82.81 342 THR A C 1
ATOM 2747 O O . THR A 1 342 ? 2.82 31.422 5.402 1 82.81 342 THR A O 1
ATOM 2750 N N . TYR A 1 343 ? 3.328 32.219 7.453 1 84.44 343 TYR A N 1
ATOM 2751 C CA . TYR A 1 343 ? 2.67 31.109 8.156 1 84.44 343 TYR A CA 1
ATOM 2752 C C . TYR A 1 343 ? 1.155 31.297 8.141 1 84.44 343 TYR A C 1
ATOM 2754 O O . TYR A 1 343 ? 0.411 30.328 8.344 1 84.44 343 TYR A O 1
ATOM 2762 N N . GLY A 1 344 ? 0.66 32.312 7.754 1 72.44 344 GLY A N 1
ATOM 2763 C CA . GLY A 1 344 ? -0.76 32.594 7.621 1 72.44 344 GLY A CA 1
ATOM 2764 C C . GLY A 1 344 ? -1.47 32.719 8.953 1 72.44 344 GLY A C 1
ATOM 2765 O O . GLY A 1 344 ? -2.529 33.344 9.039 1 72.44 344 GLY A O 1
ATOM 2766 N N . GLU A 1 345 ? -1.041 31.953 10.023 1 72.69 345 GLU A N 1
ATOM 2767 C CA . GLU A 1 345 ? -1.703 32 11.328 1 72.69 345 GLU A CA 1
ATOM 2768 C C . GLU A 1 345 ? -0.823 32.688 12.375 1 72.69 345 GLU A C 1
ATOM 2770 O O . GLU A 1 345 ? 0.37 32.875 12.148 1 72.69 345 GLU A O 1
ATOM 2775 N N . ASP A 1 346 ? -1.596 33 13.383 1 67.31 346 ASP A N 1
ATOM 2776 C CA . ASP A 1 346 ? -0.887 33.688 14.453 1 67.31 346 ASP A CA 1
ATOM 2777 C C . ASP A 1 346 ? 0.198 32.812 15.055 1 67.31 346 ASP A C 1
ATOM 2779 O O . ASP A 1 346 ? 1.315 33.281 15.305 1 67.31 346 ASP A O 1
ATOM 2783 N N . GLU A 1 347 ? -0.175 31.609 15.266 1 78.62 347 GLU A N 1
ATOM 2784 C CA . GLU A 1 347 ? 0.8 30.672 15.812 1 78.62 347 GLU A CA 1
ATOM 2785 C C . GLU A 1 347 ? 1.157 29.594 14.797 1 78.62 347 GLU A C 1
ATOM 2787 O O . GLU A 1 347 ? 0.336 29.234 13.953 1 78.62 347 GLU A O 1
ATOM 2792 N N . VAL A 1 348 ? 2.43 29.188 15 1 88.44 348 VAL A N 1
ATOM 2793 C CA . VAL A 1 348 ? 2.852 28.109 14.133 1 88.44 348 VAL A CA 1
ATOM 2794 C C . VAL A 1 348 ? 2.086 26.828 14.492 1 88.44 348 VAL A C 1
ATOM 2796 O O . VAL A 1 348 ? 1.615 26.672 15.617 1 88.44 348 VAL A O 1
ATOM 2799 N N . ASN A 1 349 ? 1.914 25.984 13.523 1 85.69 349 ASN A N 1
ATOM 2800 C CA . ASN A 1 349 ? 1.126 24.766 13.75 1 85.69 349 ASN A CA 1
ATOM 2801 C C . ASN A 1 349 ? 1.883 23.766 14.609 1 85.69 349 ASN A C 1
ATOM 2803 O O . ASN A 1 349 ? 3.066 23.953 14.898 1 85.69 349 ASN A O 1
ATOM 2807 N N . SER A 1 350 ? 1.214 22.75 15.023 1 84.31 350 SER A N 1
ATOM 2808 C CA . SER A 1 350 ? 1.733 21.812 16 1 84.31 350 SER A CA 1
ATOM 2809 C C . SER A 1 350 ? 2.867 20.969 15.422 1 84.31 350 SER A C 1
ATOM 2811 O O . SER A 1 350 ? 3.73 20.484 16.156 1 84.31 350 SER A O 1
ATOM 2813 N N . PHE A 1 351 ? 2.922 20.781 14.148 1 88.5 351 PHE A N 1
ATOM 2814 C CA . PHE A 1 351 ? 3.994 20 13.531 1 88.5 351 PHE A CA 1
ATOM 2815 C C . PHE A 1 351 ? 5.328 20.719 13.672 1 88.5 351 PHE A C 1
ATOM 2817 O O . PHE A 1 351 ? 6.355 20.094 13.93 1 88.5 351 PHE A O 1
ATOM 2824 N N . VAL A 1 352 ? 5.262 22 13.5 1 91.94 352 VAL A N 1
ATOM 2825 C CA . VAL A 1 352 ? 6.461 22.812 13.617 1 91.94 352 VAL A CA 1
ATOM 2826 C C . VAL A 1 352 ? 7.047 22.688 15.023 1 91.94 352 VAL A C 1
ATOM 2828 O O . VAL A 1 352 ? 8.25 22.469 15.188 1 91.94 352 VAL A O 1
ATOM 2831 N N . GLY A 1 353 ? 6.125 22.797 15.992 1 91.44 353 GLY A N 1
ATOM 2832 C CA . GLY A 1 353 ? 6.57 22.609 17.359 1 91.44 353 GLY A CA 1
ATOM 2833 C C . GLY A 1 353 ? 7.121 21.234 17.641 1 91.44 353 GLY A C 1
ATOM 2834 O O . GLY A 1 353 ? 8.125 21.078 18.344 1 91.44 353 GLY A O 1
ATOM 2835 N N . ALA A 1 354 ? 6.496 20.219 17.094 1 91.31 354 ALA A N 1
ATOM 2836 C CA . ALA A 1 354 ? 6.902 18.828 17.297 1 91.31 354 ALA A CA 1
ATOM 2837 C C . ALA A 1 354 ? 8.312 18.578 16.766 1 91.31 354 ALA A C 1
ATOM 2839 O O . ALA A 1 354 ? 9.125 17.922 17.422 1 91.31 354 ALA A O 1
ATOM 2840 N N . PHE A 1 355 ? 8.633 19.125 15.648 1 95.12 355 PHE A N 1
ATOM 2841 C CA . PHE A 1 355 ? 9.938 18.859 15.055 1 95.12 355 PHE A CA 1
ATOM 2842 C C . PHE A 1 355 ? 11.016 19.703 15.727 1 95.12 355 PHE A C 1
ATOM 2844 O O . PHE A 1 355 ? 12.18 19.312 15.766 1 95.12 355 PHE A O 1
ATOM 2851 N N . HIS A 1 356 ? 10.656 20.875 16.25 1 95.56 356 HIS A N 1
ATOM 2852 C CA . HIS A 1 356 ? 11.586 21.594 17.125 1 95.56 356 HIS A CA 1
ATOM 2853 C C . HIS A 1 356 ? 12.008 20.734 18.312 1 95.56 356 HIS A C 1
ATOM 2855 O O . HIS A 1 356 ? 13.195 20.609 18.609 1 95.56 356 HIS A O 1
ATOM 2861 N N . ASP A 1 357 ? 11.062 20.141 18.938 1 92.5 357 ASP A N 1
ATOM 2862 C CA . ASP A 1 357 ? 11.312 19.328 20.125 1 92.5 357 ASP A CA 1
ATOM 2863 C C . ASP A 1 357 ? 12.102 18.062 19.75 1 92.5 357 ASP A C 1
ATOM 2865 O O . ASP A 1 357 ? 12.977 17.641 20.5 1 92.5 357 ASP A O 1
ATOM 2869 N N . ALA A 1 358 ? 11.758 17.484 18.672 1 91.12 358 ALA A N 1
ATOM 2870 C CA . ALA A 1 358 ? 12.445 16.281 18.219 1 91.12 358 ALA A CA 1
ATOM 2871 C C . ALA A 1 358 ? 13.953 16.516 18.094 1 91.12 358 ALA A C 1
ATOM 2873 O O . ALA A 1 358 ? 14.75 15.641 18.453 1 91.12 358 ALA A O 1
ATOM 2874 N N . MET B 1 1 ? -30.562 6.672 -58.125 1 22.22 1 MET B N 1
ATOM 2875 C CA . MET B 1 1 ? -29.25 6.023 -58.188 1 22.22 1 MET B CA 1
ATOM 2876 C C . MET B 1 1 ? -28.141 7.055 -58.219 1 22.22 1 MET B C 1
ATOM 2878 O O . MET B 1 1 ? -27.031 6.766 -58.688 1 22.22 1 MET B O 1
ATOM 2882 N N . ARG B 1 2 ? -28.406 8.273 -57.781 1 26.22 2 ARG B N 1
ATOM 2883 C CA . ARG B 1 2 ? -27.578 9.438 -58.094 1 26.22 2 ARG B CA 1
ATOM 2884 C C . ARG B 1 2 ? -26.203 9.336 -57.438 1 26.22 2 ARG B C 1
ATOM 2886 O O . ARG B 1 2 ? -26.109 9.008 -56.25 1 26.22 2 ARG B O 1
ATOM 2893 N N . GLU B 1 3 ? -25.156 9.234 -58.25 1 25.17 3 GLU B N 1
ATOM 2894 C CA . GLU B 1 3 ? -23.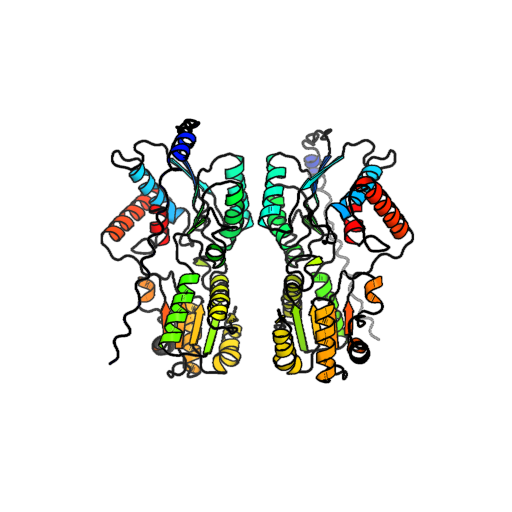734 8.961 -58.188 1 25.17 3 GLU B CA 1
ATOM 2895 C C . GLU B 1 3 ? -22.969 10.086 -57.5 1 25.17 3 GLU B C 1
ATOM 2897 O O . GLU B 1 3 ? -22.922 11.211 -58 1 25.17 3 GLU B O 1
ATOM 2902 N N . LYS B 1 4 ? -23.172 10.195 -56.125 1 26.36 4 LYS B N 1
ATOM 2903 C CA . LYS B 1 4 ? -22.562 11.273 -55.344 1 26.36 4 LYS B CA 1
ATOM 2904 C C . LYS B 1 4 ? -21.047 11.273 -55.5 1 26.36 4 LYS B C 1
ATOM 2906 O O . LYS B 1 4 ? -20.375 10.32 -55.062 1 26.36 4 LYS B O 1
ATOM 2911 N N . ARG B 1 5 ? -20.531 11.891 -56.594 1 24.14 5 ARG B N 1
ATOM 2912 C CA . ARG B 1 5 ? -19.125 11.961 -56.938 1 24.14 5 ARG B CA 1
ATOM 2913 C C . ARG B 1 5 ? -18.312 12.664 -55.875 1 24.14 5 ARG B C 1
ATOM 2915 O O . ARG B 1 5 ? -18.625 13.797 -55.5 1 24.14 5 ARG B O 1
ATOM 2922 N N . MET B 1 6 ? -17.812 11.883 -54.906 1 23.2 6 MET B N 1
ATOM 2923 C CA . MET B 1 6 ? -16.984 12.234 -53.781 1 23.2 6 MET B CA 1
ATOM 2924 C C . MET B 1 6 ? -15.734 12.992 -54.219 1 23.2 6 MET B C 1
ATOM 2926 O O . MET B 1 6 ? -14.992 12.531 -55.094 1 23.2 6 MET B O 1
ATOM 2930 N N . LYS B 1 7 ? -15.844 14.336 -54.156 1 27.22 7 LYS B N 1
ATOM 2931 C CA . LYS B 1 7 ? -14.836 15.305 -54.562 1 27.22 7 LYS B CA 1
ATOM 2932 C C . LYS B 1 7 ? -13.469 14.969 -54 1 27.22 7 LYS B C 1
ATOM 2934 O O . LYS B 1 7 ? -13.328 14.844 -52.781 1 27.22 7 LYS B O 1
ATOM 2939 N N . GLU B 1 8 ? -12.578 14.32 -54.719 1 25.92 8 GLU B N 1
ATOM 2940 C CA . GLU B 1 8 ? -11.219 13.844 -54.469 1 25.92 8 GLU B CA 1
ATOM 2941 C C . GLU B 1 8 ? -10.266 15.016 -54.219 1 25.92 8 GLU B C 1
ATOM 2943 O O . GLU B 1 8 ? -10.008 15.805 -55.125 1 25.92 8 GLU B O 1
ATOM 2948 N N . TYR B 1 9 ? -10.664 16.031 -53.438 1 26.53 9 TYR B N 1
ATOM 2949 C CA . TYR B 1 9 ? -9.742 17.156 -53.562 1 26.53 9 TYR B CA 1
ATOM 2950 C C . TYR B 1 9 ? -8.32 16.719 -53.25 1 26.53 9 TYR B C 1
ATOM 2952 O O . TYR B 1 9 ? -8.062 16.109 -52.188 1 26.53 9 TYR B O 1
ATOM 2960 N N . SER B 1 10 ? -7.48 16.516 -54.25 1 26.78 10 SER B N 1
ATOM 2961 C CA . SER B 1 10 ? -6.09 16.156 -54.5 1 26.78 10 SER B CA 1
ATOM 2962 C C . SER B 1 10 ? -5.133 17.188 -53.906 1 26.78 10 SER B C 1
ATOM 2964 O O . SER B 1 10 ? -4.129 17.531 -54.562 1 26.78 10 SER B O 1
ATOM 2966 N N . GLY B 1 11 ? -5.566 18.047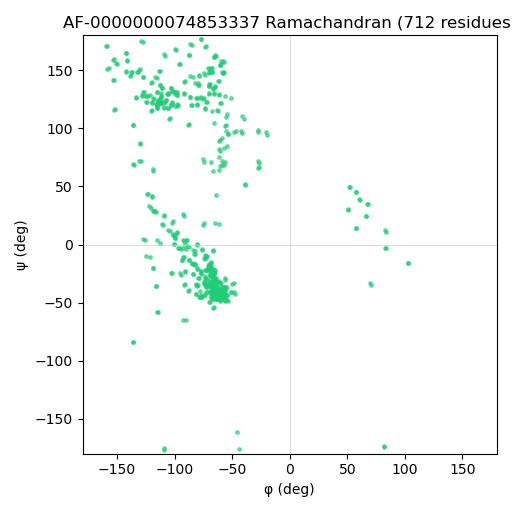 -52.969 1 28.16 11 GLY B N 1
ATOM 2967 C CA . GLY B 1 11 ? -4.625 19.141 -52.812 1 28.16 11 GLY B CA 1
ATOM 2968 C C . GLY B 1 11 ? -3.244 18.703 -52.375 1 28.16 11 GLY B C 1
ATOM 2969 O O . GLY B 1 11 ? -3.084 18.156 -51.281 1 28.16 11 GLY B O 1
ATOM 2970 N N . THR B 1 12 ? -2.453 18.234 -53.344 1 29.39 12 THR B N 1
ATOM 2971 C CA . THR B 1 12 ? -1.085 17.797 -53.125 1 29.39 12 THR B CA 1
ATOM 2972 C C . THR B 1 12 ? -0.233 18.922 -52.562 1 29.39 12 THR B C 1
ATOM 2974 O O . THR B 1 12 ? -0.031 19.938 -53.219 1 29.39 12 THR B O 1
ATOM 2977 N N . PRO B 1 13 ? -0.431 19.312 -51.281 1 32.69 13 PRO B N 1
ATOM 2978 C CA . PRO B 1 13 ? 0.413 20.453 -50.938 1 32.69 13 PRO B CA 1
ATOM 2979 C C . PRO B 1 13 ? 1.896 20.188 -51.188 1 32.69 13 PRO B C 1
ATOM 2981 O O . PRO B 1 13 ? 2.375 19.078 -51 1 32.69 13 PRO B O 1
ATOM 2984 N N . SER B 1 14 ? 2.441 20.844 -52.188 1 32.56 14 SER B N 1
ATOM 2985 C CA . SER B 1 14 ? 3.832 20.797 -52.625 1 32.56 14 SER B CA 1
ATOM 2986 C C . SER B 1 14 ? 4.781 21.172 -51.469 1 32.56 14 SER B C 1
ATOM 2988 O O . SER B 1 14 ? 4.77 22.312 -51 1 32.56 14 SER B O 1
ATOM 2990 N N . VAL B 1 15 ? 4.918 20.328 -50.5 1 34.22 15 VAL B N 1
ATOM 2991 C CA . VAL B 1 15 ? 5.879 20.594 -49.438 1 34.22 15 VAL B CA 1
ATOM 2992 C C . VAL B 1 15 ? 7.27 20.812 -50.031 1 34.22 15 VAL B C 1
ATOM 2994 O O . VAL B 1 15 ? 7.723 20.016 -50.875 1 34.22 15 VAL B O 1
ATOM 2997 N N . SER B 1 16 ? 7.668 22.047 -50.219 1 33.41 16 SER B N 1
ATOM 2998 C CA . SER B 1 16 ? 8.953 22.453 -50.781 1 33.41 16 SER B CA 1
ATOM 2999 C C . SER B 1 16 ? 10.109 21.766 -50.062 1 33.41 16 SER B C 1
ATOM 3001 O O . SER B 1 16 ? 10.078 21.625 -48.844 1 33.41 16 SER B O 1
ATOM 3003 N N . PRO B 1 17 ? 11.016 21.078 -50.812 1 31.88 17 PRO B N 1
ATOM 3004 C CA . PRO B 1 17 ? 12.086 20.188 -50.344 1 31.88 17 PRO B CA 1
ATOM 3005 C C . PRO B 1 17 ? 13.18 20.922 -49.562 1 31.88 17 PRO B C 1
ATOM 3007 O O . PRO B 1 17 ? 14.211 20.328 -49.25 1 31.88 17 PRO B O 1
ATOM 3010 N N . LYS B 1 18 ? 13.133 22.266 -49.469 1 33.91 18 LYS B N 1
ATOM 3011 C CA . LYS B 1 18 ? 14.43 22.875 -49.219 1 33.91 18 LYS B CA 1
ATOM 3012 C C . LYS B 1 18 ? 14.969 22.484 -47.844 1 33.91 18 LYS B C 1
ATOM 3014 O O . LYS B 1 18 ? 16.141 22.719 -47.562 1 33.91 18 LYS B O 1
ATOM 3019 N N . MET B 1 19 ? 14.016 22.422 -46.906 1 35.5 19 MET B N 1
ATOM 3020 C CA . MET B 1 19 ? 14.656 22.531 -45.594 1 35.5 19 MET B CA 1
ATOM 3021 C C . MET B 1 19 ? 15.367 21.234 -45.25 1 35.5 19 MET B C 1
ATOM 3023 O O . MET B 1 19 ? 15.602 20.969 -44.062 1 35.5 19 MET B O 1
ATOM 3027 N N . MET B 1 20 ? 15.641 20.391 -46.219 1 32.5 20 MET B N 1
ATOM 3028 C CA . MET B 1 20 ? 16.016 19.047 -45.75 1 32.5 20 MET B CA 1
ATOM 3029 C C . MET B 1 20 ? 17.406 19.062 -45.156 1 32.5 20 MET B C 1
ATOM 3031 O O . MET B 1 20 ? 17.812 18.094 -44.5 1 32.5 20 MET B O 1
ATOM 3035 N N . PRO B 1 21 ? 18.328 19.969 -45.594 1 39.94 21 PRO B N 1
ATOM 3036 C CA . PRO B 1 21 ? 19.656 19.406 -45.406 1 39.94 21 PRO B CA 1
ATOM 3037 C C . PRO B 1 21 ? 20.078 19.422 -43.938 1 39.94 21 PRO B C 1
ATOM 3039 O O . PRO B 1 21 ? 21 18.688 -43.531 1 39.94 21 PRO B O 1
ATOM 3042 N N . PHE B 1 22 ? 19.625 20.469 -43.219 1 39.06 22 PHE B N 1
ATOM 3043 C CA . PHE B 1 22 ? 20.391 20.766 -42.031 1 39.06 22 PHE B CA 1
ATOM 3044 C C . PHE B 1 22 ? 20.203 19.672 -40.969 1 39.06 22 PHE B C 1
ATOM 3046 O O . PHE B 1 22 ? 20.844 19.688 -39.938 1 39.06 22 PHE B O 1
ATOM 3053 N N . VAL B 1 23 ? 19.047 18.875 -41.125 1 36.16 23 VAL B N 1
ATOM 3054 C CA . VAL B 1 23 ? 18.812 17.969 -40.031 1 36.16 23 VAL B CA 1
ATOM 3055 C C . VAL B 1 23 ? 19.875 16.875 -40 1 36.16 23 VAL B C 1
ATOM 3057 O O . VAL B 1 23 ? 20.031 16.156 -39.031 1 36.16 23 VAL B O 1
ATOM 3060 N N . LEU B 1 24 ? 20.594 16.703 -41.188 1 36.84 24 LEU B N 1
ATOM 3061 C CA . LEU B 1 24 ? 21.531 15.578 -41.25 1 36.84 24 LEU B CA 1
ATOM 3062 C C . LEU B 1 24 ? 22.75 15.844 -40.375 1 36.84 24 LEU B C 1
ATOM 3064 O O . LEU B 1 24 ? 23.344 14.914 -39.812 1 36.84 24 LEU B O 1
ATOM 3068 N N . LEU B 1 25 ? 23.188 17.125 -40.344 1 39.16 25 LEU B N 1
ATOM 3069 C CA . LEU B 1 25 ? 24.484 17.344 -39.719 1 39.16 25 LEU B CA 1
ATOM 3070 C C . LEU B 1 25 ? 24.422 17.094 -38.219 1 39.16 25 LEU B C 1
ATOM 3072 O O . LEU B 1 25 ? 25.391 16.609 -37.625 1 39.16 25 LEU B O 1
ATOM 3076 N N . LEU B 1 26 ? 23.312 17.438 -37.562 1 36.59 26 LEU B N 1
ATOM 3077 C CA . LEU B 1 26 ? 23.391 17.344 -36.125 1 36.59 26 LEU B CA 1
ATOM 3078 C C . LEU B 1 26 ? 23.469 15.883 -35.688 1 36.59 26 LEU B C 1
ATOM 3080 O O . LEU B 1 26 ? 23.688 15.602 -34.5 1 36.59 26 LEU B O 1
ATOM 3084 N N . LEU B 1 27 ? 23.125 14.906 -36.531 1 37.12 27 LEU B N 1
ATOM 3085 C CA . LEU B 1 27 ? 23.203 13.516 -36.094 1 37.12 27 LEU B CA 1
ATOM 3086 C C . LEU B 1 27 ? 24.656 13.062 -35.969 1 37.12 27 LEU B C 1
ATOM 3088 O O . LEU B 1 27 ? 24.922 11.93 -35.562 1 37.12 27 LEU B O 1
ATOM 3092 N N . CYS B 1 28 ? 25.547 13.703 -36.625 1 39.31 28 CYS B N 1
ATOM 3093 C CA . CYS B 1 28 ? 26.922 13.234 -36.5 1 39.31 28 CYS B CA 1
ATOM 3094 C C . CYS B 1 28 ? 27.484 13.547 -35.125 1 39.31 28 CYS B C 1
ATOM 3096 O O . CYS B 1 28 ? 28.688 13.422 -34.875 1 39.31 28 CYS B O 1
ATOM 3098 N N . LEU B 1 29 ? 26.953 14.422 -34.375 1 37.5 29 LEU B N 1
ATOM 3099 C CA . LEU B 1 29 ? 27.75 14.656 -33.156 1 37.5 29 LEU B CA 1
ATOM 3100 C C . LEU B 1 29 ? 28.219 13.336 -32.562 1 37.5 29 LEU B C 1
ATOM 3102 O O . LEU B 1 29 ? 27.688 12.273 -32.906 1 37.5 29 LEU B O 1
ATOM 3106 N N . GLY B 1 30 ? 28.969 13.461 -31.266 1 38.31 30 GLY B N 1
ATOM 3107 C CA . GLY B 1 30 ? 29.875 12.594 -30.516 1 38.31 30 GLY B CA 1
ATOM 3108 C C . GLY B 1 30 ? 29.25 11.25 -30.172 1 38.31 30 GLY B C 1
ATOM 3109 O O . GLY B 1 30 ? 28.312 11.172 -29.391 1 38.31 30 GLY B O 1
ATOM 3110 N N . GLN B 1 31 ? 29 10.422 -31.078 1 40.12 31 GLN B N 1
ATOM 3111 C CA . GLN B 1 31 ? 28.938 9.031 -30.641 1 40.12 31 GLN B CA 1
ATOM 3112 C C . GLN B 1 31 ? 30.016 8.742 -29.594 1 40.12 31 GLN B C 1
ATOM 3114 O O . GLN B 1 31 ? 31.172 8.523 -29.938 1 40.12 31 GLN B O 1
ATOM 3119 N N . GLU B 1 32 ? 30.219 9.461 -28.5 1 41.78 32 GLU B N 1
ATOM 3120 C CA . GLU B 1 32 ? 31.047 8.82 -27.484 1 41.78 32 GLU B CA 1
ATOM 3121 C C . GLU B 1 32 ? 30.938 7.297 -27.562 1 41.78 32 GLU B C 1
ATOM 3123 O O . GLU B 1 32 ? 29.828 6.758 -27.625 1 41.78 32 GLU B O 1
ATOM 3128 N N . ALA B 1 33 ? 31.75 6.566 -28.125 1 39.81 33 ALA B N 1
ATOM 3129 C CA . ALA B 1 33 ? 31.938 5.125 -27.984 1 39.81 33 ALA B CA 1
ATOM 3130 C C . ALA B 1 33 ? 31.484 4.641 -26.609 1 39.81 33 ALA B C 1
ATOM 3132 O O . ALA B 1 33 ? 32.094 4.992 -25.594 1 39.81 33 ALA B O 1
ATOM 3133 N N . ALA B 1 34 ? 30.281 4.668 -26.25 1 45.12 34 ALA B N 1
ATOM 3134 C CA . ALA B 1 34 ? 29.938 3.889 -25.062 1 45.12 34 ALA B CA 1
ATOM 3135 C C . ALA B 1 34 ? 30.875 2.705 -24.875 1 45.12 34 ALA B C 1
ATOM 3137 O O . ALA B 1 34 ? 31 1.858 -25.766 1 45.12 34 ALA B O 1
ATOM 3138 N N . ALA B 1 35 ? 32.125 2.838 -24.5 1 49 35 ALA B N 1
ATOM 3139 C CA . ALA B 1 35 ? 33.031 1.752 -24.109 1 49 35 ALA B CA 1
ATOM 3140 C C . ALA B 1 35 ? 32.25 0.512 -23.703 1 49 35 ALA B C 1
ATOM 3142 O O . ALA B 1 35 ? 31.328 0.595 -22.875 1 49 35 ALA B O 1
ATOM 3143 N N . TYR B 1 36 ? 32.062 -0.435 -24.594 1 59.09 36 TYR B N 1
ATOM 3144 C CA . TYR B 1 36 ? 31.422 -1.729 -24.406 1 59.09 36 TYR B CA 1
ATOM 3145 C C . TYR B 1 36 ? 31.844 -2.361 -23.078 1 59.09 36 TYR B C 1
ATOM 3147 O O . TYR B 1 36 ? 33.031 -2.43 -22.766 1 59.09 36 TYR B O 1
ATOM 3155 N N . TYR B 1 37 ? 31.078 -2.209 -22.047 1 70.25 37 TYR B N 1
ATOM 3156 C CA . TYR B 1 37 ? 31.312 -2.951 -20.812 1 70.25 37 TYR B CA 1
ATOM 3157 C C . TYR B 1 37 ? 31.719 -4.391 -21.109 1 70.25 37 TYR B C 1
ATOM 3159 O O . TYR B 1 37 ? 31.016 -5.109 -21.812 1 70.25 37 TYR B O 1
ATOM 3167 N N . THR B 1 38 ? 32.969 -4.727 -20.891 1 80.25 38 THR B N 1
ATOM 3168 C CA . THR B 1 38 ? 33.5 -6.059 -21.188 1 80.25 38 THR B CA 1
ATOM 3169 C C . THR B 1 38 ? 33.406 -6.953 -19.953 1 80.25 38 THR B C 1
ATOM 3171 O O . THR B 1 38 ? 33.75 -8.141 -20.031 1 80.25 38 THR B O 1
ATOM 3174 N N . GLY B 1 39 ? 32.938 -6.402 -18.812 1 88.56 39 GLY B N 1
ATOM 3175 C CA . GLY B 1 39 ? 32.812 -7.195 -17.609 1 88.56 39 GLY B CA 1
ATOM 3176 C C . GLY B 1 39 ? 31.609 -8.117 -17.609 1 88.56 39 GLY B C 1
ATOM 3177 O O . GLY B 1 39 ? 30.891 -8.188 -18.609 1 88.56 39 GLY B O 1
ATOM 3178 N N . PRO B 1 40 ? 31.484 -8.875 -16.609 1 94.56 40 PRO B N 1
ATOM 3179 C CA . PRO B 1 40 ? 30.344 -9.797 -16.516 1 94.56 40 PRO B CA 1
ATOM 3180 C C . PRO B 1 40 ? 29 -9.078 -16.484 1 94.56 40 PRO B C 1
ATOM 3182 O O . PRO B 1 40 ? 28.906 -7.965 -15.961 1 94.56 40 PRO B O 1
ATOM 3185 N N . ILE B 1 41 ? 28.109 -9.656 -17.156 1 95.88 41 ILE B N 1
ATOM 3186 C CA . ILE B 1 41 ? 26.719 -9.219 -17 1 95.88 41 ILE B CA 1
ATOM 3187 C C . ILE B 1 41 ? 26.188 -9.672 -15.648 1 95.88 41 ILE B C 1
ATOM 3189 O O . ILE B 1 41 ? 26.203 -10.867 -15.328 1 95.88 41 ILE B O 1
ATOM 3193 N N . LEU B 1 42 ? 25.703 -8.695 -14.805 1 97.69 42 LEU B N 1
ATOM 3194 C CA . LEU B 1 42 ? 25.25 -8.984 -13.453 1 97.69 42 LEU B CA 1
ATOM 3195 C C . LEU B 1 42 ? 23.734 -8.953 -13.359 1 97.69 42 LEU B C 1
ATOM 3197 O O . LEU B 1 42 ? 23.109 -7.922 -13.625 1 97.69 42 LEU B O 1
ATOM 3201 N N . ILE B 1 43 ? 23.203 -10.078 -13.023 1 98 43 ILE B N 1
ATOM 3202 C CA . ILE B 1 43 ? 21.75 -10.211 -12.875 1 98 43 ILE B CA 1
ATOM 3203 C C . ILE B 1 43 ? 21.406 -10.438 -11.406 1 98 43 ILE B C 1
ATOM 3205 O O . ILE B 1 43 ? 21.922 -11.367 -10.773 1 98 43 ILE B O 1
ATOM 3209 N N . ALA B 1 44 ? 20.594 -9.555 -10.836 1 98.5 44 ALA B N 1
ATOM 3210 C CA . ALA B 1 44 ? 20.109 -9.719 -9.477 1 98.5 44 ALA B CA 1
ATOM 3211 C C . ALA B 1 44 ? 18.703 -10.336 -9.469 1 98.5 44 ALA B C 1
ATOM 3213 O O . ALA B 1 44 ? 17.781 -9.789 -10.07 1 98.5 44 ALA B O 1
ATOM 3214 N N . SER B 1 45 ? 18.594 -11.469 -8.836 1 98.12 45 SER B N 1
ATOM 3215 C CA . SER B 1 45 ? 17.297 -12.133 -8.758 1 98.12 45 SER B CA 1
ATOM 3216 C C . SER B 1 45 ? 16.688 -12.016 -7.359 1 98.12 45 SER B C 1
ATOM 3218 O O . SER B 1 45 ? 17.375 -12.281 -6.363 1 98.12 45 SER B O 1
ATOM 3220 N N . LEU B 1 46 ? 15.453 -11.594 -7.312 1 98.31 46 LEU B N 1
ATOM 3221 C CA . LEU B 1 46 ? 14.734 -11.422 -6.051 1 98.31 46 LEU B CA 1
ATOM 3222 C C . LEU B 1 46 ? 13.508 -12.328 -5.992 1 98.31 46 LEU B C 1
ATOM 3224 O O . LEU B 1 46 ? 12.383 -11.844 -5.863 1 98.31 46 LEU B O 1
ATOM 3228 N N . PHE B 1 47 ? 13.758 -13.648 -5.988 1 97.88 47 PHE B N 1
ATOM 3229 C CA . PHE B 1 47 ? 12.727 -14.664 -5.836 1 97.88 47 PHE B CA 1
ATOM 3230 C C . PHE B 1 47 ? 12.625 -15.125 -4.387 1 97.88 47 PHE B C 1
ATOM 3232 O O . PHE B 1 47 ? 13.586 -15 -3.623 1 97.88 47 PHE B O 1
ATOM 3239 N N . PRO B 1 48 ? 11.422 -15.633 -4.043 1 97 48 PRO B N 1
ATOM 3240 C CA . PRO B 1 48 ? 11.328 -16.141 -2.672 1 97 48 PRO B CA 1
ATOM 3241 C C . PRO B 1 48 ? 12.062 -17.469 -2.482 1 97 48 PRO B C 1
ATOM 3243 O O . PRO B 1 48 ? 12.086 -18.297 -3.393 1 97 48 PRO B O 1
ATOM 3246 N N . ALA B 1 49 ? 12.641 -17.656 -1.269 1 96.25 49 ALA B N 1
ATOM 3247 C CA . ALA B 1 49 ? 13.32 -18.906 -0.943 1 96.25 49 ALA B CA 1
ATOM 3248 C C . ALA B 1 49 ? 12.32 -20 -0.565 1 96.25 49 ALA B C 1
ATOM 3250 O O . ALA B 1 49 ? 12.633 -21.188 -0.632 1 96.25 49 ALA B O 1
ATOM 3251 N N . ASP B 1 50 ? 11.148 -19.594 -0.176 1 93.25 50 ASP B N 1
ATOM 3252 C CA . ASP B 1 50 ? 10.102 -20.531 0.219 1 93.25 50 ASP B CA 1
ATOM 3253 C C . ASP B 1 50 ? 9.695 -21.422 -0.95 1 93.25 50 ASP B C 1
ATOM 3255 O O . ASP B 1 50 ? 9.039 -20.969 -1.889 1 93.25 50 ASP B O 1
ATOM 3259 N N . ASP B 1 51 ? 9.914 -22.734 -0.88 1 89.56 51 ASP B N 1
ATOM 3260 C CA . ASP B 1 51 ? 9.742 -23.672 -1.984 1 89.56 51 ASP B CA 1
ATOM 3261 C C . ASP B 1 51 ? 8.266 -23.922 -2.275 1 89.56 51 ASP B C 1
ATOM 3263 O O . ASP B 1 51 ? 7.922 -24.5 -3.303 1 89.56 51 ASP B O 1
ATOM 3267 N N . ARG B 1 52 ? 7.418 -23.547 -1.493 1 85.94 52 ARG B N 1
ATOM 3268 C CA . ARG B 1 52 ? 5.984 -23.734 -1.708 1 85.94 52 ARG B CA 1
ATOM 3269 C C . ARG B 1 52 ? 5.477 -22.797 -2.805 1 85.94 52 ARG B C 1
ATOM 3271 O O . ARG B 1 52 ? 4.441 -23.062 -3.42 1 85.94 52 ARG B O 1
ATOM 3278 N N . ARG B 1 53 ? 6.293 -21.719 -2.975 1 90 53 ARG B N 1
ATOM 3279 C CA . ARG B 1 53 ? 5.875 -20.734 -3.965 1 90 53 ARG B CA 1
ATOM 3280 C C . ARG B 1 53 ? 6.195 -21.203 -5.379 1 90 53 ARG B C 1
ATOM 3282 O O . ARG B 1 53 ? 7.254 -21.781 -5.621 1 90 53 ARG B O 1
ATOM 3289 N N . LEU B 1 54 ? 5.336 -20.859 -6.27 1 88.62 54 LEU B N 1
ATOM 3290 C CA . LEU B 1 54 ? 5.449 -21.344 -7.645 1 88.62 54 LEU B CA 1
ATOM 3291 C C . LEU B 1 54 ? 6.652 -20.703 -8.344 1 88.62 54 LEU B C 1
ATOM 3293 O O . LEU B 1 54 ? 7.102 -21.203 -9.383 1 88.62 54 LEU B O 1
ATOM 3297 N N . PHE B 1 55 ? 7.164 -19.656 -7.852 1 92.38 55 PHE B N 1
ATOM 3298 C CA . PHE B 1 55 ? 8.289 -18.938 -8.445 1 92.38 55 PHE B CA 1
ATOM 3299 C C . PHE B 1 55 ? 9.461 -18.875 -7.473 1 92.38 55 PHE B C 1
ATOM 3301 O O . PHE B 1 55 ? 10.18 -17.875 -7.426 1 92.38 55 PHE B O 1
ATOM 3308 N N . SER B 1 56 ? 9.578 -19.875 -6.68 1 94.31 56 SER B N 1
ATOM 3309 C CA . SER B 1 56 ? 10.68 -19.922 -5.723 1 94.31 56 SER B CA 1
ATOM 3310 C C . SER B 1 56 ? 12.023 -20.031 -6.434 1 94.31 56 SER B C 1
ATOM 3312 O O . SER B 1 56 ? 12.086 -20.422 -7.602 1 94.31 56 SER B O 1
ATOM 3314 N N . ILE B 1 57 ? 13.039 -19.719 -5.734 1 96.94 57 ILE B N 1
ATOM 3315 C CA . ILE B 1 57 ? 14.398 -19.766 -6.262 1 96.94 57 ILE B CA 1
ATOM 3316 C C . ILE B 1 57 ? 14.688 -21.172 -6.785 1 96.94 57 ILE B C 1
ATOM 3318 O O . ILE B 1 57 ? 15.195 -21.328 -7.898 1 96.94 57 ILE B O 1
ATOM 3322 N N . LYS B 1 58 ? 14.328 -22.188 -6.043 1 95.25 58 LYS B N 1
ATOM 3323 C CA . LYS B 1 58 ? 14.633 -23.562 -6.426 1 95.25 58 LYS B CA 1
ATOM 3324 C C . LYS B 1 58 ? 13.93 -23.953 -7.727 1 95.25 58 LYS B C 1
ATOM 3326 O O . LYS B 1 58 ? 14.445 -24.75 -8.5 1 95.25 58 LYS B O 1
ATOM 3331 N N . ARG B 1 59 ? 12.836 -23.391 -7.914 1 94.31 59 ARG B N 1
ATOM 3332 C CA . ARG B 1 59 ? 12.055 -23.734 -9.102 1 94.31 59 ARG B CA 1
ATOM 3333 C C . ARG B 1 59 ? 12.578 -23 -10.328 1 94.31 59 ARG B C 1
ATOM 3335 O O . ARG B 1 59 ? 12.594 -23.562 -11.43 1 94.31 59 ARG B O 1
ATOM 3342 N N . ILE B 1 60 ? 13.031 -21.781 -10.141 1 96.69 60 ILE B N 1
ATOM 3343 C CA . ILE B 1 60 ? 13.352 -20.922 -11.273 1 96.69 60 ILE B CA 1
ATOM 3344 C C . ILE B 1 60 ? 14.82 -21.094 -11.648 1 96.69 60 ILE B C 1
ATOM 3346 O O . ILE B 1 60 ? 15.18 -21.031 -12.828 1 96.69 60 ILE B O 1
ATOM 3350 N N . ARG B 1 61 ? 15.672 -21.328 -10.734 1 97.56 61 ARG B N 1
ATOM 3351 C CA . ARG B 1 61 ? 17.125 -21.312 -10.93 1 97.56 61 ARG B CA 1
ATOM 3352 C C . ARG B 1 61 ? 17.531 -22.297 -12.023 1 97.56 61 ARG B C 1
ATOM 3354 O O . ARG B 1 61 ? 18.328 -21.953 -12.906 1 97.56 61 ARG B O 1
ATOM 3361 N N . PRO B 1 62 ? 17.047 -23.562 -12.008 1 97.5 62 PRO B N 1
ATOM 3362 C CA . PRO B 1 62 ? 17.469 -24.469 -13.078 1 97.5 62 PRO B CA 1
ATOM 3363 C C . PRO B 1 62 ? 17.156 -23.938 -14.469 1 97.5 62 PRO B C 1
ATOM 3365 O O . PRO B 1 62 ? 17.969 -24.078 -15.391 1 97.5 62 PRO B O 1
ATOM 3368 N N . ALA B 1 63 ? 16.016 -23.328 -14.578 1 97.69 63 ALA B N 1
ATOM 3369 C CA . ALA B 1 63 ? 15.625 -22.766 -15.867 1 97.69 63 ALA B CA 1
ATOM 3370 C C . ALA B 1 63 ? 16.547 -21.609 -16.266 1 97.69 63 ALA B C 1
ATOM 3372 O O . ALA B 1 63 ? 16.875 -21.469 -17.453 1 97.69 63 ALA B O 1
ATOM 3373 N N . LEU B 1 64 ? 16.953 -20.797 -15.359 1 98 64 LEU B N 1
ATOM 3374 C CA . LEU B 1 64 ? 17.859 -19.688 -15.625 1 98 64 LEU B CA 1
ATOM 3375 C C . LEU B 1 64 ? 19.234 -20.188 -16.016 1 98 64 LEU B C 1
ATOM 3377 O O . LEU B 1 64 ? 19.891 -19.625 -16.906 1 98 64 LEU B O 1
ATOM 3381 N N . GLU B 1 65 ? 19.672 -21.25 -15.398 1 97.25 65 GLU B N 1
ATOM 3382 C CA . GLU B 1 65 ? 20.969 -21.828 -15.742 1 97.25 65 GLU B CA 1
ATOM 3383 C C . GLU B 1 65 ? 20.969 -22.344 -17.188 1 97.25 65 GLU B C 1
ATOM 3385 O O . GLU B 1 65 ? 21.953 -22.141 -17.922 1 97.25 65 GLU B O 1
ATOM 3390 N N . ILE B 1 66 ? 19.922 -22.984 -17.469 1 97.38 66 ILE B N 1
ATOM 3391 C CA . ILE B 1 66 ? 19.797 -23.484 -18.828 1 97.38 66 ILE B CA 1
ATOM 3392 C C . ILE B 1 66 ? 19.797 -22.312 -19.812 1 97.38 66 ILE B C 1
ATOM 3394 O O . ILE B 1 66 ? 20.453 -22.375 -20.859 1 97.38 66 ILE B O 1
ATOM 3398 N N . ALA B 1 67 ? 19.094 -21.25 -19.5 1 97.75 67 ALA B N 1
ATOM 3399 C CA . ALA B 1 67 ? 19.047 -20.062 -20.344 1 97.75 67 ALA B CA 1
ATOM 3400 C C . ALA B 1 67 ? 20.422 -19.453 -20.516 1 97.75 67 ALA B C 1
ATOM 3402 O O . ALA B 1 67 ? 20.812 -19.062 -21.625 1 97.75 67 ALA B O 1
ATOM 3403 N N . VAL B 1 68 ? 21.156 -19.344 -19.484 1 97.44 68 VAL B N 1
ATOM 3404 C CA . VAL B 1 68 ? 22.484 -18.766 -19.531 1 97.44 68 VAL B CA 1
ATOM 3405 C C . VAL B 1 68 ? 23.375 -19.594 -20.453 1 97.44 68 VAL B C 1
ATOM 3407 O O . VAL B 1 68 ? 24.141 -19.047 -21.25 1 97.44 68 VAL B O 1
ATOM 3410 N N . GLU B 1 69 ? 23.312 -20.938 -20.312 1 96.75 69 GLU B N 1
ATOM 3411 C CA . GLU B 1 69 ? 24.078 -21.828 -21.172 1 96.75 69 GLU B CA 1
ATOM 3412 C C . GLU B 1 69 ? 23.75 -21.594 -22.641 1 96.75 69 GLU B C 1
ATOM 3414 O O . GLU B 1 69 ? 24.656 -21.531 -23.484 1 96.75 69 GLU B O 1
ATOM 3419 N N . LYS B 1 70 ? 22.5 -21.453 -22.844 1 96.5 70 LYS B N 1
ATOM 3420 C CA . LYS B 1 70 ? 22.062 -21.25 -24.219 1 96.5 70 LYS B CA 1
ATOM 3421 C C . LYS B 1 70 ? 22.547 -19.906 -24.766 1 96.5 70 LYS B C 1
ATOM 3423 O O . LYS B 1 70 ? 22.984 -19.797 -25.906 1 96.5 70 LYS B O 1
ATOM 3428 N N . VAL B 1 71 ? 22.5 -18.891 -23.969 1 96.75 71 VAL B N 1
ATOM 3429 C CA . VAL B 1 71 ? 22.859 -17.531 -24.359 1 96.75 71 VAL B CA 1
ATOM 3430 C C . VAL B 1 71 ? 24.359 -17.453 -24.625 1 96.75 71 VAL B C 1
ATOM 3432 O O . VAL B 1 71 ? 24.797 -16.781 -25.547 1 96.75 71 VAL B O 1
ATOM 3435 N N . ARG B 1 72 ? 25.078 -18.234 -23.891 1 96.5 72 ARG B N 1
ATOM 3436 C CA . ARG B 1 72 ? 26.531 -18.141 -23.953 1 96.5 72 ARG B CA 1
ATOM 3437 C C . ARG B 1 72 ? 27.094 -19.125 -24.984 1 96.5 72 ARG B C 1
ATOM 3439 O O . ARG B 1 72 ? 28.281 -19.109 -25.281 1 96.5 72 ARG B O 1
ATOM 3446 N N . ALA B 1 73 ? 26.234 -19.984 -25.438 1 96.88 73 ALA B N 1
ATOM 3447 C CA . ALA B 1 73 ? 26.672 -21 -26.406 1 96.88 73 ALA B CA 1
ATOM 3448 C C . ALA B 1 73 ? 27.266 -20.344 -27.656 1 96.88 73 ALA B C 1
ATOM 3450 O O . ALA B 1 73 ? 26.984 -19.172 -27.938 1 96.88 73 ALA B O 1
ATOM 3451 N N . PRO B 1 74 ? 28.109 -21.109 -28.406 1 96.75 74 PRO B N 1
ATOM 3452 C CA . PRO B 1 74 ? 28.719 -20.562 -29.609 1 96.75 74 PRO B CA 1
ATOM 3453 C C . PRO B 1 74 ? 27.688 -20.031 -30.609 1 96.75 74 PRO B C 1
ATOM 3455 O O . PRO B 1 74 ? 27.953 -19.047 -31.312 1 96.75 74 PRO B O 1
ATOM 3458 N N . ASP B 1 75 ? 26.625 -20.578 -30.609 1 95.75 75 ASP B N 1
ATOM 3459 C CA . ASP B 1 75 ? 25.578 -20.156 -31.531 1 95.75 75 ASP B CA 1
ATOM 3460 C C . ASP B 1 75 ? 24.562 -19.266 -30.828 1 95.75 75 ASP B C 1
ATOM 3462 O O . ASP B 1 75 ? 23.5 -18.953 -31.391 1 95.75 75 ASP B O 1
ATOM 3466 N N . GLY B 1 76 ? 24.844 -18.906 -29.594 1 95.62 76 GLY B N 1
ATOM 3467 C CA . GLY B 1 76 ? 23.938 -18.062 -28.844 1 95.62 76 GLY B CA 1
ATOM 3468 C C . GLY B 1 76 ? 24.141 -16.578 -29.109 1 95.62 76 GLY B C 1
ATOM 3469 O O . GLY B 1 76 ? 25.062 -16.203 -29.828 1 95.62 76 GLY B O 1
ATOM 3470 N N . PRO B 1 77 ? 23.266 -15.711 -28.609 1 94.81 77 PRO B N 1
ATOM 3471 C CA . PRO B 1 77 ? 23.312 -14.266 -28.859 1 94.81 77 PRO B CA 1
ATOM 3472 C C . PRO B 1 77 ? 24.516 -13.586 -28.219 1 94.81 77 PRO B C 1
ATOM 3474 O O . PRO B 1 77 ? 24.938 -12.516 -28.656 1 94.81 77 PRO B O 1
ATOM 3477 N N . LEU B 1 78 ? 25.094 -14.188 -27.172 1 94.44 78 LEU B N 1
ATOM 3478 C CA . LEU B 1 78 ? 26.25 -13.625 -26.469 1 94.44 78 LEU B CA 1
ATOM 3479 C C . LEU B 1 78 ? 27.297 -14.695 -26.203 1 94.44 78 LEU B C 1
ATOM 3481 O O . LEU B 1 78 ? 27.609 -14.992 -25.047 1 94.44 78 LEU B O 1
ATOM 3485 N N . PRO B 1 79 ? 27.844 -15.094 -27.297 1 94.44 79 PRO B N 1
ATOM 3486 C CA . PRO B 1 79 ? 28.766 -16.219 -27.156 1 94.44 79 PRO B CA 1
ATOM 3487 C C . PRO B 1 79 ? 29.953 -15.898 -26.234 1 94.44 79 PRO B C 1
ATOM 3489 O O . PRO B 1 79 ? 30.625 -14.883 -26.422 1 94.44 79 PRO B O 1
ATOM 3492 N N . GLY B 1 80 ? 30.094 -16.703 -25.172 1 93.44 80 GLY B N 1
ATOM 3493 C CA . GLY B 1 80 ? 31.266 -16.641 -24.328 1 93.44 80 GLY B CA 1
ATOM 3494 C C . GLY B 1 80 ? 31.188 -15.539 -23.266 1 93.44 80 GLY B C 1
ATOM 3495 O O . GLY B 1 80 ? 32.062 -15.422 -22.422 1 93.44 80 GLY B O 1
ATOM 3496 N N . ARG B 1 81 ? 30.141 -14.789 -23.297 1 94.19 81 ARG B N 1
ATOM 3497 C CA . ARG B 1 81 ? 30 -13.703 -22.328 1 94.19 81 ARG B CA 1
ATOM 3498 C C . ARG B 1 81 ? 29.75 -14.25 -20.938 1 94.19 81 ARG B C 1
ATOM 3500 O O . ARG B 1 81 ? 28.984 -15.203 -20.766 1 94.19 81 ARG B O 1
ATOM 3507 N N . GLU B 1 82 ? 30.438 -13.664 -19.984 1 95.62 82 GLU B N 1
ATOM 3508 C CA . GLU B 1 82 ? 30.203 -14.07 -18.594 1 95.62 82 GLU B CA 1
ATOM 3509 C C . GLU B 1 82 ? 28.906 -13.469 -18.062 1 95.62 82 GLU B C 1
ATOM 3511 O O . GLU B 1 82 ? 28.672 -12.266 -18.188 1 95.62 82 GLU B O 1
ATOM 3516 N N . ILE B 1 83 ? 28.078 -14.312 -17.547 1 96.81 83 ILE B N 1
ATOM 3517 C CA . ILE B 1 83 ? 26.797 -13.914 -16.953 1 96.81 83 ILE B CA 1
ATOM 3518 C C . ILE B 1 83 ? 26.719 -14.445 -15.523 1 96.81 83 ILE B C 1
ATOM 3520 O O . ILE B 1 83 ? 26.859 -15.648 -15.297 1 96.81 83 ILE B O 1
ATOM 3524 N N . GLU B 1 84 ? 26.531 -13.523 -14.586 1 96.81 84 GLU B N 1
ATOM 3525 C CA . GLU B 1 84 ? 26.406 -13.891 -13.18 1 96.81 84 GLU B CA 1
ATOM 3526 C C . GLU B 1 84 ? 25 -13.586 -12.648 1 96.81 84 GLU B C 1
ATOM 3528 O O . GLU B 1 84 ? 24.531 -12.445 -12.75 1 96.81 84 GLU B O 1
ATOM 3533 N N . ILE B 1 85 ? 24.391 -14.625 -12.133 1 97.62 85 ILE B N 1
ATOM 3534 C CA . ILE B 1 85 ? 23.094 -14.438 -11.5 1 97.62 85 ILE B CA 1
ATOM 3535 C C . ILE B 1 85 ? 23.219 -14.602 -9.984 1 97.62 85 ILE B C 1
ATOM 3537 O O . ILE B 1 85 ? 23.656 -15.648 -9.5 1 97.62 85 ILE B O 1
ATOM 3541 N N . ASN B 1 86 ? 22.922 -13.547 -9.258 1 97.94 86 ASN B N 1
ATOM 3542 C CA . ASN B 1 86 ? 22.906 -13.594 -7.801 1 97.94 86 ASN B CA 1
ATOM 3543 C C . ASN B 1 86 ? 21.484 -13.695 -7.254 1 97.94 86 ASN B C 1
ATOM 3545 O O . ASN B 1 86 ? 20.594 -12.984 -7.707 1 97.94 86 ASN B O 1
ATOM 3549 N N . TYR B 1 87 ? 21.328 -14.648 -6.32 1 98 87 TYR B N 1
ATOM 3550 C CA . TYR B 1 87 ? 20.016 -14.922 -5.777 1 98 87 TYR B CA 1
ATOM 3551 C C . TYR B 1 87 ? 19.891 -14.414 -4.344 1 98 87 TYR B C 1
ATOM 3553 O O . TYR B 1 87 ? 20.75 -14.703 -3.506 1 98 87 TYR B O 1
ATOM 3561 N N . ARG B 1 88 ? 18.891 -13.586 -4.125 1 98.25 88 ARG B N 1
ATOM 3562 C 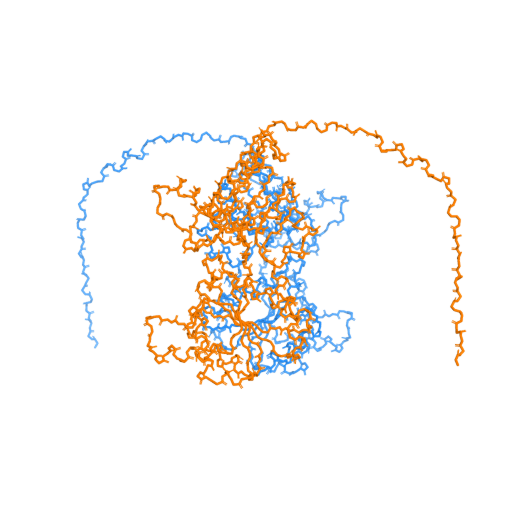CA . ARG B 1 88 ? 18.531 -13.156 -2.775 1 98.25 88 ARG B CA 1
ATOM 3563 C C . ARG B 1 88 ? 17.047 -13.383 -2.496 1 98.25 88 ARG B C 1
ATOM 3565 O O . ARG B 1 88 ? 16.219 -13.227 -3.389 1 98.25 88 ARG B O 1
ATOM 3572 N N . ASP B 1 89 ? 16.781 -13.742 -1.277 1 98.25 89 ASP B N 1
ATOM 3573 C CA . ASP B 1 89 ? 15.422 -14.055 -0.858 1 98.25 89 ASP B CA 1
ATOM 3574 C C . ASP B 1 89 ? 14.578 -12.789 -0.726 1 98.25 89 ASP B C 1
ATOM 3576 O O . ASP B 1 89 ? 14.82 -11.969 0.154 1 98.25 89 ASP B O 1
ATOM 3580 N N . SER B 1 90 ? 13.547 -12.703 -1.53 1 97.31 90 SER B N 1
ATOM 3581 C CA . SER B 1 90 ? 12.633 -11.57 -1.425 1 97.31 90 SER B CA 1
ATOM 3582 C C . SER B 1 90 ? 11.695 -11.727 -0.235 1 97.31 90 SER B C 1
ATOM 3584 O O . SER B 1 90 ? 11.109 -10.75 0.235 1 97.31 90 SER B O 1
ATOM 3586 N N . ASN B 1 91 ? 11.508 -12.984 0.175 1 95.56 91 ASN B N 1
ATOM 3587 C CA . ASN B 1 91 ? 10.586 -13.336 1.257 1 95.56 91 ASN B CA 1
ATOM 3588 C C . ASN B 1 91 ? 9.172 -12.859 0.964 1 95.56 91 ASN B C 1
ATOM 3590 O O . ASN B 1 91 ? 8.359 -12.695 1.881 1 95.56 91 ASN B O 1
ATOM 3594 N N . CYS B 1 92 ? 8.977 -12.508 -0.281 1 94.56 92 CYS B N 1
ATOM 3595 C CA . CYS B 1 92 ? 7.699 -11.93 -0.672 1 94.56 92 CYS B CA 1
ATOM 3596 C C . CYS B 1 92 ? 7.312 -10.781 0.252 1 94.56 92 CYS B C 1
ATOM 3598 O O . CYS B 1 92 ? 6.133 -10.594 0.562 1 94.56 92 CYS B O 1
ATOM 3600 N N . SER B 1 93 ? 8.273 -10.117 0.762 1 94.5 93 SER B N 1
ATOM 3601 C CA . SER B 1 93 ? 8.125 -9 1.686 1 94.5 93 SER B CA 1
ATOM 3602 C C . SER B 1 93 ? 8.531 -7.688 1.028 1 94.5 93 SER B C 1
ATOM 3604 O O . SER B 1 93 ? 9.578 -7.609 0.375 1 94.5 93 SER B O 1
ATOM 3606 N N . SER B 1 94 ? 7.68 -6.699 1.253 1 94.62 94 SER B N 1
ATOM 3607 C CA . SER B 1 94 ? 7.992 -5.379 0.72 1 94.62 94 SER B CA 1
ATOM 3608 C C . SER B 1 94 ? 9.312 -4.859 1.279 1 94.62 94 SER B C 1
ATOM 3610 O O . SER B 1 94 ? 10.148 -4.332 0.535 1 94.62 94 SER B O 1
ATOM 3612 N N . ALA B 1 95 ? 9.516 -5.105 2.545 1 96.12 95 ALA B N 1
ATOM 3613 C CA . ALA B 1 95 ? 10.695 -4.574 3.225 1 96.12 95 ALA B CA 1
ATOM 3614 C C . ALA B 1 95 ? 11.938 -5.375 2.857 1 96.12 95 ALA B C 1
ATOM 3616 O O . ALA B 1 95 ? 12.977 -4.797 2.525 1 96.12 95 ALA B O 1
ATOM 3617 N N . ASP B 1 96 ? 11.875 -6.695 2.859 1 97.5 96 ASP B N 1
ATOM 3618 C CA . ASP B 1 96 ? 13.031 -7.547 2.604 1 97.5 96 ASP B CA 1
ATOM 3619 C C . ASP B 1 96 ? 13.492 -7.426 1.154 1 97.5 96 ASP B C 1
ATOM 3621 O O . ASP B 1 96 ? 14.688 -7.301 0.887 1 97.5 96 ASP B O 1
ATOM 3625 N N . ALA B 1 97 ? 12.539 -7.473 0.278 1 98.31 97 ALA B N 1
ATOM 3626 C CA . ALA B 1 97 ? 12.891 -7.367 -1.137 1 98.31 97 ALA B CA 1
ATOM 3627 C C . ALA B 1 97 ? 13.547 -6.027 -1.443 1 98.31 97 ALA B C 1
ATOM 3629 O O . ALA B 1 97 ? 14.539 -5.969 -2.17 1 98.31 97 ALA B O 1
ATOM 3630 N N . MET B 1 98 ? 12.984 -4.957 -0.883 1 98.31 98 MET B N 1
ATOM 3631 C CA . MET B 1 98 ? 13.555 -3.629 -1.085 1 98.31 98 MET B CA 1
ATOM 3632 C C . MET B 1 98 ? 14.961 -3.545 -0.508 1 98.31 98 MET B C 1
ATOM 3634 O O . MET B 1 98 ? 15.859 -2.988 -1.137 1 98.31 98 MET B O 1
ATOM 3638 N N . ASN B 1 99 ? 15.125 -4.121 0.662 1 98.06 99 ASN B N 1
ATOM 3639 C CA . ASN B 1 99 ? 16.453 -4.113 1.281 1 98.06 99 ASN B CA 1
ATOM 3640 C C . ASN B 1 99 ? 17.484 -4.812 0.404 1 98.06 99 ASN B C 1
ATOM 3642 O O . ASN B 1 99 ? 18.594 -4.309 0.219 1 98.06 99 ASN B O 1
ATOM 3646 N N . GLU B 1 100 ? 17.125 -5.953 -0.125 1 98.44 100 GLU B N 1
ATOM 3647 C CA . GLU B 1 100 ? 18.031 -6.691 -0.997 1 98.44 100 GLU B CA 1
ATOM 3648 C C . GLU B 1 100 ? 18.297 -5.926 -2.291 1 98.44 100 GLU B C 1
ATOM 3650 O O . GLU B 1 100 ? 19.422 -5.91 -2.789 1 98.44 100 GLU B O 1
ATOM 3655 N N . ALA B 1 101 ? 17.281 -5.309 -2.83 1 98.56 101 ALA B N 1
ATOM 3656 C CA . ALA B 1 101 ? 17.453 -4.504 -4.035 1 98.56 101 ALA B CA 1
ATOM 3657 C C . ALA B 1 101 ? 18.406 -3.346 -3.791 1 98.56 101 ALA B C 1
ATOM 3659 O O . ALA B 1 101 ? 19.281 -3.068 -4.617 1 98.56 101 ALA B O 1
ATOM 3660 N N . ILE B 1 102 ? 18.25 -2.684 -2.666 1 98.06 102 ILE B N 1
ATOM 3661 C CA . ILE B 1 102 ? 19.125 -1.577 -2.301 1 98.06 102 ILE B CA 1
ATOM 3662 C C . ILE B 1 102 ? 20.562 -2.08 -2.166 1 98.06 102 ILE B C 1
ATOM 3664 O O . ILE B 1 102 ? 21.5 -1.437 -2.645 1 98.06 102 ILE B O 1
ATOM 3668 N N . ASN B 1 103 ? 20.734 -3.254 -1.573 1 97.31 103 ASN B N 1
ATOM 3669 C CA . ASN B 1 103 ? 22.062 -3.836 -1.421 1 97.31 103 ASN B CA 1
ATOM 3670 C C . ASN B 1 103 ? 22.719 -4.074 -2.773 1 97.31 103 ASN B C 1
ATOM 3672 O O . ASN B 1 103 ? 23.906 -3.789 -2.943 1 97.31 103 ASN B O 1
ATOM 3676 N N . PHE B 1 104 ? 21.953 -4.574 -3.719 1 97.69 104 PHE B N 1
ATOM 3677 C CA . PHE B 1 104 ? 22.5 -4.785 -5.059 1 97.69 104 PHE B CA 1
ATOM 3678 C C . PHE B 1 104 ? 22.844 -3.457 -5.723 1 97.69 104 PHE B C 1
ATOM 3680 O O . PHE B 1 104 ? 23.875 -3.33 -6.363 1 97.69 104 PHE B O 1
ATOM 3687 N N . TYR B 1 105 ? 22 -2.441 -5.547 1 96.69 105 TYR B N 1
ATOM 3688 C CA . TYR B 1 105 ? 22.172 -1.131 -6.164 1 96.69 105 TYR B CA 1
ATOM 3689 C C . TYR B 1 105 ? 23.422 -0.432 -5.621 1 96.69 105 TYR B C 1
ATOM 3691 O O . TYR B 1 105 ? 24.25 0.044 -6.391 1 96.69 105 TYR B O 1
ATOM 3699 N N . VAL B 1 106 ? 23.531 -0.508 -4.301 1 94.06 106 VAL B N 1
ATOM 3700 C CA . VAL B 1 106 ? 24.625 0.201 -3.639 1 94.06 106 VAL B CA 1
ATOM 3701 C C . VAL B 1 106 ? 25.969 -0.424 -4.027 1 94.06 106 VAL B C 1
ATOM 3703 O O . VAL B 1 106 ? 26.969 0.282 -4.191 1 94.06 106 VAL B O 1
ATOM 3706 N N . ARG B 1 107 ? 25.984 -1.687 -4.254 1 93.56 107 ARG B N 1
ATOM 3707 C CA . ARG B 1 107 ? 27.219 -2.41 -4.555 1 93.56 107 ARG B CA 1
ATOM 3708 C C . ARG B 1 107 ? 27.453 -2.484 -6.059 1 93.56 107 ARG B C 1
ATOM 3710 O O . ARG B 1 107 ? 28.422 -3.105 -6.512 1 93.56 107 ARG B O 1
ATOM 3717 N N . ASN B 1 108 ? 26.578 -1.829 -6.859 1 90.75 108 ASN B N 1
ATOM 3718 C CA . ASN B 1 108 ? 26.656 -1.857 -8.312 1 90.75 108 ASN B CA 1
ATOM 3719 C C . ASN B 1 108 ? 26.734 -3.287 -8.844 1 90.75 108 ASN B C 1
ATOM 3721 O O . ASN B 1 108 ? 27.594 -3.604 -9.664 1 90.75 108 ASN B O 1
ATOM 3725 N N . LYS B 1 109 ? 25.828 -4.082 -8.359 1 90.12 109 LYS B N 1
ATOM 3726 C CA . LYS B 1 109 ? 25.875 -5.504 -8.68 1 90.12 109 LYS B CA 1
ATOM 3727 C C . LYS B 1 109 ? 24.625 -5.949 -9.438 1 90.12 109 LYS B C 1
ATOM 3729 O O . LYS B 1 109 ? 24.219 -7.109 -9.344 1 90.12 109 LYS B O 1
ATOM 3734 N N . SER B 1 110 ? 24.062 -4.977 -10.172 1 95.31 110 SER B N 1
ATOM 3735 C CA . SER B 1 110 ? 22.875 -5.379 -10.906 1 95.31 110 SER B CA 1
ATOM 3736 C C . SER B 1 110 ? 22.688 -4.539 -12.172 1 95.31 110 SER B C 1
ATOM 3738 O O . SER B 1 110 ? 22.562 -3.316 -12.094 1 95.31 110 SER B O 1
ATOM 3740 N N . HIS B 1 111 ? 22.781 -5.281 -13.227 1 97.25 111 HIS B N 1
ATOM 3741 C CA . HIS B 1 111 ? 22.438 -4.648 -14.5 1 97.25 111 HIS B CA 1
ATOM 3742 C C . HIS B 1 111 ? 20.953 -4.832 -14.82 1 97.25 111 HIS B C 1
ATOM 3744 O O . HIS B 1 111 ? 20.391 -4.062 -15.602 1 97.25 111 HIS B O 1
ATOM 3750 N N . VAL B 1 112 ? 20.328 -5.871 -14.227 1 98 112 VAL B N 1
ATOM 3751 C CA . VAL B 1 112 ? 18.922 -6.168 -14.391 1 98 112 VAL B CA 1
ATOM 3752 C C . VAL B 1 112 ? 18.391 -6.914 -13.164 1 98 112 VAL B C 1
ATOM 3754 O O . VAL B 1 112 ? 19.141 -7.68 -12.539 1 98 112 VAL B O 1
ATOM 3757 N N . PHE B 1 113 ? 17.188 -6.562 -12.805 1 98.62 113 PHE B N 1
ATOM 3758 C CA . PHE B 1 113 ? 16.531 -7.316 -11.75 1 98.62 113 PHE B CA 1
ATOM 3759 C C . PHE B 1 113 ? 15.57 -8.344 -12.336 1 98.62 113 PHE B C 1
ATOM 3761 O O . PHE B 1 113 ? 14.789 -8.023 -13.242 1 98.62 113 PHE B O 1
ATOM 3768 N N . LEU B 1 114 ? 15.656 -9.578 -11.875 1 98.31 114 LEU B N 1
ATOM 3769 C CA . LEU B 1 114 ? 14.617 -10.586 -12.086 1 98.31 114 LEU B CA 1
ATOM 3770 C C . LEU B 1 114 ? 13.781 -10.773 -10.828 1 98.31 114 LEU B C 1
ATOM 3772 O O . LEU B 1 114 ? 14.305 -11.188 -9.789 1 98.31 114 LEU B O 1
ATOM 3776 N N . GLY B 1 115 ? 12.508 -10.523 -10.953 1 96.75 115 GLY B N 1
ATOM 3777 C CA . GLY B 1 115 ? 11.688 -10.406 -9.758 1 96.75 115 GLY B CA 1
ATOM 3778 C C . GLY B 1 115 ? 11.766 -9.039 -9.109 1 96.75 115 GLY B C 1
ATOM 3779 O O . GLY B 1 115 ? 12.398 -8.133 -9.648 1 96.75 115 GLY B O 1
ATOM 3780 N N . PRO B 1 116 ? 11.148 -8.906 -7.965 1 96.94 116 PRO B N 1
ATOM 3781 C CA . PRO B 1 116 ? 10.344 -9.867 -7.215 1 96.94 116 PRO B CA 1
ATOM 3782 C C . PRO B 1 116 ? 9.07 -10.273 -7.949 1 96.94 116 PRO B C 1
ATOM 3784 O O . PRO B 1 116 ? 8.641 -9.578 -8.875 1 96.94 116 PRO B O 1
ATOM 3787 N N . CYS B 1 117 ? 8.516 -11.352 -7.504 1 94.38 117 CYS B N 1
ATOM 3788 C CA . CYS B 1 117 ? 7.344 -11.875 -8.195 1 94.38 117 CYS B CA 1
ATOM 3789 C C . CYS B 1 117 ? 6.07 -11.562 -7.414 1 94.38 117 CYS B C 1
ATOM 3791 O O . CYS B 1 117 ? 4.973 -11.586 -7.977 1 94.38 117 CYS B O 1
ATOM 3793 N N . CYS B 1 118 ? 6.203 -11.367 -6.156 1 94.06 118 CYS B N 1
ATOM 3794 C CA . CYS B 1 118 ? 5.062 -10.992 -5.332 1 94.06 118 CYS B CA 1
ATOM 3795 C C . CYS B 1 118 ? 4.746 -9.508 -5.473 1 94.06 118 CYS B C 1
ATOM 3797 O O . CYS B 1 118 ? 5.645 -8.664 -5.379 1 94.06 118 CYS B O 1
ATOM 3799 N N . ASP B 1 119 ? 3.521 -9.18 -5.574 1 93.06 119 ASP B N 1
ATOM 3800 C CA . ASP B 1 119 ? 3.109 -7.824 -5.922 1 93.06 119 ASP B CA 1
ATOM 3801 C C . ASP B 1 119 ? 3.572 -6.82 -4.863 1 93.06 119 ASP B C 1
ATOM 3803 O O . ASP B 1 119 ? 4.113 -5.766 -5.199 1 93.06 119 ASP B O 1
ATOM 3807 N N . TYR B 1 120 ? 3.383 -7.141 -3.625 1 91.94 120 TYR B N 1
ATOM 3808 C CA . TYR B 1 120 ? 3.746 -6.211 -2.559 1 91.94 120 TYR B CA 1
ATOM 3809 C C . TYR B 1 120 ? 5.254 -6.004 -2.51 1 91.94 120 TYR B C 1
ATOM 3811 O O . TYR B 1 120 ? 5.727 -4.934 -2.121 1 91.94 120 TYR B O 1
ATOM 3819 N N . ALA B 1 121 ? 6.004 -7.012 -2.924 1 95.94 121 ALA B N 1
ATOM 3820 C CA . ALA B 1 121 ? 7.457 -6.898 -2.986 1 95.94 121 ALA B CA 1
ATOM 3821 C C . ALA B 1 121 ? 7.895 -6.18 -4.262 1 95.94 121 ALA B C 1
ATOM 3823 O O . ALA B 1 121 ? 8.828 -5.375 -4.238 1 95.94 121 ALA B O 1
ATOM 3824 N N . ALA B 1 122 ? 7.207 -6.391 -5.309 1 96.56 122 ALA B N 1
ATOM 3825 C CA . ALA B 1 122 ? 7.586 -5.875 -6.625 1 96.56 122 ALA B CA 1
ATOM 3826 C C . ALA B 1 122 ? 7.32 -4.375 -6.719 1 96.56 122 ALA B C 1
ATOM 3828 O O . ALA B 1 122 ? 8.07 -3.645 -7.371 1 96.56 122 ALA B O 1
ATOM 3829 N N . ALA B 1 123 ? 6.336 -3.904 -6.055 1 95.75 123 ALA B N 1
ATOM 3830 C CA . ALA B 1 123 ? 5.875 -2.527 -6.23 1 95.75 123 ALA B CA 1
ATOM 3831 C C . ALA B 1 123 ? 6.93 -1.533 -5.75 1 95.75 123 ALA B C 1
ATOM 3833 O O . ALA B 1 123 ? 7.363 -0.663 -6.508 1 95.75 123 ALA B O 1
ATOM 3834 N N . PRO B 1 124 ? 7.391 -1.663 -4.508 1 96.69 124 PRO B N 1
ATOM 3835 C CA . PRO B 1 124 ? 8.391 -0.683 -4.074 1 96.69 124 PRO B CA 1
ATOM 3836 C C . PRO B 1 124 ? 9.688 -0.774 -4.871 1 96.69 124 PRO B C 1
ATOM 3838 O O . PRO B 1 124 ? 10.289 0.252 -5.203 1 96.69 124 PRO B O 1
ATOM 3841 N N . VAL B 1 125 ? 10.133 -1.955 -5.191 1 98.06 125 VAL B N 1
ATOM 3842 C CA . VAL B 1 125 ? 11.344 -2.123 -5.98 1 98.06 125 VAL B CA 1
ATOM 3843 C C . VAL B 1 125 ? 11.148 -1.51 -7.367 1 98.06 125 VAL B C 1
ATOM 3845 O O . VAL B 1 125 ? 12 -0.754 -7.844 1 98.06 125 VAL B O 1
ATOM 3848 N N . GLY B 1 126 ? 9.992 -1.776 -7.949 1 97.75 126 GLY B N 1
ATOM 3849 C CA . GLY B 1 126 ? 9.672 -1.249 -9.266 1 97.75 126 GLY B CA 1
ATOM 3850 C C . GLY B 1 126 ? 9.695 0.267 -9.32 1 97.75 126 GLY B C 1
ATOM 3851 O O . GLY B 1 126 ? 10.18 0.852 -10.289 1 97.75 126 GLY B O 1
ATOM 3852 N N . ARG B 1 127 ? 9.219 0.911 -8.32 1 96.94 127 ARG B N 1
ATOM 3853 C CA . ARG B 1 127 ? 9.172 2.369 -8.281 1 96.94 127 ARG B CA 1
ATOM 3854 C C . ARG B 1 127 ? 10.578 2.961 -8.211 1 96.94 127 ARG B C 1
ATOM 3856 O O . ARG B 1 127 ? 10.82 4.047 -8.734 1 96.94 127 ARG B O 1
ATOM 3863 N N . GLN B 1 128 ? 11.492 2.25 -7.582 1 97.69 128 GLN B N 1
ATOM 3864 C CA . GLN B 1 128 ? 12.828 2.801 -7.363 1 97.69 128 GLN B CA 1
ATOM 3865 C C . GLN B 1 128 ? 13.719 2.6 -8.586 1 97.69 128 GLN B C 1
ATOM 3867 O O . GLN B 1 128 ? 14.633 3.389 -8.836 1 97.69 128 GLN B O 1
ATOM 3872 N N . THR B 1 129 ? 13.391 1.58 -9.359 1 97.5 129 THR B N 1
ATOM 3873 C CA . THR B 1 129 ? 14.281 1.225 -10.453 1 97.5 129 THR B CA 1
ATOM 3874 C C . THR B 1 129 ? 14.328 2.34 -11.5 1 97.5 129 THR B C 1
ATOM 3876 O O . THR B 1 129 ? 15.328 2.49 -12.211 1 97.5 129 THR B O 1
ATOM 3879 N N . ARG B 1 130 ? 13.281 3.15 -11.57 1 96.31 130 ARG B N 1
ATOM 3880 C CA . ARG B 1 130 ? 13.297 4.277 -12.492 1 96.31 130 ARG B CA 1
ATOM 3881 C C . ARG B 1 130 ? 14.391 5.277 -12.117 1 96.31 130 ARG B C 1
ATOM 3883 O O . ARG B 1 130 ? 15.023 5.871 -12.992 1 96.31 130 ARG B O 1
ATOM 3890 N N . TYR B 1 131 ? 14.602 5.426 -10.828 1 96.69 131 TYR B N 1
ATOM 3891 C CA . TYR B 1 131 ? 15.641 6.328 -10.352 1 96.69 131 TYR B CA 1
ATOM 3892 C C . TYR B 1 131 ? 17.031 5.734 -10.586 1 96.69 131 TYR B C 1
ATOM 3894 O O . TYR B 1 131 ? 17.984 6.461 -10.891 1 96.69 131 TYR B O 1
ATOM 3902 N N . TRP B 1 132 ? 17.125 4.426 -10.484 1 97.12 132 TRP B N 1
ATOM 3903 C CA . TRP B 1 132 ? 18.391 3.721 -10.602 1 97.12 132 TRP B CA 1
ATOM 3904 C C . TRP B 1 132 ? 18.719 3.441 -12.062 1 97.12 132 TRP B C 1
ATOM 3906 O O . TRP B 1 132 ? 19.859 3.105 -12.398 1 97.12 132 TRP B O 1
ATOM 3916 N N . GLN B 1 133 ? 17.719 3.551 -12.938 1 96.75 133 GLN B N 1
ATOM 3917 C CA . GLN B 1 133 ? 17.844 3.219 -14.352 1 96.75 133 GLN B CA 1
ATOM 3918 C C . GLN B 1 133 ? 18.297 1.774 -14.547 1 96.75 133 GLN B C 1
ATOM 3920 O O . GLN B 1 133 ? 19.219 1.504 -15.312 1 96.75 133 GLN B O 1
ATOM 3925 N N . ILE B 1 134 ? 17.688 0.9 -13.812 1 97.94 134 ILE B N 1
ATOM 3926 C CA . ILE B 1 134 ? 17.922 -0.536 -13.906 1 97.94 134 ILE B CA 1
ATOM 3927 C C . ILE B 1 134 ? 16.625 -1.249 -14.273 1 97.94 134 ILE B C 1
ATOM 3929 O O . ILE B 1 134 ? 15.633 -1.153 -13.547 1 97.94 134 ILE B O 1
ATOM 3933 N N . PRO B 1 135 ? 16.594 -1.98 -15.336 1 98 135 PRO B N 1
ATOM 3934 C CA . PRO B 1 135 ? 15.367 -2.676 -15.719 1 98 135 PRO B CA 1
ATOM 3935 C C . PRO B 1 135 ? 15 -3.793 -14.742 1 98 135 PRO B C 1
ATOM 3937 O O . PRO B 1 135 ? 15.875 -4.398 -14.133 1 98 135 PRO B O 1
ATOM 3940 N N . ILE B 1 136 ? 13.703 -4.004 -14.602 1 98.38 136 ILE B N 1
ATOM 3941 C CA . ILE B 1 136 ? 13.172 -5.062 -13.758 1 98.38 136 ILE B CA 1
ATOM 3942 C C . ILE B 1 136 ? 12.172 -5.906 -14.547 1 98.38 136 ILE B C 1
ATOM 3944 O O . ILE B 1 136 ? 11.328 -5.367 -15.266 1 98.38 136 ILE B O 1
ATOM 3948 N N . ILE B 1 137 ? 12.383 -7.191 -14.516 1 97.88 137 ILE B N 1
ATOM 3949 C CA . ILE B 1 137 ? 11.477 -8.148 -15.148 1 97.88 137 ILE B CA 1
ATOM 3950 C C . ILE B 1 137 ? 10.75 -8.953 -14.078 1 97.88 137 ILE B C 1
ATOM 3952 O O . ILE B 1 137 ? 11.375 -9.547 -13.203 1 97.88 137 ILE B O 1
ATOM 3956 N N . THR B 1 138 ? 9.414 -8.898 -14.094 1 96.62 138 THR B N 1
ATOM 3957 C CA . THR B 1 138 ? 8.648 -9.516 -13.016 1 96.62 138 THR B CA 1
ATOM 3958 C C . THR B 1 138 ? 7.395 -10.195 -13.555 1 96.62 138 THR B C 1
ATOM 3960 O O . THR B 1 138 ? 7.023 -9.992 -14.719 1 96.62 138 THR B O 1
ATOM 3963 N N . THR B 1 139 ? 6.891 -11.109 -12.789 1 91.88 139 THR B N 1
ATOM 3964 C CA . THR B 1 139 ? 5.617 -11.734 -13.125 1 91.88 139 THR B CA 1
ATOM 3965 C C . THR B 1 139 ? 4.504 -11.219 -12.219 1 91.88 139 THR B C 1
ATOM 3967 O O . THR B 1 139 ? 3.42 -11.797 -12.164 1 91.88 139 THR B O 1
ATOM 3970 N N . ALA B 1 140 ? 4.762 -10.164 -11.477 1 91.56 140 ALA B N 1
ATOM 3971 C CA . ALA B 1 140 ? 3.74 -9.547 -10.633 1 91.56 140 ALA B CA 1
ATOM 3972 C C . ALA B 1 140 ? 2.553 -9.07 -11.461 1 91.56 140 ALA B C 1
ATOM 3974 O O . ALA B 1 140 ? 2.703 -8.734 -12.633 1 91.56 140 ALA B O 1
ATOM 3975 N N . LEU B 1 141 ? 1.393 -8.969 -10.805 1 87.38 141 LEU B N 1
ATOM 3976 C CA . LEU B 1 141 ? 0.174 -8.938 -11.609 1 87.38 141 LEU B CA 1
ATOM 3977 C C . LEU B 1 141 ? -0.622 -7.664 -11.344 1 87.38 141 LEU B C 1
ATOM 3979 O O . LEU B 1 141 ? -1.556 -7.344 -12.078 1 87.38 141 LEU B O 1
ATOM 3983 N N . ALA B 1 142 ? -0.339 -6.898 -10.406 1 85.75 142 ALA B N 1
ATOM 3984 C CA . ALA B 1 142 ? -1.22 -5.832 -9.93 1 85.75 142 ALA B CA 1
ATOM 3985 C C . ALA B 1 142 ? -1.546 -4.855 -11.055 1 85.75 142 ALA B C 1
ATOM 3987 O O . ALA B 1 142 ? -0.704 -4.582 -11.914 1 85.75 142 ALA B O 1
ATOM 3988 N N . ARG B 1 143 ? -2.713 -4.316 -11.008 1 83.69 143 ARG B N 1
ATOM 3989 C CA . ARG B 1 143 ? -3.268 -3.426 -12.023 1 83.69 143 ARG B CA 1
ATOM 3990 C C . ARG B 1 143 ? -2.412 -2.172 -12.18 1 83.69 143 ARG B C 1
ATOM 3992 O O . ARG B 1 143 ? -2.229 -1.673 -13.289 1 83.69 143 ARG B O 1
ATOM 3999 N N . ASP B 1 144 ? -1.835 -1.721 -11.18 1 86.62 144 ASP B N 1
ATOM 4000 C CA . ASP B 1 144 ? -1.123 -0.446 -11.164 1 86.62 144 ASP B CA 1
ATOM 4001 C C . ASP B 1 144 ? 0.138 -0.512 -12.023 1 86.62 144 ASP B C 1
ATOM 4003 O O . ASP B 1 144 ? 0.587 0.506 -12.555 1 86.62 144 ASP B O 1
ATOM 4007 N N . PHE B 1 145 ? 0.69 -1.666 -12.172 1 90.12 145 PHE B N 1
ATOM 4008 C CA . PHE B 1 145 ? 1.923 -1.808 -12.938 1 90.12 145 PHE B CA 1
ATOM 4009 C C . PHE B 1 145 ? 1.695 -1.447 -14.398 1 90.12 145 PHE B C 1
ATOM 4011 O O . PHE B 1 145 ? 2.578 -0.885 -15.055 1 90.12 145 PHE B O 1
ATOM 4018 N N . ALA B 1 146 ? 0.499 -1.763 -14.836 1 85.25 146 ALA B N 1
ATOM 4019 C CA . ALA B 1 146 ? 0.15 -1.407 -16.219 1 85.25 146 ALA B CA 1
ATOM 4020 C C . ALA B 1 146 ? -0.274 0.055 -16.312 1 85.25 146 ALA B C 1
ATOM 4022 O O . ALA B 1 146 ? 0.143 0.77 -17.219 1 85.25 146 ALA B O 1
ATOM 4023 N N . LEU B 1 147 ? -1.002 0.466 -15.43 1 84.44 147 LEU B N 1
ATOM 4024 C CA . LEU B 1 147 ? -1.581 1.804 -15.469 1 84.44 147 LEU B CA 1
ATOM 4025 C C . LEU B 1 147 ? -0.499 2.869 -15.328 1 84.44 147 LEU B C 1
ATOM 4027 O O . LEU B 1 147 ? -0.596 3.943 -15.922 1 84.44 147 LEU B O 1
ATOM 4031 N N . ALA B 1 148 ? 0.513 2.508 -14.562 1 90.38 148 ALA B N 1
ATOM 4032 C CA . ALA B 1 148 ? 1.563 3.49 -14.305 1 90.38 148 ALA B CA 1
ATOM 4033 C C . ALA B 1 148 ? 2.855 3.113 -15.031 1 90.38 148 ALA B C 1
ATOM 4035 O O . ALA B 1 148 ? 3.949 3.465 -14.578 1 90.38 148 ALA B O 1
ATOM 4036 N N . LYS B 1 149 ? 2.754 2.4 -16.047 1 91.12 149 LYS B N 1
ATOM 4037 C CA . LYS B 1 149 ? 3.902 1.936 -16.828 1 91.12 149 LYS B CA 1
ATOM 4038 C C . LYS B 1 149 ? 4.688 3.109 -17.406 1 91.12 149 LYS B C 1
ATOM 4040 O O . LYS B 1 149 ? 5.914 3.059 -17.5 1 91.12 149 LYS B O 1
ATOM 4045 N N . GLY B 1 150 ? 4.074 4.148 -17.719 1 91.81 150 GLY B N 1
ATOM 4046 C CA . GLY B 1 150 ? 4.73 5.285 -18.344 1 91.81 150 GLY B CA 1
ATOM 4047 C C . GLY B 1 150 ? 5.422 6.195 -17.359 1 91.81 150 GLY B C 1
ATOM 4048 O O . GLY B 1 150 ? 6.113 7.141 -17.75 1 91.81 150 GLY B O 1
ATOM 4049 N N . ASP B 1 151 ? 5.262 5.918 -16.078 1 93.75 151 ASP B N 1
ATOM 4050 C CA . ASP B 1 151 ? 5.781 6.812 -15.039 1 93.75 151 ASP B CA 1
ATOM 4051 C C . ASP B 1 151 ? 6.465 6.023 -13.922 1 93.75 151 ASP B C 1
ATOM 4053 O O . ASP B 1 151 ? 7.625 5.629 -14.055 1 93.75 151 ASP B O 1
ATOM 4057 N N . LYS B 1 152 ? 5.738 5.539 -13.008 1 93.69 152 LYS B N 1
ATOM 4058 C CA . LYS B 1 152 ? 6.27 4.938 -11.789 1 93.69 152 LYS B CA 1
ATOM 4059 C C . LYS B 1 152 ? 6.98 3.621 -12.094 1 93.69 152 LYS B C 1
ATOM 4061 O O . LYS B 1 152 ? 7.957 3.268 -11.422 1 93.69 152 LYS B O 1
ATOM 4066 N N . PHE B 1 153 ? 6.461 2.961 -13.109 1 96.88 153 PHE B N 1
ATOM 4067 C CA . PHE B 1 153 ? 6.988 1.632 -13.398 1 96.88 153 PHE B CA 1
ATOM 4068 C C . PHE B 1 153 ? 7.57 1.576 -14.805 1 96.88 153 PHE B C 1
ATOM 4070 O O . PHE B 1 153 ? 7.43 0.57 -15.5 1 96.88 153 PHE B O 1
ATOM 4077 N N . SER B 1 154 ? 8.281 2.623 -15.18 1 96.31 154 SER B N 1
ATOM 4078 C CA . SER B 1 154 ? 8.789 2.781 -16.547 1 96.31 154 SER B CA 1
ATOM 4079 C C . SER B 1 154 ? 9.875 1.756 -16.844 1 96.31 154 SER B C 1
ATOM 4081 O O . SER B 1 154 ? 10.086 1.397 -18.016 1 96.31 154 SER B O 1
ATOM 4083 N N . MET B 1 155 ? 10.57 1.195 -15.875 1 97.44 155 MET B N 1
ATOM 4084 C CA . MET B 1 155 ? 11.664 0.249 -16.094 1 97.44 155 MET B CA 1
ATOM 4085 C C . MET B 1 155 ? 11.18 -1.187 -15.906 1 97.44 155 MET B C 1
ATOM 4087 O O . MET B 1 155 ? 11.984 -2.123 -15.945 1 97.44 155 MET B O 1
ATOM 4091 N N . MET B 1 156 ? 9.852 -1.371 -15.695 1 97.06 156 MET B N 1
ATOM 4092 C CA . MET B 1 156 ? 9.305 -2.684 -15.359 1 97.06 156 MET B CA 1
ATOM 4093 C C . MET B 1 156 ? 8.742 -3.367 -16.594 1 97.06 156 MET B C 1
ATOM 4095 O O . MET B 1 156 ? 7.98 -2.76 -17.359 1 97.06 156 MET B O 1
ATOM 4099 N N . THR B 1 157 ? 9.133 -4.551 -16.828 1 96.12 157 THR B N 1
ATOM 4100 C CA . THR B 1 157 ? 8.547 -5.426 -17.844 1 96.12 157 THR B CA 1
ATOM 4101 C C . THR B 1 157 ? 7.832 -6.605 -17.188 1 96.12 157 THR B C 1
ATOM 4103 O O . THR B 1 157 ? 8.438 -7.344 -16.406 1 96.12 157 THR B O 1
ATOM 4106 N N . ARG B 1 158 ? 6.625 -6.77 -17.484 1 93.44 158 ARG B N 1
ATOM 4107 C CA . ARG B 1 158 ? 5.832 -7.852 -16.906 1 93.44 158 ARG B CA 1
ATOM 4108 C C . ARG B 1 158 ? 5.711 -9.023 -17.875 1 93.44 158 ARG B C 1
ATOM 4110 O O . ARG B 1 158 ? 5.375 -8.828 -19.047 1 93.44 158 ARG B O 1
ATOM 4117 N N . MET B 1 159 ? 6.016 -10.211 -17.359 1 88.25 159 MET B N 1
ATOM 4118 C CA . MET B 1 159 ? 5.98 -11.398 -18.203 1 88.25 159 MET B CA 1
ATOM 4119 C C . MET B 1 159 ? 4.859 -12.336 -17.781 1 88.25 159 MET B C 1
ATOM 4121 O O . MET B 1 159 ? 4.637 -13.375 -18.406 1 88.25 159 MET B O 1
ATOM 4125 N N . GLY B 1 160 ? 4.133 -12 -16.859 1 79.31 160 GLY B N 1
ATOM 4126 C CA . GLY B 1 160 ? 3.092 -12.875 -16.359 1 79.31 160 GLY B CA 1
ATOM 4127 C C . GLY B 1 160 ? 1.691 -12.414 -16.703 1 79.31 160 GLY B C 1
ATOM 4128 O O . GLY B 1 160 ? 1.521 -11.531 -17.562 1 79.31 160 GLY B O 1
ATOM 4129 N N . PRO B 1 161 ? 0.838 -13.188 -16.172 1 79.81 161 PRO B N 1
ATOM 4130 C CA . PRO B 1 161 ? -0.556 -12.797 -16.375 1 79.81 161 PRO B CA 1
ATOM 4131 C C . PRO B 1 161 ? -0.858 -11.391 -15.859 1 79.81 161 PRO B C 1
ATOM 4133 O O . PRO B 1 161 ? -0.165 -10.898 -14.961 1 79.81 161 PRO B O 1
ATOM 4136 N N . SER B 1 162 ? -1.814 -10.703 -16.547 1 83.88 162 SER B N 1
ATOM 4137 C CA . SER B 1 162 ? -2.221 -9.352 -16.172 1 83.88 162 SER B CA 1
ATOM 4138 C C . SER B 1 162 ? -3.65 -9.336 -15.648 1 83.88 162 SER B C 1
ATOM 4140 O O . SER B 1 162 ? -4.566 -9.836 -16.297 1 83.88 162 SER B O 1
ATOM 4142 N N . ILE B 1 163 ? -3.834 -8.734 -14.531 1 85.06 163 ILE B N 1
ATOM 4143 C CA . ILE B 1 163 ? -5.172 -8.617 -13.961 1 85.06 163 ILE B CA 1
ATOM 4144 C C . ILE B 1 163 ? -6.027 -7.707 -14.836 1 85.06 163 ILE B C 1
ATOM 4146 O O . ILE B 1 163 ? -7.246 -7.867 -14.898 1 85.06 163 ILE B O 1
ATOM 4150 N N . ASN B 1 164 ? -5.348 -6.824 -15.508 1 85.75 164 ASN B N 1
ATOM 4151 C CA . ASN B 1 164 ? -6.07 -5.965 -16.438 1 85.75 164 ASN B CA 1
ATOM 4152 C C . ASN B 1 164 ? -6.719 -6.773 -17.562 1 85.75 164 ASN B C 1
ATOM 4154 O O . ASN B 1 164 ? -7.867 -6.523 -17.922 1 85.75 164 ASN B O 1
ATOM 4158 N N . LYS B 1 165 ? -5.957 -7.719 -18.016 1 86.44 165 LYS B N 1
ATOM 4159 C CA . LYS B 1 165 ? -6.492 -8.578 -19.062 1 86.44 165 LYS B CA 1
ATOM 4160 C C . LYS B 1 165 ? -7.602 -9.477 -18.531 1 86.44 165 LYS B C 1
ATOM 4162 O O . LYS B 1 165 ? -8.555 -9.789 -19.25 1 86.44 165 LYS B O 1
ATOM 4167 N N . LEU B 1 166 ? -7.453 -9.867 -17.328 1 86.81 166 LEU B N 1
ATOM 4168 C CA . LEU B 1 166 ? -8.508 -10.648 -16.703 1 86.81 166 LEU B CA 1
ATOM 4169 C C . LEU B 1 166 ? -9.797 -9.836 -16.594 1 86.81 166 LEU B C 1
ATOM 4171 O O . LEU B 1 166 ? -10.883 -10.344 -16.906 1 86.81 166 LEU B O 1
ATOM 4175 N N . ALA B 1 167 ? -9.664 -8.625 -16.156 1 86.88 167 ALA B N 1
ATOM 4176 C CA . ALA B 1 167 ? -10.828 -7.746 -16.047 1 86.88 167 ALA B CA 1
ATOM 4177 C C . ALA B 1 167 ? -11.484 -7.527 -17.406 1 86.88 167 ALA B C 1
ATOM 4179 O O . ALA B 1 167 ? -12.711 -7.531 -17.516 1 86.88 167 ALA B O 1
ATOM 4180 N N . GLU B 1 168 ? -10.648 -7.367 -18.406 1 87.69 168 GLU B N 1
ATOM 4181 C CA . GLU B 1 168 ? -11.156 -7.223 -19.766 1 87.69 168 GLU B CA 1
ATOM 4182 C C . GLU B 1 168 ? -11.922 -8.469 -20.203 1 87.69 168 GLU B C 1
ATOM 4184 O O . GLU B 1 168 ? -12.969 -8.367 -20.844 1 87.69 168 GLU B O 1
ATOM 4189 N N . PHE B 1 169 ? -11.359 -9.547 -19.891 1 89.5 169 PHE B N 1
ATOM 4190 C CA . PHE B 1 169 ? -12 -10.82 -20.219 1 89.5 169 PHE B CA 1
ATOM 4191 C C . PHE B 1 169 ? -13.359 -10.93 -19.531 1 89.5 169 PHE B C 1
ATOM 4193 O O . PHE B 1 169 ? -14.352 -11.273 -20.188 1 89.5 169 PHE B O 1
ATOM 4200 N N . LEU B 1 170 ? -13.406 -10.648 -18.297 1 87.81 170 LEU B N 1
ATOM 4201 C CA . LEU B 1 170 ? -14.656 -10.719 -17.531 1 87.81 170 LEU B CA 1
ATOM 4202 C C . LEU B 1 170 ? -15.68 -9.742 -18.094 1 87.81 170 LEU B C 1
ATOM 4204 O O . LEU B 1 170 ? -16.859 -10.07 -18.203 1 87.81 170 LEU B O 1
ATOM 4208 N N . LYS B 1 171 ? -15.211 -8.594 -18.453 1 88.44 171 LYS B N 1
ATOM 4209 C CA . LYS B 1 171 ? -16.094 -7.602 -19.047 1 88.44 171 LYS B CA 1
ATOM 4210 C C . LYS B 1 171 ? -16.703 -8.117 -20.344 1 88.44 171 LYS B C 1
ATOM 4212 O O . LYS B 1 171 ? -17.906 -7.977 -20.578 1 88.44 171 LYS B O 1
ATOM 4217 N N . ALA B 1 172 ? -15.852 -8.711 -21.156 1 90.12 172 ALA B N 1
ATOM 4218 C CA . ALA B 1 172 ? -16.312 -9.242 -22.438 1 90.12 172 ALA B CA 1
ATOM 4219 C C . ALA B 1 172 ? -17.391 -10.305 -22.25 1 90.12 172 ALA B C 1
ATOM 4221 O O . ALA B 1 172 ? -18.375 -10.344 -22.984 1 90.12 172 ALA B O 1
ATOM 4222 N N . ILE B 1 173 ? -17.203 -11.133 -21.234 1 87.94 173 ILE B N 1
ATOM 4223 C CA . ILE B 1 173 ? -18.156 -12.195 -20.953 1 87.94 173 ILE B CA 1
ATOM 4224 C C . ILE B 1 173 ? -19.484 -11.586 -20.484 1 87.94 173 ILE B C 1
ATOM 4226 O O . ILE B 1 173 ? -20.562 -12.023 -20.906 1 87.94 173 ILE B O 1
ATOM 4230 N N . LEU B 1 174 ? -19.422 -10.594 -19.656 1 84.94 174 LEU B N 1
ATOM 4231 C CA . LEU B 1 174 ? -20.625 -9.938 -19.141 1 84.94 174 LEU B CA 1
ATOM 4232 C C . LEU B 1 174 ? -21.422 -9.289 -20.266 1 84.94 174 LEU B C 1
ATOM 4234 O O . LEU B 1 174 ? -22.641 -9.391 -20.297 1 84.94 174 LEU B O 1
ATOM 4238 N N . LEU B 1 175 ? -20.734 -8.641 -21.156 1 86.94 175 LEU B N 1
ATOM 4239 C CA . LEU B 1 175 ? -21.391 -7.953 -22.25 1 86.94 175 LEU B CA 1
ATOM 4240 C C . LEU B 1 175 ? -22.016 -8.953 -23.234 1 86.94 175 LEU B C 1
ATOM 4242 O O . LEU B 1 175 ? -23.125 -8.75 -23.719 1 86.94 175 LEU B O 1
ATOM 4246 N N . LYS B 1 176 ? -21.266 -9.93 -23.453 1 90.5 176 LYS B N 1
ATOM 4247 C CA . LYS B 1 176 ? -21.734 -10.945 -24.375 1 90.5 176 LYS B CA 1
ATOM 4248 C C . LYS B 1 176 ? -23.031 -11.578 -23.906 1 90.5 176 LYS B C 1
ATOM 4250 O O . LYS B 1 176 ? -23.953 -11.797 -24.703 1 90.5 176 LYS B O 1
ATOM 4255 N N . PHE B 1 177 ? -23.156 -11.844 -22.641 1 87.88 177 PHE B N 1
ATOM 4256 C CA . PHE B 1 177 ? -24.312 -12.562 -22.109 1 87.88 177 PHE B CA 1
ATOM 4257 C C . PHE B 1 177 ? -25.312 -11.594 -21.484 1 87.88 177 PHE B C 1
ATOM 4259 O O . PHE B 1 177 ? -26.344 -12.016 -20.953 1 87.88 177 PHE B O 1
ATOM 4266 N N . LYS B 1 178 ? -25.031 -10.289 -21.5 1 87.12 178 LYS B N 1
ATOM 4267 C CA . LYS B 1 178 ? -25.891 -9.211 -21.031 1 87.12 178 LYS B CA 1
ATOM 4268 C C . LYS B 1 178 ? -26.219 -9.367 -19.547 1 87.12 178 LYS B C 1
ATOM 4270 O O . LYS B 1 178 ? -27.375 -9.273 -19.141 1 87.12 178 LYS B O 1
ATOM 4275 N N . TRP B 1 179 ? -25.25 -9.758 -18.906 1 84.94 179 TRP B N 1
ATOM 4276 C CA . TRP B 1 179 ? -25.391 -9.867 -17.453 1 84.94 179 TRP B CA 1
ATOM 4277 C C . TRP B 1 179 ? -25.188 -8.508 -16.797 1 84.94 179 TRP B C 1
ATOM 4279 O O . TRP B 1 179 ? -24.312 -7.734 -17.188 1 84.94 179 TRP B O 1
ATOM 4289 N N . ASN B 1 180 ? -26.031 -8.188 -15.758 1 80.5 180 ASN B N 1
ATOM 4290 C CA . ASN B 1 180 ? -26.062 -6.812 -15.273 1 80.5 180 ASN B CA 1
ATOM 4291 C C . ASN B 1 180 ? -25.641 -6.727 -13.805 1 80.5 180 ASN B C 1
ATOM 4293 O O . ASN B 1 180 ? -25.312 -5.648 -13.312 1 80.5 180 ASN B O 1
ATOM 4297 N N . VAL B 1 181 ? -25.719 -7.809 -13.094 1 86.88 181 VAL B N 1
ATOM 4298 C CA . VAL B 1 181 ? -25.375 -7.762 -11.672 1 86.88 181 VAL B CA 1
ATOM 4299 C C . VAL B 1 181 ? -24.125 -8.609 -11.414 1 86.88 181 VAL B C 1
ATOM 4301 O O . VAL B 1 181 ? -24.109 -9.805 -11.711 1 86.88 181 VAL B O 1
ATOM 4304 N N . PHE B 1 182 ? -23.125 -7.906 -10.852 1 89.38 182 PHE B N 1
ATOM 4305 C CA . PHE B 1 182 ? -21.844 -8.547 -10.641 1 89.38 182 PHE B CA 1
ATOM 4306 C C . PHE B 1 182 ? -21.391 -8.406 -9.188 1 89.38 182 PHE B C 1
ATOM 4308 O O . PHE B 1 182 ? -21.484 -7.32 -8.609 1 89.38 182 PHE B O 1
ATOM 4315 N N . LYS B 1 183 ? -20.969 -9.539 -8.602 1 92.88 183 LYS B N 1
ATOM 4316 C CA . LYS B 1 183 ? -20.453 -9.555 -7.238 1 92.88 183 LYS B CA 1
ATOM 4317 C C . LYS B 1 183 ? -19.156 -10.336 -7.152 1 92.88 183 LYS B C 1
ATOM 4319 O O . LYS B 1 183 ? -18.922 -11.266 -7.93 1 92.88 183 LYS B O 1
ATOM 4324 N N . ILE B 1 184 ? -18.281 -9.93 -6.23 1 94.62 184 ILE B N 1
ATOM 4325 C CA . ILE B 1 184 ? -17.031 -10.633 -6.008 1 94.62 184 ILE B CA 1
ATOM 4326 C C . ILE B 1 184 ? -16.984 -11.172 -4.578 1 94.62 184 ILE B C 1
ATOM 4328 O O . ILE B 1 184 ? -17.312 -10.453 -3.629 1 94.62 184 ILE B O 1
ATOM 4332 N N . LEU B 1 185 ? -16.75 -12.422 -4.465 1 96.06 185 LEU B N 1
ATOM 4333 C CA . LEU B 1 185 ? -16.516 -13.07 -3.18 1 96.06 185 LEU B CA 1
ATOM 4334 C C . LEU B 1 185 ? -15.102 -13.633 -3.109 1 96.06 185 LEU B C 1
ATOM 4336 O O . LEU B 1 185 ? -14.703 -14.438 -3.953 1 96.06 185 LEU B O 1
ATOM 4340 N N . TYR B 1 186 ? -14.336 -13.117 -2.072 1 95.81 186 TYR B N 1
ATOM 4341 C CA . TYR B 1 186 ? -12.938 -13.523 -2.115 1 95.81 186 TYR B CA 1
ATOM 4342 C C . TYR B 1 186 ? -12.398 -13.781 -0.713 1 95.81 186 TYR B C 1
ATOM 4344 O O . TYR B 1 186 ? -12.922 -13.25 0.267 1 95.81 186 TYR B O 1
ATOM 4352 N N . GLN B 1 187 ? -11.484 -14.695 -0.735 1 95 187 GLN B N 1
ATOM 4353 C CA . GLN B 1 187 ? -10.703 -15.039 0.449 1 95 187 GLN B CA 1
ATOM 4354 C C . GLN B 1 187 ? -9.289 -14.469 0.356 1 95 187 GLN B C 1
ATOM 4356 O O . GLN B 1 187 ? -8.453 -14.992 -0.375 1 95 187 GLN B O 1
ATOM 4361 N N . PRO B 1 188 ? -8.961 -13.43 1.154 1 91.19 188 PRO B N 1
ATOM 4362 C CA . PRO B 1 188 ? -7.691 -12.719 0.943 1 91.19 188 PRO B CA 1
ATOM 4363 C C . PRO B 1 188 ? -6.496 -13.664 0.882 1 91.19 188 PRO B C 1
ATOM 4365 O O . PRO B 1 188 ? -5.633 -13.523 0.01 1 91.19 188 PRO B O 1
ATOM 4368 N N . ASN B 1 189 ? -6.434 -14.68 1.727 1 87.62 189 ASN B N 1
ATOM 4369 C CA . ASN B 1 189 ? -5.301 -15.594 1.806 1 87.62 189 ASN B CA 1
ATOM 4370 C C . ASN B 1 189 ? -5.59 -16.906 1.094 1 87.62 189 ASN B C 1
ATOM 4372 O O . ASN B 1 189 ? -4.945 -17.922 1.367 1 87.62 189 ASN B O 1
ATOM 4376 N N . GLY B 1 190 ? -6.512 -16.906 0.253 1 88.44 190 GLY B N 1
ATOM 4377 C CA . GLY B 1 190 ? -6.965 -18.125 -0.384 1 88.44 190 GLY B CA 1
ATOM 4378 C C . GLY B 1 190 ? -5.91 -18.766 -1.267 1 88.44 190 GLY B C 1
ATOM 4379 O O . GLY B 1 190 ? -5.902 -19.984 -1.448 1 88.44 190 GLY B O 1
ATOM 4380 N N . LEU B 1 191 ? -5.039 -17.984 -1.823 1 87.94 191 LEU B N 1
ATOM 4381 C CA . LEU B 1 191 ? -4 -18.484 -2.725 1 87.94 191 LEU B CA 1
ATOM 4382 C C . LEU B 1 191 ? -2.615 -18.094 -2.227 1 87.94 191 LEU B C 1
ATOM 4384 O O . LEU B 1 191 ? -1.765 -17.672 -3.012 1 87.94 191 LEU B O 1
ATOM 4388 N N . ASP B 1 192 ? -2.387 -18.234 -0.976 1 82.62 192 ASP B N 1
ATOM 4389 C CA . ASP B 1 192 ? -1.142 -17.844 -0.322 1 82.62 192 ASP B CA 1
ATOM 4390 C C . ASP B 1 192 ? 0.025 -18.703 -0.797 1 82.62 192 ASP B C 1
ATOM 4392 O O . ASP B 1 192 ? 1.188 -18.344 -0.615 1 82.62 192 ASP B O 1
ATOM 4396 N N . ASN B 1 193 ? -0.295 -19.906 -1.339 1 78.5 193 ASN B N 1
ATOM 4397 C CA . ASN B 1 193 ? 0.763 -20.734 -1.897 1 78.5 193 ASN B CA 1
ATOM 4398 C C . ASN B 1 193 ? 1.413 -20.078 -3.111 1 78.5 193 ASN B C 1
ATOM 4400 O O . ASN B 1 193 ? 2.537 -20.422 -3.482 1 78.5 193 ASN B O 1
ATOM 4404 N N . VAL B 1 194 ? 0.695 -19.234 -3.65 1 82.25 194 VAL B N 1
ATOM 4405 C CA . VAL B 1 194 ? 1.251 -18.484 -4.77 1 82.25 194 VAL B CA 1
ATOM 4406 C C . VAL B 1 194 ? 1.888 -17.188 -4.254 1 82.25 194 VAL B C 1
ATOM 4408 O O . VAL B 1 194 ? 3.1 -17 -4.371 1 82.25 194 VAL B O 1
ATOM 4411 N N . MET B 1 195 ? 1.104 -16.375 -3.744 1 83.19 195 MET B N 1
ATOM 4412 C CA . MET B 1 195 ? 1.566 -15.125 -3.143 1 83.19 195 MET B CA 1
ATOM 4413 C C . MET B 1 195 ? 0.635 -14.68 -2.02 1 83.19 195 MET B C 1
ATOM 4415 O O . MET B 1 195 ? -0.57 -14.938 -2.068 1 83.19 195 MET B O 1
ATOM 4419 N N . ASP B 1 196 ? 1.251 -13.914 -1.175 1 85.44 196 ASP B N 1
ATOM 4420 C CA . ASP B 1 196 ? 0.461 -13.375 -0.073 1 85.44 196 ASP B CA 1
ATOM 4421 C C . ASP B 1 196 ? -0.61 -12.414 -0.583 1 85.44 196 ASP B C 1
ATOM 4423 O O . ASP B 1 196 ? -0.332 -11.555 -1.422 1 85.44 196 ASP B O 1
ATOM 4427 N N . MET B 1 197 ? -1.839 -12.648 -0.122 1 87.81 197 MET B N 1
ATOM 4428 C CA . MET B 1 197 ? -2.959 -11.742 -0.361 1 87.81 197 MET B CA 1
ATOM 4429 C C . MET B 1 197 ? -3.322 -11.703 -1.842 1 87.81 197 MET B C 1
ATOM 4431 O O . MET B 1 197 ? -3.816 -10.688 -2.338 1 87.81 197 MET B O 1
ATOM 4435 N N . MET B 1 198 ? -3.025 -12.68 -2.52 1 88.81 198 MET B N 1
ATOM 4436 C CA . MET B 1 198 ? -3.268 -12.734 -3.959 1 88.81 198 MET B CA 1
ATOM 4437 C C . MET B 1 198 ? -4.73 -12.445 -4.277 1 88.81 198 MET B C 1
ATOM 4439 O O . MET B 1 198 ? -5.035 -11.625 -5.141 1 88.81 198 MET B O 1
ATOM 4443 N N . CYS B 1 199 ? -5.59 -13.016 -3.525 1 92.88 199 CYS B N 1
ATOM 4444 C CA . CYS B 1 199 ? -7.012 -12.859 -3.826 1 92.88 199 CYS B CA 1
ATOM 4445 C C . CYS B 1 199 ? -7.492 -11.453 -3.492 1 92.88 199 CYS B C 1
ATOM 4447 O O . CYS B 1 199 ? -8.422 -10.945 -4.121 1 92.88 199 CYS B O 1
ATOM 4449 N N . HIS B 1 200 ? -6.887 -10.898 -2.572 1 90.38 200 HIS B N 1
ATOM 4450 C CA . HIS B 1 200 ? -7.203 -9.5 -2.297 1 90.38 200 HIS B CA 1
ATOM 4451 C C . HIS B 1 200 ? -6.82 -8.609 -3.473 1 90.38 200 HIS B C 1
ATOM 4453 O O . HIS B 1 200 ? -7.625 -7.789 -3.92 1 90.38 200 HIS B O 1
ATOM 4459 N N . VAL B 1 201 ? -5.641 -8.812 -3.963 1 88.06 201 VAL B N 1
ATOM 4460 C CA . VAL B 1 201 ? -5.137 -8.031 -5.086 1 88.06 201 VAL B CA 1
ATOM 4461 C C . VAL B 1 201 ? -6.027 -8.242 -6.309 1 88.06 201 VAL B C 1
ATOM 4463 O O . VAL B 1 201 ? -6.422 -7.285 -6.973 1 88.06 201 VAL B O 1
ATOM 4466 N N . MET B 1 202 ? -6.406 -9.398 -6.477 1 89 202 MET B N 1
ATOM 4467 C CA . MET B 1 202 ? -7.23 -9.742 -7.633 1 89 202 MET B CA 1
ATOM 4468 C C . MET B 1 202 ? -8.625 -9.133 -7.512 1 89 202 MET B C 1
ATOM 4470 O O . MET B 1 202 ? -9.109 -8.492 -8.445 1 89 202 MET B O 1
ATOM 4474 N N . ALA B 1 203 ? -9.219 -9.352 -6.363 1 91.06 203 ALA B N 1
ATOM 4475 C CA . ALA B 1 203 ? -10.57 -8.852 -6.133 1 91.06 203 ALA B CA 1
ATOM 4476 C C . ALA B 1 203 ? -10.625 -7.336 -6.246 1 91.06 203 ALA B C 1
ATOM 4478 O O . ALA B 1 203 ? -11.531 -6.785 -6.883 1 91.06 203 ALA B O 1
ATOM 4479 N N . GLU B 1 204 ? -9.68 -6.719 -5.668 1 85.81 204 GLU B N 1
ATOM 4480 C CA . GLU B 1 204 ? -9.625 -5.262 -5.723 1 85.81 204 GLU B CA 1
ATOM 4481 C C . GLU B 1 204 ? -9.445 -4.77 -7.152 1 85.81 204 GLU B C 1
ATOM 4483 O O . GLU B 1 204 ? -10.102 -3.814 -7.574 1 85.81 204 GLU B O 1
ATOM 4488 N N . SER B 1 205 ? -8.578 -5.387 -7.832 1 83.88 205 SER B N 1
ATOM 4489 C CA . SER B 1 205 ? -8.297 -4.984 -9.211 1 83.88 205 SER B CA 1
ATOM 4490 C C . SER B 1 205 ? -9.523 -5.168 -10.094 1 83.88 205 SER B C 1
ATOM 4492 O O . SER B 1 205 ? -9.852 -4.293 -10.898 1 83.88 205 SER B O 1
ATOM 4494 N N . VAL B 1 206 ? -10.164 -6.246 -9.922 1 87.25 206 VAL B N 1
ATOM 4495 C CA . VAL B 1 206 ? -11.367 -6.512 -10.703 1 87.25 206 VAL B CA 1
ATOM 4496 C C . VAL B 1 206 ? -12.461 -5.512 -10.328 1 87.25 206 VAL B C 1
ATOM 4498 O O . VAL B 1 206 ? -13.125 -4.953 -11.203 1 87.25 206 VAL B O 1
ATOM 4501 N N . HIS B 1 207 ? -12.617 -5.301 -9.062 1 85.88 207 HIS B N 1
ATOM 4502 C CA . HIS B 1 207 ? -13.594 -4.344 -8.555 1 85.88 207 HIS B CA 1
ATOM 4503 C C . HIS B 1 207 ? -13.406 -2.971 -9.188 1 85.88 207 HIS B C 1
ATOM 4505 O O . HIS B 1 207 ? -14.359 -2.391 -9.719 1 85.88 207 HIS B O 1
ATOM 4511 N N . PHE B 1 208 ? -12.195 -2.504 -9.203 1 79.25 208 PHE B N 1
ATOM 4512 C CA . PHE B 1 208 ? -11.93 -1.15 -9.68 1 79.25 208 PHE B CA 1
ATOM 4513 C C . PHE B 1 208 ? -11.945 -1.097 -11.203 1 79.25 208 PHE B C 1
ATOM 4515 O O . PHE B 1 208 ? -12.555 -0.196 -11.789 1 79.25 208 PHE B O 1
ATOM 4522 N N . SER B 1 209 ? -11.312 -2.031 -11.836 1 82.75 209 SER B N 1
ATOM 4523 C CA . SER B 1 209 ? -11.211 -2 -13.289 1 82.75 209 SER B CA 1
ATOM 4524 C C . SER B 1 209 ? -12.578 -2.197 -13.945 1 82.75 209 SER B C 1
ATOM 4526 O O . SER B 1 209 ? -12.977 -1.415 -14.805 1 82.75 209 SER B O 1
ATOM 4528 N N . LEU B 1 210 ? -13.25 -3.166 -13.453 1 82.56 210 LEU B N 1
ATOM 4529 C CA . LEU B 1 210 ? -14.555 -3.467 -14.023 1 82.56 210 LEU B CA 1
ATOM 4530 C C . LEU B 1 210 ? -15.578 -2.402 -13.633 1 82.56 210 LEU B C 1
ATOM 4532 O O . LEU B 1 210 ? -16.422 -2.023 -14.445 1 82.56 210 LEU B O 1
ATOM 4536 N N . GLY B 1 211 ? -15.484 -2.014 -12.422 1 79.06 211 GLY B N 1
ATOM 4537 C CA . GLY B 1 211 ? -16.375 -0.956 -11.977 1 79.06 211 GLY B CA 1
ATOM 4538 C C . GLY B 1 211 ? -16.234 0.322 -12.781 1 79.06 211 GLY B C 1
ATOM 4539 O O . GLY B 1 211 ? -17.234 0.947 -13.141 1 79.06 211 GLY B O 1
ATOM 4540 N N . TYR B 1 212 ? -15.055 0.656 -13 1 73.62 212 TYR B N 1
ATOM 4541 C CA . TYR B 1 212 ? -14.789 1.841 -13.805 1 73.62 212 TYR B CA 1
ATOM 4542 C C . TYR B 1 212 ? -15.328 1.674 -15.219 1 73.62 212 TYR B C 1
ATOM 4544 O O . TYR B 1 212 ? -15.977 2.578 -15.75 1 73.62 212 TYR B O 1
ATOM 4552 N N . ASP B 1 213 ? -15.156 0.563 -15.789 1 77 213 ASP B N 1
ATOM 4553 C CA . ASP B 1 213 ? -15.578 0.29 -17.156 1 77 213 ASP B CA 1
ATOM 4554 C C . ASP B 1 213 ? -17.109 0.281 -17.266 1 77 213 ASP B C 1
ATOM 4556 O O . ASP B 1 213 ? -17.656 0.743 -18.266 1 77 213 ASP B O 1
ATOM 4560 N N . LEU B 1 214 ? -17.703 -0.185 -16.266 1 77.69 214 LEU B N 1
ATOM 4561 C CA . LEU B 1 214 ? -19.156 -0.365 -16.312 1 77.69 214 LEU B CA 1
ATOM 4562 C C . LEU B 1 214 ? -19.859 0.856 -15.742 1 77.69 214 LEU B C 1
ATOM 4564 O O . LEU B 1 214 ? -21.078 1.027 -15.953 1 77.69 214 LEU B O 1
ATOM 4568 N N . GLY B 1 215 ? -19.125 1.686 -15.086 1 72.44 215 GLY B N 1
ATOM 4569 C CA . GLY B 1 215 ? -19.672 2.934 -14.586 1 72.44 215 GLY B CA 1
ATOM 4570 C C . GLY B 1 215 ? -20.406 2.775 -13.266 1 72.44 215 GLY B C 1
ATOM 4571 O O . GLY B 1 215 ? -21.297 3.564 -12.945 1 72.44 215 GLY B O 1
ATOM 4572 N N . TYR B 1 216 ? -20.25 1.622 -12.617 1 71.38 216 TYR B N 1
ATOM 4573 C CA . TYR B 1 216 ? -20.859 1.473 -11.297 1 71.38 216 TYR B CA 1
ATOM 4574 C C . TYR B 1 216 ? -19.953 0.681 -10.367 1 71.38 216 TYR B C 1
ATOM 4576 O O . TYR B 1 216 ? -18.969 0.08 -10.812 1 71.38 216 TYR B O 1
ATOM 4584 N N . VAL B 1 217 ? -20.234 0.726 -9.039 1 70.88 217 VAL B N 1
ATOM 4585 C CA . VAL B 1 217 ? -19.438 0.064 -8.023 1 70.88 217 VAL B CA 1
ATOM 4586 C C . VAL B 1 217 ? -19.812 -1.416 -7.949 1 70.88 217 VAL B C 1
ATOM 4588 O O . VAL B 1 217 ? -20.953 -1.764 -7.695 1 70.88 217 VAL B O 1
ATOM 4591 N N . ILE B 1 218 ? -18.844 -2.242 -8.188 1 82.19 218 ILE B N 1
ATOM 4592 C CA . ILE B 1 218 ? -19.031 -3.682 -8.039 1 82.19 218 ILE B CA 1
ATOM 4593 C C . ILE B 1 218 ? -18.797 -4.086 -6.586 1 82.19 218 ILE B C 1
ATOM 4595 O O . ILE B 1 218 ? -17.719 -3.873 -6.035 1 82.19 218 ILE B O 1
ATOM 4599 N N . PRO B 1 219 ? -19.828 -4.645 -6.012 1 82.94 219 PRO B N 1
ATOM 4600 C CA . PRO B 1 219 ? -19.609 -5.098 -4.637 1 82.94 219 PRO B CA 1
ATOM 4601 C C . PRO B 1 219 ? -18.609 -6.25 -4.543 1 82.94 219 PRO B C 1
ATOM 4603 O O . PRO B 1 219 ? -18.625 -7.152 -5.383 1 82.94 219 PRO B O 1
ATOM 4606 N N . TYR B 1 220 ? -17.703 -6.211 -3.656 1 88.62 220 TYR B N 1
ATOM 4607 C CA . TYR B 1 220 ? -16.797 -7.316 -3.395 1 88.62 220 TYR B CA 1
ATOM 4608 C C . TYR B 1 220 ? -16.688 -7.594 -1.899 1 88.62 220 TYR B C 1
ATOM 4610 O O . TYR B 1 220 ? -16.531 -6.672 -1.1 1 88.62 220 TYR B O 1
ATOM 4618 N N . PHE B 1 221 ? -16.922 -8.828 -1.562 1 88.56 221 PHE B N 1
ATOM 4619 C CA . PHE B 1 221 ? -17.078 -9.258 -0.178 1 88.56 221 PHE B CA 1
ATOM 4620 C C . PHE B 1 221 ? -15.914 -10.141 0.252 1 88.56 221 PHE B C 1
ATOM 4622 O O . PHE B 1 221 ? -15.594 -11.125 -0.418 1 88.56 221 PHE B O 1
ATOM 4629 N N . LYS B 1 222 ? -15.375 -9.711 1.313 1 90.38 222 LYS B N 1
ATOM 4630 C CA . LYS B 1 222 ? -14.266 -10.445 1.91 1 90.38 222 LYS B CA 1
ATOM 4631 C C . LYS B 1 222 ? -14.773 -11.461 2.934 1 90.38 222 LYS B C 1
ATOM 4633 O O . LYS B 1 222 ? -15.719 -11.188 3.672 1 90.38 222 LYS B O 1
ATOM 4638 N N . PHE B 1 223 ? -14.094 -12.703 2.92 1 91.69 223 PHE B N 1
ATOM 4639 C CA . PHE B 1 223 ? -14.359 -13.648 4 1 91.69 223 PHE B CA 1
ATOM 4640 C C . PHE B 1 223 ? -13.07 -14.305 4.473 1 91.69 223 PHE B C 1
ATOM 4642 O O . PHE B 1 223 ? -12.125 -14.461 3.697 1 91.69 223 PHE B O 1
ATOM 4649 N N . GLU B 1 224 ? -12.961 -14.648 5.707 1 88.19 224 GLU B N 1
ATOM 4650 C CA . GLU B 1 224 ? -11.766 -15.273 6.266 1 88.19 224 GLU B CA 1
ATOM 4651 C C . GLU B 1 224 ? -12.07 -16.688 6.77 1 88.19 224 GLU B C 1
ATOM 4653 O O . GLU B 1 224 ? -11.258 -17.594 6.594 1 88.19 224 GLU B O 1
ATOM 4658 N N . GLY B 1 225 ? -13.266 -16.891 7.316 1 88.12 225 GLY B N 1
ATOM 4659 C CA . GLY B 1 225 ? -13.641 -18.203 7.82 1 88.12 225 GLY B CA 1
ATOM 4660 C C . GLY B 1 225 ? -14.961 -18.703 7.266 1 88.12 225 GLY B C 1
ATOM 4661 O O . GLY B 1 225 ? -15.609 -18.016 6.477 1 88.12 225 GLY B O 1
ATOM 4662 N N . VAL B 1 226 ? -15.234 -19.906 7.625 1 89.75 226 VAL B N 1
ATOM 4663 C CA . VAL B 1 226 ? -16.422 -20.594 7.098 1 89.75 226 VAL B CA 1
ATOM 4664 C C . VAL B 1 226 ? -17.672 -19.812 7.48 1 89.75 226 VAL B C 1
ATOM 4666 O O . VAL B 1 226 ? -18.562 -19.625 6.648 1 89.75 226 VAL B O 1
ATOM 4669 N N . GLN B 1 227 ? -17.719 -19.375 8.656 1 89.88 227 GLN B N 1
ATOM 4670 C CA . GLN B 1 227 ? -18.906 -18.656 9.117 1 89.88 227 GLN B CA 1
ATOM 4671 C C . GLN B 1 227 ? -19.078 -17.344 8.359 1 89.88 227 GLN B C 1
ATOM 4673 O O . GLN B 1 227 ? -20.203 -17 7.973 1 89.88 227 GLN B O 1
ATOM 4678 N N . ASP B 1 228 ? -17.953 -16.672 8.195 1 89.5 228 ASP B N 1
ATOM 4679 C CA . ASP B 1 228 ? -17.984 -15.453 7.395 1 89.5 228 ASP B CA 1
ATOM 4680 C C . ASP B 1 228 ? -18.516 -15.734 5.992 1 89.5 228 ASP B C 1
ATOM 4682 O O . ASP B 1 228 ? -19.328 -14.969 5.465 1 89.5 228 ASP B O 1
ATOM 4686 N N . MET B 1 229 ? -18 -16.781 5.473 1 92.06 229 MET B N 1
ATOM 4687 C CA . MET B 1 229 ? -18.375 -17.172 4.117 1 92.06 229 MET B CA 1
ATOM 4688 C C . MET B 1 229 ? -19.875 -17.438 4.031 1 92.06 229 MET B C 1
ATOM 4690 O O . MET B 1 229 ? -20.547 -16.953 3.123 1 92.06 229 MET B O 1
ATOM 4694 N N . LEU B 1 230 ? -20.391 -18.125 4.988 1 91.38 230 LEU B N 1
ATOM 4695 C CA . LEU B 1 230 ? -21.812 -18.484 5.016 1 91.38 230 LEU B CA 1
ATOM 4696 C C . LEU B 1 230 ? -22.672 -17.234 5.145 1 91.38 230 LEU B C 1
ATOM 4698 O O . LEU B 1 230 ? -23.703 -17.109 4.477 1 91.38 230 LEU B O 1
ATOM 4702 N N . ASP B 1 231 ? -22.25 -16.375 5.926 1 89.62 231 ASP B N 1
ATOM 4703 C CA . ASP B 1 231 ? -22.969 -15.109 6.109 1 89.62 231 ASP B CA 1
ATOM 4704 C C . ASP B 1 231 ? -23 -14.305 4.809 1 89.62 231 ASP B C 1
ATOM 4706 O O . ASP B 1 231 ? -24.062 -13.781 4.43 1 89.62 231 ASP B O 1
ATOM 4710 N N . MET B 1 232 ? -21.891 -14.266 4.184 1 90.25 232 MET B N 1
ATOM 4711 C CA . MET B 1 232 ? -21.828 -13.508 2.936 1 90.25 232 MET B CA 1
ATOM 4712 C C . MET B 1 232 ? -22.719 -14.148 1.871 1 90.25 232 MET B C 1
ATOM 4714 O O . MET B 1 232 ? -23.375 -13.438 1.098 1 90.25 232 MET B O 1
ATOM 4718 N N . MET B 1 233 ? -22.75 -15.438 1.83 1 92.5 233 MET B N 1
ATOM 4719 C CA . MET B 1 233 ? -23.547 -16.156 0.847 1 92.5 233 MET B CA 1
ATOM 4720 C C . MET B 1 233 ? -25.031 -15.883 1.042 1 92.5 233 MET B C 1
ATOM 4722 O O . MET B 1 233 ? -25.766 -15.656 0.072 1 92.5 233 MET B O 1
ATOM 4726 N N . THR B 1 234 ? -25.438 -15.797 2.273 1 92 234 THR B N 1
ATOM 4727 C CA . THR B 1 234 ? -26.859 -15.68 2.57 1 92 234 THR B CA 1
ATOM 4728 C C . THR B 1 234 ? -27.297 -14.219 2.562 1 92 234 THR B C 1
ATOM 4730 O O . THR B 1 234 ? -28.328 -13.875 1.988 1 92 234 THR B O 1
ATOM 4733 N N . LYS B 1 235 ? -26.453 -13.359 3.092 1 87.5 235 LYS B N 1
ATOM 4734 C CA . LYS B 1 235 ? -26.875 -11.992 3.359 1 87.5 235 LYS B CA 1
ATOM 4735 C C . LYS B 1 235 ? -26.516 -11.062 2.211 1 87.5 235 LYS B C 1
ATOM 4737 O O . LYS B 1 235 ? -27.141 -10.016 2.023 1 87.5 235 LYS B O 1
ATOM 4742 N N . GLU B 1 236 ? -25.5 -11.453 1.501 1 86.94 236 GLU B N 1
ATOM 4743 C CA . GLU B 1 236 ? -25.016 -10.539 0.469 1 86.94 236 GLU B CA 1
ATOM 4744 C C . GLU B 1 236 ? -25.219 -11.125 -0.925 1 86.94 236 GLU B C 1
ATOM 4746 O O . GLU B 1 236 ? -25.984 -10.586 -1.729 1 86.94 236 GLU B O 1
ATOM 4751 N N . ILE B 1 237 ? -24.656 -12.266 -1.144 1 91 237 ILE B N 1
ATOM 4752 C CA . ILE B 1 237 ? -24.703 -12.891 -2.463 1 91 237 ILE B CA 1
ATOM 4753 C C . ILE B 1 237 ? -26.125 -13.289 -2.809 1 91 237 ILE B C 1
ATOM 4755 O O . ILE B 1 237 ? -26.578 -13.102 -3.945 1 91 237 ILE B O 1
ATOM 4759 N N . GLY B 1 238 ? -26.875 -13.75 -1.807 1 90.06 238 GLY B N 1
ATOM 4760 C CA . GLY B 1 238 ? -28.188 -14.312 -2.029 1 90.06 238 GLY B CA 1
ATOM 4761 C C . GLY B 1 238 ? -29.266 -13.258 -2.184 1 90.06 238 GLY B C 1
ATOM 4762 O O . GLY B 1 238 ? -30.438 -13.586 -2.443 1 90.06 238 GLY B O 1
ATOM 4763 N N . THR B 1 239 ? -28.922 -12.023 -2.105 1 86.94 239 THR B N 1
ATOM 4764 C CA . THR B 1 239 ? -29.922 -10.961 -2.096 1 86.94 239 THR B CA 1
ATOM 4765 C C . THR B 1 239 ? -30.469 -10.719 -3.5 1 86.94 239 THR B C 1
ATOM 4767 O O . THR B 1 239 ? -31.562 -10.172 -3.662 1 86.94 239 THR B O 1
ATOM 4770 N N . GLU B 1 240 ? -29.703 -11.062 -4.531 1 87.5 240 GLU B N 1
ATOM 4771 C CA . GLU B 1 240 ? -30.125 -10.914 -5.918 1 87.5 240 GLU B CA 1
ATOM 4772 C C . GLU B 1 240 ? -29.328 -11.836 -6.84 1 87.5 240 GLU B C 1
ATOM 4774 O O . GLU B 1 240 ? -28.188 -12.18 -6.543 1 87.5 240 GLU B O 1
ATOM 4779 N N . ASN B 1 241 ? -30.031 -12.172 -7.891 1 85.56 241 ASN B N 1
ATOM 4780 C CA . ASN B 1 241 ? -29.344 -12.961 -8.906 1 85.56 241 ASN B CA 1
ATOM 4781 C C . ASN B 1 241 ? -28.156 -12.211 -9.492 1 85.56 241 ASN B C 1
ATOM 4783 O O . ASN B 1 241 ? -28.266 -11.031 -9.828 1 85.56 241 ASN B O 1
ATOM 4787 N N . ALA B 1 242 ? -27 -12.922 -9.484 1 90.88 242 ALA B N 1
ATOM 4788 C CA . ALA B 1 242 ? -25.797 -12.211 -9.898 1 90.88 242 ALA B CA 1
ATOM 4789 C C . ALA B 1 242 ? -24.766 -13.18 -10.477 1 90.88 242 ALA B C 1
ATOM 4791 O O . ALA B 1 242 ? -24.891 -14.398 -10.312 1 90.88 242 ALA B O 1
ATOM 4792 N N . ILE B 1 243 ? -23.938 -12.648 -11.188 1 91.19 243 ILE B N 1
ATOM 4793 C CA . ILE B 1 243 ? -22.672 -13.328 -11.484 1 91.19 243 ILE B CA 1
ATOM 4794 C C . ILE B 1 243 ? -21.703 -13.141 -10.328 1 91.19 243 ILE B C 1
ATOM 4796 O O . ILE B 1 243 ? -21.422 -12.008 -9.922 1 91.19 243 ILE B O 1
ATOM 4800 N N . VAL B 1 244 ? -21.219 -14.266 -9.867 1 94 244 VAL B N 1
ATOM 4801 C CA . VAL B 1 244 ? -20.359 -14.203 -8.688 1 94 244 VAL B CA 1
ATOM 4802 C C . VAL B 1 244 ? -18.953 -14.656 -9.055 1 94 244 VAL B C 1
ATOM 4804 O O . VAL B 1 244 ? -18.75 -15.82 -9.43 1 94 244 VAL B O 1
ATOM 4807 N N . VAL B 1 245 ? -18.031 -13.766 -8.922 1 94.12 245 VAL B N 1
ATOM 4808 C CA . VAL B 1 245 ? -16.625 -14.094 -9.156 1 94.12 245 VAL B CA 1
ATOM 4809 C C . VAL B 1 245 ? -15.969 -14.516 -7.844 1 94.12 245 VAL B C 1
ATOM 4811 O O . VAL B 1 245 ? -16.078 -13.82 -6.832 1 94.12 245 VAL B O 1
ATOM 4814 N N . LEU B 1 246 ? -15.312 -15.648 -7.973 1 95.69 246 LEU B N 1
ATOM 4815 C CA . LEU B 1 246 ? -14.695 -16.219 -6.777 1 95.69 246 LEU B CA 1
ATOM 4816 C C . LEU B 1 246 ? -13.172 -16.188 -6.891 1 95.69 246 LEU B C 1
ATOM 4818 O O . LEU B 1 246 ? -12.617 -16.438 -7.961 1 95.69 246 LEU B O 1
ATOM 4822 N N . CYS B 1 247 ? -12.523 -15.82 -5.824 1 94.88 247 CYS B N 1
ATOM 4823 C CA . CYS B 1 247 ? -11.094 -16.031 -5.613 1 94.88 247 CYS B CA 1
ATOM 4824 C C . CYS B 1 247 ? -10.82 -16.531 -4.195 1 94.88 247 CYS B C 1
ATOM 4826 O O . CYS B 1 247 ? -10.938 -15.766 -3.236 1 94.88 247 CYS B O 1
ATOM 4828 N N . ALA B 1 248 ? -10.57 -17.781 -4.102 1 94.56 248 ALA B N 1
ATOM 4829 C CA . ALA B 1 248 ? -10.406 -18.422 -2.809 1 94.56 248 ALA B CA 1
ATOM 4830 C C . ALA B 1 248 ? -9.633 -19.734 -2.951 1 94.56 248 ALA B C 1
ATOM 4832 O O . ALA B 1 248 ? -9.273 -20.125 -4.062 1 94.56 248 ALA B O 1
ATOM 4833 N N . SER B 1 249 ? -9.273 -20.297 -1.842 1 91.44 249 SER B N 1
ATOM 4834 C CA . SER B 1 249 ? -8.641 -21.625 -1.88 1 91.44 249 SER B CA 1
ATOM 4835 C C . SER B 1 249 ? -9.562 -22.656 -2.504 1 91.44 249 SER B C 1
ATOM 4837 O O . SER B 1 249 ? -10.789 -22.516 -2.451 1 91.44 249 SER B O 1
ATOM 4839 N N . PRO B 1 250 ? -8.922 -23.719 -3.068 1 89.12 250 PRO B N 1
ATOM 4840 C CA . PRO B 1 250 ? -9.75 -24.781 -3.643 1 89.12 250 PRO B CA 1
ATOM 4841 C C . PRO B 1 250 ? -10.742 -25.359 -2.641 1 89.12 250 PRO B C 1
ATOM 4843 O O . PRO B 1 250 ? -11.891 -25.641 -2.996 1 89.12 250 PRO B O 1
ATOM 4846 N N . HIS B 1 251 ? -10.352 -25.469 -1.458 1 90.44 251 HIS B N 1
ATOM 4847 C CA . HIS B 1 251 ? -11.234 -25.984 -0.419 1 90.44 251 HIS B CA 1
ATOM 4848 C C . HIS B 1 251 ? -12.398 -25.031 -0.167 1 90.44 251 HIS B C 1
ATOM 4850 O O . HIS B 1 251 ? -13.547 -25.469 -0.025 1 90.44 251 HIS B O 1
ATOM 4856 N N . SER B 1 252 ? -12.086 -23.781 -0.077 1 93.62 252 SER B N 1
ATOM 4857 C CA . SER B 1 252 ? -13.125 -22.781 0.161 1 93.62 252 SER B CA 1
ATOM 4858 C C . SER B 1 252 ? -14.086 -22.703 -1.018 1 93.62 252 SER B C 1
ATOM 4860 O O . SER B 1 252 ? -15.289 -22.531 -0.829 1 93.62 252 SER B O 1
ATOM 4862 N N . VAL B 1 253 ? -13.539 -22.766 -2.201 1 94.06 253 VAL B N 1
ATOM 4863 C CA . VAL B 1 253 ? -14.391 -22.734 -3.387 1 94.06 253 VAL B CA 1
ATOM 4864 C C . VAL B 1 253 ? -15.375 -23.906 -3.35 1 94.06 253 VAL B C 1
ATOM 4866 O O . VAL B 1 253 ? -16.562 -23.734 -3.631 1 94.06 253 VAL B O 1
ATOM 4869 N N . ARG B 1 254 ? -14.875 -25.062 -3.02 1 94.12 254 ARG B N 1
ATOM 4870 C CA . ARG B 1 254 ? -15.727 -26.234 -2.893 1 94.12 254 ARG B CA 1
ATOM 4871 C C . ARG B 1 254 ? -16.844 -26 -1.877 1 94.12 254 ARG B C 1
ATOM 4873 O O . ARG B 1 254 ? -18 -26.297 -2.145 1 94.12 254 ARG B O 1
ATOM 4880 N N . ASP B 1 255 ? -16.484 -25.453 -0.76 1 94.56 255 ASP B N 1
ATOM 4881 C CA . ASP B 1 255 ? -17.469 -25.172 0.286 1 94.56 255 ASP B CA 1
ATOM 4882 C C . ASP B 1 255 ? -18.5 -24.156 -0.188 1 94.56 255 ASP B C 1
ATOM 4884 O O . ASP B 1 255 ? -19.688 -24.281 0.101 1 94.56 255 ASP B O 1
ATOM 4888 N N . ILE B 1 256 ? -18.031 -23.156 -0.858 1 96.25 256 ILE B N 1
ATOM 4889 C CA . ILE B 1 256 ? -18.906 -22.125 -1.399 1 96.25 256 ILE B CA 1
ATOM 4890 C C . ILE B 1 256 ? -19.922 -22.766 -2.355 1 96.25 256 ILE B C 1
ATOM 4892 O O . ILE B 1 256 ? -21.109 -22.5 -2.277 1 96.25 256 ILE B O 1
ATOM 4896 N N . MET B 1 257 ? -19.438 -23.625 -3.205 1 95.44 257 MET B N 1
ATOM 4897 C CA . MET B 1 257 ? -20.297 -24.234 -4.219 1 95.44 257 MET B CA 1
ATOM 4898 C C . MET B 1 257 ? -21.312 -25.188 -3.578 1 95.44 257 MET B C 1
ATOM 4900 O O . MET B 1 257 ? -22.469 -25.234 -3.992 1 95.44 257 MET B O 1
ATOM 4904 N N . ILE B 1 258 ? -20.859 -25.922 -2.594 1 95 258 ILE B N 1
ATOM 4905 C CA . ILE B 1 258 ? -21.781 -26.797 -1.874 1 95 258 ILE B CA 1
ATOM 4906 C C . ILE B 1 258 ? -22.875 -25.953 -1.215 1 95 258 ILE B C 1
ATOM 4908 O O . ILE B 1 258 ? -24.062 -26.297 -1.307 1 95 258 ILE B O 1
ATOM 4912 N N . LYS B 1 259 ? -22.484 -24.891 -0.588 1 94.44 259 LYS B N 1
ATOM 4913 C CA . LYS B 1 259 ? -23.469 -24 0.042 1 94.44 259 LYS B CA 1
ATOM 4914 C C . LYS B 1 259 ? -24.391 -23.391 -0.996 1 94.44 259 LYS B C 1
ATOM 4916 O O . LYS B 1 259 ? -25.594 -23.25 -0.754 1 94.44 259 LYS B O 1
ATOM 4921 N N . ALA B 1 260 ? -23.844 -22.984 -2.086 1 94.81 260 ALA B N 1
ATOM 4922 C CA . ALA B 1 260 ? -24.672 -22.438 -3.174 1 94.81 260 ALA B CA 1
ATOM 4923 C C . ALA B 1 260 ? -25.734 -23.453 -3.609 1 94.81 260 ALA B C 1
ATOM 4925 O O . ALA B 1 260 ? -26.875 -23.078 -3.863 1 94.81 260 ALA B O 1
ATOM 4926 N N . HIS B 1 261 ? -25.344 -24.719 -3.697 1 93.69 261 HIS B N 1
ATOM 4927 C CA . HIS B 1 261 ? -26.281 -25.781 -4.059 1 93.69 261 HIS B CA 1
ATOM 4928 C C . HIS B 1 261 ? -27.375 -25.922 -3.02 1 93.69 261 HIS B C 1
ATOM 4930 O O . HIS B 1 261 ? -28.562 -26.047 -3.369 1 93.69 261 HIS B O 1
ATOM 4936 N N . GLU B 1 262 ? -26.969 -25.828 -1.811 1 93.06 262 GLU B N 1
ATOM 4937 C CA . GLU B 1 262 ? -27.938 -25.953 -0.719 1 93.06 262 GLU B CA 1
ATOM 4938 C C . GLU B 1 262 ? -28.938 -24.797 -0.743 1 93.06 262 GLU B C 1
ATOM 4940 O O . GLU B 1 262 ? -30.094 -24.969 -0.355 1 93.06 262 GLU B O 1
ATOM 4945 N N . LEU B 1 263 ? -28.469 -23.688 -1.179 1 92.5 263 LEU B N 1
ATOM 4946 C CA . LEU B 1 263 ? -29.328 -22.5 -1.228 1 92.5 263 LEU B CA 1
ATOM 4947 C C . LEU B 1 263 ? -30.031 -22.391 -2.57 1 92.5 263 LEU B C 1
ATOM 4949 O O . LEU B 1 263 ? -30.75 -21.422 -2.828 1 92.5 263 LEU B O 1
ATOM 4953 N N . ASN B 1 264 ? -29.797 -23.328 -3.477 1 91.38 264 ASN B N 1
ATOM 4954 C CA . ASN B 1 264 ? -30.391 -23.422 -4.801 1 91.38 264 ASN B CA 1
ATOM 4955 C C . ASN B 1 264 ? -29.938 -22.281 -5.707 1 91.38 264 ASN B C 1
ATOM 4957 O O . ASN B 1 264 ? -30.734 -21.734 -6.473 1 91.38 264 ASN B O 1
ATOM 4961 N N . PHE B 1 265 ? -28.672 -21.891 -5.508 1 89.44 265 PHE B N 1
ATOM 4962 C CA . PHE B 1 265 ? -28.109 -20.859 -6.371 1 89.44 265 PHE B CA 1
ATOM 4963 C C . PHE B 1 265 ? -27.609 -21.469 -7.68 1 89.44 265 PHE B C 1
ATOM 4965 O O . PHE B 1 265 ? -27.188 -20.734 -8.586 1 89.44 265 PHE B O 1
ATOM 4972 N N . ASP B 1 266 ? -27.578 -22.75 -7.809 1 79.12 266 ASP B N 1
ATOM 4973 C CA . ASP B 1 266 ? -27.109 -23.438 -9.008 1 79.12 266 ASP B CA 1
ATOM 4974 C C . ASP B 1 266 ? -28.281 -23.719 -9.961 1 79.12 266 ASP B C 1
ATOM 4976 O O . ASP B 1 266 ? -28.219 -24.656 -10.766 1 79.12 266 ASP B O 1
ATOM 4980 N N . ASN B 1 267 ? -29.312 -22.953 -9.859 1 79.88 267 ASN B N 1
ATOM 4981 C CA . ASN B 1 267 ? -30.547 -23.141 -10.625 1 79.88 267 ASN B CA 1
ATOM 4982 C C . ASN B 1 267 ? -30.5 -22.391 -11.953 1 79.88 267 ASN B C 1
ATOM 4984 O O . ASN B 1 267 ? -31.5 -22.328 -12.68 1 79.88 267 ASN B O 1
ATOM 4988 N N . GLY B 1 268 ? -29.406 -21.75 -12.305 1 79.94 268 GLY B N 1
ATOM 4989 C CA . GLY B 1 268 ? -29.266 -21.016 -13.547 1 79.94 268 GLY B CA 1
ATOM 4990 C C . GLY B 1 268 ? -29.391 -19.516 -13.375 1 79.94 268 GLY B C 1
ATOM 4991 O O . GLY B 1 268 ? -29.016 -18.75 -14.266 1 79.94 268 GLY B O 1
ATOM 4992 N N . GLU B 1 269 ? -29.922 -19.172 -12.219 1 85.12 269 GLU B N 1
ATOM 4993 C CA . GLU B 1 269 ? -30.078 -17.734 -11.961 1 85.12 269 GLU B CA 1
ATOM 4994 C C . GLU B 1 269 ? -28.766 -17.125 -11.484 1 85.12 269 GLU B C 1
ATOM 4996 O O . GLU B 1 269 ? -28.609 -15.898 -11.547 1 85.12 269 GLU B O 1
ATOM 5001 N N . TYR B 1 270 ? -27.875 -17.969 -11.023 1 89.44 270 TYR B N 1
ATOM 5002 C CA . TYR B 1 270 ? -26.531 -17.562 -10.633 1 89.44 270 TYR B CA 1
ATOM 5003 C C . TYR B 1 270 ? -25.469 -18.203 -11.539 1 89.44 270 TYR B C 1
ATOM 5005 O O . TYR B 1 270 ? -25.672 -19.312 -12.039 1 89.44 270 TYR B O 1
ATOM 5013 N N . VAL B 1 271 ? -24.547 -17.484 -11.773 1 90.19 271 VAL B N 1
ATOM 5014 C CA . VAL B 1 271 ? -23.359 -18.031 -12.445 1 90.19 271 VAL B CA 1
ATOM 5015 C C . VAL B 1 271 ? -22.125 -17.75 -11.594 1 90.19 271 VAL B C 1
ATOM 5017 O O . VAL B 1 271 ? -21.906 -16.625 -11.141 1 90.19 271 VAL B O 1
ATOM 5020 N N . PHE B 1 272 ? -21.375 -18.797 -11.336 1 93.81 272 PHE B N 1
ATOM 5021 C CA . PHE B 1 272 ? -20.156 -18.656 -10.547 1 93.81 272 PHE B CA 1
ATOM 5022 C C . PHE B 1 272 ? -18.922 -18.75 -11.43 1 93.81 272 PHE B C 1
ATOM 5024 O O . PHE B 1 272 ? -18.812 -19.641 -12.266 1 93.81 272 PHE B O 1
ATOM 5031 N N . PHE B 1 273 ? -18.047 -17.812 -11.289 1 92.25 273 PHE B N 1
ATOM 5032 C CA . PHE B 1 273 ? -16.766 -17.781 -11.977 1 92.25 273 PHE B CA 1
ATOM 5033 C C . PHE B 1 273 ? -15.617 -17.891 -10.977 1 92.25 273 PHE B C 1
ATOM 5035 O O . PHE B 1 273 ? -15.453 -17.016 -10.117 1 92.25 273 PHE B O 1
ATOM 5042 N N . ASN B 1 274 ? -14.805 -18.922 -11.094 1 92.88 274 ASN B N 1
ATOM 5043 C CA . ASN B 1 274 ? -13.664 -19.125 -10.211 1 92.88 274 ASN B CA 1
ATOM 5044 C C . ASN B 1 274 ? -12.359 -18.734 -10.883 1 92.88 274 ASN B C 1
ATOM 5046 O O . ASN B 1 274 ? -12.008 -19.281 -11.93 1 92.88 274 ASN B O 1
ATOM 5050 N N . ILE B 1 275 ? -11.688 -17.797 -10.203 1 88.31 275 ILE B N 1
ATOM 5051 C CA . ILE B 1 275 ? -10.375 -17.406 -10.703 1 88.31 275 ILE B CA 1
ATOM 5052 C C . ILE B 1 275 ? -9.305 -18.328 -10.109 1 88.31 275 ILE B C 1
ATOM 5054 O O . ILE B 1 275 ? -8.961 -18.219 -8.93 1 88.31 275 ILE B O 1
ATOM 5058 N N . ASP B 1 276 ? -8.891 -19.188 -10.875 1 82.69 276 ASP B N 1
ATOM 5059 C CA . ASP B 1 276 ? -7.84 -20.125 -10.508 1 82.69 276 ASP B CA 1
ATOM 5060 C C . ASP B 1 276 ? -6.742 -20.172 -11.562 1 82.69 276 ASP B C 1
ATOM 5062 O O . ASP B 1 276 ? -6.641 -21.125 -12.336 1 82.69 276 ASP B O 1
ATOM 5066 N N . LEU B 1 277 ? -5.832 -19.312 -11.43 1 74.69 277 LEU B N 1
ATOM 5067 C CA . LEU B 1 277 ? -4.883 -19.094 -12.516 1 74.69 277 LEU B CA 1
ATOM 5068 C C . LEU B 1 277 ? -3.756 -20.109 -12.477 1 74.69 277 LEU B C 1
ATOM 5070 O O . LEU B 1 277 ? -3.129 -20.391 -13.5 1 74.69 277 LEU B O 1
ATOM 5074 N N . PHE B 1 278 ? -3.59 -20.781 -11.336 1 74.06 278 PHE B N 1
ATOM 5075 C CA . PHE B 1 278 ? -2.299 -21.453 -11.211 1 74.06 278 PHE B CA 1
ATOM 5076 C C . PHE B 1 278 ? -2.479 -22.938 -10.898 1 74.06 278 PHE B C 1
ATOM 5078 O O . PHE B 1 278 ? -1.504 -23.641 -10.648 1 74.06 278 PHE B O 1
ATOM 5085 N N . THR B 1 279 ? -3.705 -23.25 -10.891 1 67.5 279 THR B N 1
ATOM 5086 C CA . THR B 1 279 ? -3.934 -24.656 -10.609 1 67.5 279 THR B CA 1
ATOM 5087 C C . THR B 1 279 ? -3.469 -25.531 -11.781 1 67.5 279 THR B C 1
ATOM 5089 O O . THR B 1 279 ? -3.6 -25.125 -12.938 1 67.5 279 THR B O 1
ATOM 5092 N N . SER B 1 280 ? -2.824 -26.641 -11.297 1 61.12 280 SER B N 1
ATOM 5093 C CA . SER B 1 280 ? -2.281 -27.594 -12.258 1 61.12 280 SER B CA 1
ATOM 5094 C C . SER B 1 280 ? -3.395 -28.359 -12.977 1 61.12 280 SER B C 1
ATOM 5096 O O . SER B 1 280 ? -4.516 -28.438 -12.469 1 61.12 280 SER B O 1
ATOM 5098 N N . LYS B 1 281 ? -3.07 -28.703 -14.227 1 56.72 281 LYS B N 1
ATOM 5099 C CA . LYS B 1 281 ? -3.984 -29.5 -15.031 1 56.72 281 LYS B CA 1
ATOM 5100 C C . LYS B 1 281 ? -4.484 -30.719 -14.25 1 56.72 281 LYS B C 1
ATOM 5102 O O . LYS B 1 281 ? -5.668 -31.062 -14.32 1 56.72 281 LYS B O 1
ATOM 5107 N N . ASN B 1 282 ? -3.52 -31.312 -13.523 1 52.34 282 ASN B N 1
ATOM 5108 C CA . ASN B 1 282 ? -3.887 -32.531 -12.836 1 52.34 282 ASN B CA 1
ATOM 5109 C C . ASN B 1 282 ? -4.953 -32.281 -11.773 1 52.34 282 ASN B C 1
ATOM 5111 O O . ASN B 1 282 ? -5.887 -33.062 -11.625 1 52.34 282 ASN B O 1
ATOM 5115 N N . SER B 1 283 ? -4.801 -31.234 -11.078 1 55.69 283 SER B N 1
ATOM 5116 C CA . SER B 1 283 ? -5.727 -30.938 -10 1 55.69 283 SER B CA 1
ATOM 5117 C C . SER B 1 283 ? -7.055 -30.406 -10.539 1 55.69 283 SER B C 1
ATOM 5119 O O . SER B 1 283 ? -8.062 -30.391 -9.828 1 55.69 283 SER B O 1
ATOM 5121 N N . SER B 1 284 ? -6.996 -30.266 -11.891 1 61.69 284 SER B N 1
ATOM 5122 C CA . SER B 1 284 ? -8.156 -29.609 -12.477 1 61.69 284 SER B CA 1
ATOM 5123 C C . SER B 1 284 ? -9.164 -30.625 -13 1 61.69 284 SER B C 1
ATOM 5125 O O . SER B 1 284 ? -10.305 -30.266 -13.312 1 61.69 284 SER B O 1
ATOM 5127 N N . GLN B 1 285 ? -8.789 -31.922 -12.898 1 68.31 285 GLN B N 1
ATOM 5128 C CA . GLN B 1 285 ? -9.703 -32.875 -13.555 1 68.31 285 GLN B CA 1
ATOM 5129 C C . GLN B 1 285 ? -10.945 -33.094 -12.695 1 68.31 285 GLN B C 1
ATOM 5131 O O . GLN B 1 285 ? -12.055 -33.188 -13.227 1 68.31 285 GLN B O 1
ATOM 5136 N N . LYS B 1 286 ? -10.766 -33.25 -11.406 1 80.88 286 LYS B N 1
ATOM 5137 C CA . LYS B 1 286 ? -11.891 -33.406 -10.492 1 80.88 286 LYS B CA 1
ATOM 5138 C C . LYS B 1 286 ? -11.781 -32.438 -9.312 1 80.88 286 LYS B C 1
ATOM 5140 O O . LYS B 1 286 ? -11.641 -32.844 -8.164 1 80.88 286 LYS B O 1
ATOM 5145 N N . PRO B 1 287 ? -12.016 -31.203 -9.664 1 83.44 287 PRO B N 1
ATOM 5146 C CA . PRO B 1 287 ? -11.789 -30.188 -8.625 1 83.44 287 PRO B CA 1
ATOM 5147 C C . PRO B 1 287 ? -12.812 -30.281 -7.492 1 83.44 287 PRO B C 1
ATOM 5149 O O . PRO B 1 287 ? -12.562 -29.781 -6.395 1 83.44 287 PRO B O 1
ATOM 5152 N N . TRP B 1 288 ? -13.891 -31.016 -7.758 1 89.94 288 TRP B N 1
ATOM 5153 C CA . TRP B 1 288 ? -14.961 -31.109 -6.77 1 89.94 288 TRP B CA 1
ATOM 5154 C C . TRP B 1 288 ? -14.695 -32.25 -5.797 1 89.94 288 TRP B C 1
ATOM 5156 O O . TRP B 1 288 ? -15.336 -32.344 -4.746 1 89.94 288 TRP B O 1
ATOM 5166 N N . LEU B 1 289 ? -13.766 -33.094 -6.145 1 90.69 289 LEU B N 1
ATOM 5167 C CA . LEU B 1 289 ? -13.586 -34.344 -5.395 1 90.69 289 LEU B CA 1
ATOM 5168 C C . LEU B 1 289 ? -12.664 -34.125 -4.199 1 90.69 289 LEU B C 1
ATOM 5170 O O . LEU B 1 289 ? -11.602 -33.531 -4.332 1 90.69 289 LEU B O 1
ATOM 5174 N N . ASN B 1 290 ? -13.133 -34.5 -3.09 1 91.62 290 ASN B N 1
ATOM 5175 C CA . ASN B 1 290 ? -12.352 -34.625 -1.867 1 91.62 290 ASN B CA 1
ATOM 5176 C C . ASN B 1 290 ? -12.391 -36.062 -1.337 1 91.62 290 ASN B C 1
ATOM 5178 O O . ASN B 1 290 ? -13.422 -36.5 -0.822 1 91.62 290 ASN B O 1
ATOM 5182 N N . GLU B 1 291 ? -11.258 -36.719 -1.324 1 90.06 291 GLU B N 1
ATOM 5183 C CA . GLU B 1 291 ? -11.188 -38.125 -0.985 1 90.06 291 GLU B CA 1
ATOM 5184 C C . GLU B 1 291 ? -11.492 -38.344 0.492 1 90.06 291 GLU B C 1
ATOM 5186 O O . GLU B 1 291 ? -11.961 -39.438 0.875 1 90.06 291 GLU B O 1
ATOM 5191 N N . SER B 1 292 ? -11.242 -37.375 1.249 1 92.25 292 SER B N 1
ATOM 5192 C CA . SER B 1 292 ? -11.422 -37.5 2.691 1 92.25 292 SER B CA 1
ATOM 5193 C C . SER B 1 292 ? -12.852 -37.156 3.105 1 92.25 292 SER B C 1
ATOM 5195 O O . SER B 1 292 ? -13.195 -37.25 4.285 1 92.25 292 SER B O 1
ATOM 5197 N N . ASP B 1 293 ? -13.633 -36.781 2.131 1 93.75 293 ASP B N 1
ATOM 5198 C CA . ASP B 1 293 ? -15.016 -36.406 2.416 1 93.75 293 ASP B CA 1
ATOM 5199 C C . ASP B 1 293 ? -15.969 -37.562 2.1 1 93.75 293 ASP B C 1
ATOM 5201 O O . ASP B 1 293 ? -15.555 -38.594 1.564 1 93.75 293 ASP B O 1
ATOM 5205 N N . THR B 1 294 ? -17.297 -37.531 2.512 1 95.06 294 THR B N 1
ATOM 5206 C CA . THR B 1 294 ? -18.297 -38.562 2.268 1 95.06 294 THR B CA 1
ATOM 5207 C C . THR B 1 294 ? -18.703 -38.594 0.797 1 95.06 294 THR B C 1
ATOM 5209 O O . THR B 1 294 ? -18.594 -37.562 0.103 1 95.06 294 THR B O 1
ATOM 5212 N N . PRO B 1 295 ? -19.109 -39.75 0.345 1 94.75 295 PRO B N 1
ATOM 5213 C CA . PRO B 1 295 ? -19.609 -39.844 -1.03 1 94.75 295 PRO B CA 1
ATOM 5214 C C . PRO B 1 295 ? -20.766 -38.906 -1.301 1 94.75 295 PRO B C 1
ATOM 5216 O O . PRO B 1 295 ? -20.875 -38.344 -2.398 1 94.75 295 PRO B O 1
ATOM 5219 N N . GLU B 1 296 ? -21.609 -38.75 -0.296 1 94.62 296 GLU B N 1
ATOM 5220 C CA . GLU B 1 296 ? -22.75 -37.875 -0.452 1 94.62 296 GLU B CA 1
ATOM 5221 C C . GLU B 1 296 ? -22.312 -36.406 -0.689 1 94.62 296 GLU B C 1
ATOM 5223 O O . GLU B 1 296 ? -22.859 -35.75 -1.56 1 94.62 296 GLU B O 1
ATOM 5228 N N . ARG B 1 297 ? -21.375 -36 0.002 1 94.5 297 ARG B N 1
ATOM 5229 C CA . ARG B 1 297 ? -20.906 -34.625 -0.133 1 94.5 297 ARG B CA 1
ATOM 5230 C C . ARG B 1 297 ? -20.156 -34.438 -1.444 1 94.5 297 ARG B C 1
ATOM 5232 O O . ARG B 1 297 ? -20.203 -33.344 -2.051 1 94.5 297 ARG B O 1
ATOM 5239 N N . ASN B 1 298 ? -19.469 -35.406 -1.881 1 95.88 298 ASN B N 1
ATOM 5240 C CA . ASN B 1 298 ? -18.797 -35.375 -3.172 1 95.88 298 ASN B CA 1
ATOM 5241 C C . ASN B 1 298 ? -19.797 -35.281 -4.324 1 95.88 298 ASN B C 1
ATOM 5243 O O . ASN B 1 298 ? -19.547 -34.562 -5.312 1 95.88 298 ASN B O 1
ATOM 5247 N N . GLU B 1 299 ? -20.891 -36 -4.145 1 94.75 299 GLU B N 1
ATOM 5248 C CA . GLU B 1 299 ? -21.922 -35.906 -5.168 1 94.75 299 GLU B CA 1
ATOM 5249 C C . GLU B 1 299 ? -22.547 -34.531 -5.207 1 94.75 299 GLU B C 1
ATOM 5251 O O . GLU B 1 299 ? -22.812 -33.969 -6.281 1 94.75 299 GLU B O 1
ATOM 5256 N N . LYS B 1 300 ? -22.75 -33.938 -4.066 1 94 300 LYS B N 1
ATOM 5257 C CA . LYS B 1 300 ? -23.25 -32.594 -3.99 1 94 300 LYS B CA 1
ATOM 5258 C C . LYS B 1 300 ? -22.281 -31.594 -4.652 1 94 300 LYS B C 1
ATOM 5260 O O . LYS B 1 300 ? -22.703 -30.719 -5.395 1 94 300 LYS B O 1
ATOM 5265 N N . ALA B 1 301 ? -21.047 -31.75 -4.312 1 95.12 301 ALA B N 1
ATOM 5266 C CA . ALA B 1 301 ? -20.016 -30.891 -4.898 1 95.12 301 ALA B CA 1
ATOM 5267 C C . ALA B 1 301 ? -20 -31.031 -6.418 1 95.12 301 ALA B C 1
ATOM 5269 O O . ALA B 1 301 ? -19.906 -30.031 -7.133 1 95.12 301 ALA B O 1
ATOM 5270 N N . ARG B 1 302 ? -20.047 -32.219 -6.867 1 94 302 ARG B N 1
ATOM 5271 C CA . ARG B 1 302 ? -20.047 -32.469 -8.305 1 94 302 ARG B CA 1
ATOM 5272 C C . ARG B 1 302 ? -21.188 -31.75 -9 1 94 302 ARG B C 1
ATOM 5274 O O . ARG B 1 302 ? -20.969 -31.109 -10.031 1 94 302 ARG B O 1
ATOM 5281 N N . LYS B 1 303 ? -22.328 -31.828 -8.461 1 92.75 303 LYS B N 1
ATOM 5282 C CA . LYS B 1 303 ? -23.5 -31.156 -9.023 1 92.75 303 LYS B CA 1
ATOM 5283 C C . LYS B 1 303 ? -23.344 -29.641 -8.977 1 92.75 303 LYS B C 1
ATOM 5285 O O . LYS B 1 303 ? -23.672 -28.953 -9.938 1 92.75 303 LYS B O 1
ATOM 5290 N N . ALA B 1 304 ? -22.891 -29.203 -7.836 1 93.94 304 ALA B N 1
ATOM 5291 C CA . ALA B 1 304 ? -22.688 -27.766 -7.66 1 93.94 304 ALA B CA 1
ATOM 5292 C C . ALA B 1 304 ? -21.703 -27.219 -8.695 1 93.94 304 ALA B C 1
ATOM 5294 O O . ALA B 1 304 ? -21.891 -26.109 -9.203 1 93.94 304 ALA B O 1
ATOM 5295 N N . TYR B 1 305 ? -20.703 -27.984 -9.031 1 92.69 305 TYR B N 1
ATOM 5296 C CA . TYR B 1 305 ? -19.625 -27.547 -9.914 1 92.69 305 TYR B CA 1
ATOM 5297 C C . TYR B 1 305 ? -20.094 -27.453 -11.352 1 92.69 305 TYR B C 1
ATOM 5299 O O . TYR B 1 305 ? -19.422 -26.875 -12.203 1 92.69 305 TYR B O 1
ATOM 5307 N N . GLU B 1 306 ? -21.25 -27.938 -11.648 1 88 306 GLU B N 1
ATOM 5308 C CA . GLU B 1 306 ? -21.812 -27.781 -12.984 1 88 306 GLU B CA 1
ATOM 5309 C C . GLU B 1 306 ? -22.109 -26.328 -13.297 1 88 306 GLU B C 1
ATOM 5311 O O . GLU B 1 306 ? -22.172 -25.938 -14.461 1 88 306 GLU B O 1
ATOM 5316 N N . SER B 1 307 ? -22.328 -25.531 -12.242 1 88.25 307 SER B N 1
ATOM 5317 C CA . SER B 1 307 ? -22.609 -24.109 -12.406 1 88.25 307 SER B CA 1
ATOM 5318 C C . SER B 1 307 ? -21.359 -23.266 -12.211 1 88.25 307 SER B C 1
ATOM 5320 O O . SER B 1 307 ? -21.438 -22.031 -12.109 1 88.25 307 SER B O 1
ATOM 5322 N N . LEU B 1 308 ? -20.219 -23.906 -12.141 1 92.25 308 LEU B N 1
ATOM 5323 C CA . LEU B 1 308 ? -18.969 -23.203 -11.898 1 92.25 308 LEU B CA 1
ATOM 5324 C C . LEU B 1 308 ? -18.109 -23.172 -13.156 1 92.25 308 LEU B C 1
ATOM 5326 O O . LEU B 1 308 ? -17.859 -24.219 -13.773 1 92.25 308 LEU B O 1
ATOM 5330 N N . MET B 1 309 ? -17.797 -21.984 -13.531 1 89.19 309 MET B N 1
ATOM 5331 C CA . MET B 1 309 ? -16.797 -21.812 -14.586 1 89.19 309 MET B CA 1
ATOM 5332 C C . MET B 1 309 ? -15.453 -21.391 -14 1 89.19 309 MET B C 1
ATOM 5334 O O . MET B 1 309 ? -15.398 -20.547 -13.102 1 89.19 309 MET B O 1
ATOM 5338 N N . THR B 1 310 ? -14.414 -22.016 -14.453 1 88.94 310 THR B N 1
ATOM 5339 C CA . THR B 1 310 ? -13.094 -21.719 -13.914 1 88.94 310 THR B CA 1
ATOM 5340 C C . THR B 1 310 ? -12.195 -21.094 -14.984 1 88.94 310 THR B C 1
ATOM 5342 O O . THR B 1 310 ? -12.141 -21.594 -16.109 1 88.94 310 THR B O 1
ATOM 5345 N N . VAL B 1 311 ? -11.562 -20 -14.625 1 83.88 311 VAL B N 1
ATOM 5346 C CA . VAL B 1 311 ? -10.57 -19.359 -15.477 1 83.88 311 VAL B CA 1
ATOM 5347 C C . VAL B 1 311 ? -9.164 -19.781 -15.039 1 83.88 311 VAL B C 1
ATOM 5349 O O . VAL B 1 311 ? -8.789 -19.594 -13.883 1 83.88 311 VAL B O 1
ATOM 5352 N N . THR B 1 312 ? -8.453 -20.391 -15.906 1 83.25 312 THR B N 1
ATOM 5353 C CA . THR B 1 312 ? -7.105 -20.859 -15.609 1 83.25 312 THR B CA 1
ATOM 5354 C C . THR B 1 312 ? -6.133 -20.422 -16.703 1 83.25 312 THR B C 1
ATOM 5356 O O . THR B 1 312 ? -6.531 -20.203 -17.844 1 83.25 312 THR B O 1
ATOM 5359 N N . LEU B 1 313 ? -4.871 -20.234 -16.281 1 78.62 313 LEU B N 1
ATOM 5360 C CA . LEU B 1 313 ? -3.84 -19.938 -17.266 1 78.62 313 LEU B CA 1
ATOM 5361 C C . LEU B 1 313 ? -3.543 -21.172 -18.125 1 78.62 313 LEU B C 1
ATOM 5363 O O . LEU B 1 313 ? -3.379 -22.266 -17.594 1 78.62 313 LEU B O 1
ATOM 5367 N N . ARG B 1 314 ? -3.568 -20.922 -19.344 1 76.19 314 ARG B N 1
ATOM 5368 C CA . ARG B 1 314 ? -3.283 -22.047 -20.25 1 76.19 314 ARG B CA 1
ATOM 5369 C C . ARG B 1 314 ? -1.796 -22.375 -20.25 1 76.19 314 ARG B C 1
ATOM 5371 O O . ARG B 1 314 ? -0.956 -21.5 -20.484 1 76.19 314 ARG B O 1
ATOM 5378 N N . LYS B 1 315 ? -1.531 -23.594 -20 1 75 315 LYS B N 1
ATOM 5379 C CA . LYS B 1 315 ? -0.156 -24.062 -20.125 1 75 315 LYS B CA 1
ATOM 5380 C C . LYS B 1 315 ? 0.14 -24.484 -21.562 1 75 315 LYS B C 1
ATOM 5382 O O . LYS B 1 315 ? -0.709 -25.094 -22.234 1 75 315 LYS B O 1
ATOM 5387 N N . PRO B 1 316 ? 1.403 -24.219 -21.984 1 77.12 316 PRO B N 1
ATOM 5388 C CA . PRO B 1 316 ? 1.74 -24.703 -23.328 1 77.12 316 PRO B CA 1
ATOM 5389 C C . PRO B 1 316 ? 1.725 -26.219 -23.422 1 77.12 316 PRO B C 1
ATOM 5391 O O . PRO B 1 316 ? 2.135 -26.906 -22.484 1 77.12 316 PRO B O 1
ATOM 5394 N N . THR B 1 317 ? 1.136 -26.766 -24.469 1 76.81 317 THR B N 1
ATOM 5395 C CA . THR B 1 317 ? 1.029 -28.203 -24.625 1 76.81 317 THR B CA 1
ATOM 5396 C C . THR B 1 317 ? 1.921 -28.703 -25.766 1 76.81 317 THR B C 1
ATOM 5398 O O . THR B 1 317 ? 1.838 -29.859 -26.156 1 76.81 317 THR B O 1
ATOM 5401 N N . ASN B 1 318 ? 2.795 -27.906 -26.125 1 84.81 318 ASN B N 1
ATOM 5402 C CA . ASN B 1 318 ? 3.625 -28.312 -27.25 1 84.81 318 ASN B CA 1
ATOM 5403 C C . ASN B 1 318 ? 4.832 -29.125 -26.797 1 84.81 318 ASN B C 1
ATOM 5405 O O . ASN B 1 318 ? 5.168 -29.141 -25.609 1 84.81 318 ASN B O 1
ATOM 5409 N N . VAL B 1 319 ? 5.371 -29.781 -27.75 1 90.56 319 VAL B N 1
ATOM 5410 C CA . VAL B 1 319 ? 6.473 -30.703 -27.5 1 90.56 319 VAL B CA 1
ATOM 5411 C C . VAL B 1 319 ? 7.688 -29.938 -26.984 1 90.56 319 VAL B C 1
ATOM 5413 O O . VAL B 1 319 ? 8.406 -30.422 -26.109 1 90.56 319 VAL B O 1
ATOM 5416 N N . LYS B 1 320 ? 7.848 -28.797 -27.453 1 90.81 320 LYS B N 1
ATOM 5417 C CA . LYS B 1 320 ? 8.992 -28 -27.047 1 90.81 320 LYS B CA 1
ATOM 5418 C C . LYS B 1 320 ? 8.945 -27.688 -25.547 1 90.81 320 LYS B C 1
ATOM 5420 O O . LYS B 1 320 ? 9.977 -27.734 -24.875 1 90.81 320 LYS B O 1
ATOM 5425 N N . TYR B 1 321 ? 7.801 -27.438 -25.062 1 90.38 321 TYR B N 1
ATOM 5426 C CA . TYR B 1 321 ? 7.66 -27.109 -23.641 1 90.38 321 TYR B CA 1
ATOM 5427 C C . TYR B 1 321 ? 7.848 -28.344 -22.781 1 90.38 321 TYR B C 1
ATOM 5429 O O . TYR B 1 321 ? 8.406 -28.266 -21.688 1 90.38 321 TYR B O 1
ATOM 5437 N N . ARG B 1 322 ? 7.398 -29.422 -23.25 1 90.81 322 ARG B N 1
ATOM 5438 C CA . ARG B 1 322 ? 7.586 -30.688 -22.531 1 90.81 322 ARG B CA 1
ATOM 5439 C C . ARG B 1 322 ? 9.062 -31.031 -22.406 1 90.81 322 ARG B C 1
ATOM 5441 O O . ARG B 1 322 ? 9.523 -31.422 -21.328 1 90.81 322 ARG B O 1
ATOM 5448 N N . GLU B 1 323 ? 9.742 -30.875 -23.5 1 93.81 323 GLU B N 1
ATOM 5449 C CA . GLU B 1 323 ? 11.18 -31.141 -23.484 1 93.81 323 GLU B CA 1
ATOM 5450 C C . GLU B 1 323 ? 11.906 -30.172 -22.562 1 93.81 323 GLU B C 1
ATOM 5452 O O . GLU B 1 323 ? 12.797 -30.562 -21.797 1 93.81 323 GLU B O 1
ATOM 5457 N N . PHE B 1 324 ? 11.531 -29.031 -22.719 1 94.75 324 PHE B N 1
ATOM 5458 C CA . PHE B 1 324 ? 12.078 -28.016 -21.828 1 94.75 324 PHE B CA 1
ATOM 5459 C C . PHE B 1 324 ? 11.836 -28.375 -20.375 1 94.75 324 PHE B C 1
ATOM 5461 O O . PHE B 1 324 ? 12.758 -28.312 -19.547 1 94.75 324 PHE B O 1
ATOM 5468 N N . SER B 1 325 ? 10.633 -28.734 -20.047 1 94.31 325 SER B N 1
ATOM 5469 C CA . SER B 1 325 ? 10.25 -29.094 -18.688 1 94.31 325 SER B CA 1
ATOM 5470 C C . SER B 1 325 ? 11.125 -30.234 -18.156 1 94.31 325 SER B C 1
ATOM 5472 O O . SER B 1 325 ? 11.57 -30.203 -17.016 1 94.31 325 SER B O 1
ATOM 5474 N N . GLN B 1 326 ? 11.312 -31.156 -19.016 1 94.62 326 GLN B N 1
ATOM 5475 C CA . GLN B 1 326 ? 12.141 -32.312 -18.625 1 94.62 326 GLN B CA 1
ATOM 5476 C C . GLN B 1 326 ? 13.578 -31.875 -18.359 1 94.62 326 GLN B C 1
ATOM 5478 O O . GLN B 1 326 ? 14.203 -32.344 -17.406 1 94.62 326 GLN B O 1
ATOM 5483 N N . GLN B 1 327 ? 14.086 -31.016 -19.203 1 96.12 327 GLN B N 1
ATOM 5484 C CA . GLN B 1 327 ? 15.438 -30.5 -19.031 1 96.12 327 GLN B CA 1
ATOM 5485 C C . GLN B 1 327 ? 15.586 -29.766 -17.688 1 96.12 327 GLN B C 1
ATOM 5487 O O . GLN B 1 327 ? 16.578 -29.953 -16.984 1 96.12 327 GLN B O 1
ATOM 5492 N N . VAL B 1 328 ? 14.625 -29 -17.391 1 97 328 VAL B N 1
ATOM 5493 C CA . VAL B 1 328 ? 14.648 -28.219 -16.156 1 97 328 VAL B CA 1
ATOM 5494 C C . VAL B 1 328 ? 14.609 -29.141 -14.945 1 97 328 VAL B C 1
ATOM 5496 O O . VAL B 1 328 ? 15.359 -28.953 -13.984 1 97 328 VAL B O 1
ATOM 5499 N N . LYS B 1 329 ? 13.773 -30.094 -15.008 1 95.12 329 LYS B N 1
ATOM 5500 C CA . LYS B 1 329 ? 13.641 -31.031 -13.906 1 95.12 329 LYS B CA 1
ATOM 5501 C C . LYS B 1 329 ? 14.93 -31.828 -13.695 1 95.12 329 LYS B C 1
ATOM 5503 O O . LYS B 1 329 ? 15.344 -32.062 -12.562 1 95.12 329 LYS B O 1
ATOM 5508 N N . LYS B 1 330 ? 15.547 -32.219 -14.781 1 94.62 330 LYS B N 1
ATOM 5509 C CA . LYS B 1 330 ? 16.828 -32.938 -14.688 1 94.62 330 LYS B CA 1
ATOM 5510 C C . LYS B 1 330 ? 17.891 -32.031 -14.062 1 94.62 330 LYS B C 1
ATOM 5512 O O . LYS B 1 330 ? 18.672 -32.5 -13.219 1 94.62 330 LYS B O 1
ATOM 5517 N N . ARG B 1 331 ? 17.906 -30.828 -14.516 1 95.69 331 ARG B N 1
ATOM 5518 C CA . ARG B 1 331 ? 18.859 -29.891 -13.953 1 95.69 331 ARG B CA 1
ATOM 5519 C C . ARG B 1 331 ? 18.641 -29.688 -12.453 1 95.69 331 ARG B C 1
ATOM 5521 O O . ARG B 1 331 ? 19.594 -29.625 -11.68 1 95.69 331 ARG B O 1
ATOM 5528 N N . ALA B 1 332 ? 17.422 -29.609 -12.062 1 95.44 332 ALA B N 1
ATOM 5529 C CA . ALA B 1 332 ? 17.062 -29.453 -10.648 1 95.44 332 ALA B CA 1
ATOM 5530 C C . ALA B 1 332 ? 17.531 -30.656 -9.828 1 95.44 332 ALA B C 1
ATOM 5532 O O . ALA B 1 332 ? 18 -30.5 -8.703 1 95.44 332 ALA B O 1
ATOM 5533 N N . GLU B 1 333 ? 17.375 -31.828 -10.406 1 93.5 333 GLU B N 1
ATOM 5534 C CA . GLU B 1 333 ? 17.812 -33.031 -9.727 1 93.5 333 GLU B CA 1
ATOM 5535 C C . GLU B 1 333 ? 19.297 -33.031 -9.43 1 93.5 333 GLU B C 1
ATOM 5537 O O . GLU B 1 333 ? 19.734 -33.469 -8.367 1 93.5 333 GLU B O 1
ATOM 5542 N N . VAL B 1 334 ? 20 -32.5 -10.336 1 93.25 334 VAL B N 1
ATOM 5543 C CA . VAL B 1 334 ? 21.438 -32.438 -10.172 1 93.25 334 VAL B CA 1
ATOM 5544 C C . VAL B 1 334 ? 21.797 -31.359 -9.148 1 93.25 334 VAL B C 1
ATOM 5546 O O . VAL B 1 334 ? 22.594 -31.594 -8.242 1 93.25 334 VAL B O 1
ATOM 5549 N N . LEU B 1 335 ? 21.125 -30.203 -9.258 1 93.5 335 LEU B N 1
ATOM 5550 C CA . LEU B 1 335 ? 21.422 -29.047 -8.406 1 93.5 335 LEU B CA 1
ATOM 5551 C C . LEU B 1 335 ? 21.047 -29.344 -6.957 1 93.5 335 LEU B C 1
ATOM 5553 O O . LEU B 1 335 ? 21.719 -28.875 -6.035 1 93.5 335 LEU B O 1
ATOM 5557 N N . TYR B 1 336 ? 19.953 -30.125 -6.914 1 93.75 336 TYR B N 1
ATOM 5558 C CA . TYR B 1 336 ? 19.406 -30.266 -5.57 1 93.75 336 TYR B CA 1
ATOM 5559 C C . TYR B 1 336 ? 19.484 -31.719 -5.109 1 93.75 336 TYR B C 1
ATOM 5561 O O . TYR B 1 336 ? 18.609 -32.188 -4.367 1 93.75 336 TYR B O 1
ATOM 5569 N N . LYS B 1 337 ? 20.312 -32.469 -5.5 1 86.69 337 LYS B N 1
ATOM 5570 C CA . LYS B 1 337 ? 20.484 -33.875 -5.227 1 86.69 337 LYS B CA 1
ATOM 5571 C C . LYS B 1 337 ? 20.406 -34.188 -3.729 1 86.69 337 LYS B C 1
ATOM 5573 O O . LYS B 1 337 ? 19.828 -35.188 -3.312 1 86.69 337 LYS B O 1
ATOM 5578 N N . ASN B 1 338 ? 20.859 -33.281 -2.926 1 86.75 338 ASN B N 1
ATOM 5579 C CA . ASN B 1 338 ? 20.906 -33.531 -1.486 1 86.75 338 ASN B CA 1
ATOM 5580 C C . ASN B 1 338 ? 19.734 -32.844 -0.775 1 86.75 338 ASN B C 1
ATOM 5582 O O . ASN B 1 338 ? 19.703 -32.781 0.454 1 86.75 338 ASN B O 1
ATOM 5586 N N . PHE B 1 339 ? 18.906 -32.375 -1.668 1 83.31 339 PHE B N 1
ATOM 5587 C CA . PHE B 1 339 ? 17.75 -31.703 -1.092 1 83.31 339 PHE B CA 1
ATOM 5588 C C . PHE B 1 339 ? 16.453 -32.375 -1.525 1 83.31 339 PHE B C 1
ATOM 5590 O O . PHE B 1 339 ? 16.391 -33 -2.586 1 83.31 339 PHE B O 1
ATOM 5597 N N . ASN B 1 340 ? 15.555 -32.5 -0.631 1 82.25 340 ASN B N 1
ATOM 5598 C CA . ASN B 1 340 ? 14.234 -33.062 -0.915 1 82.25 340 ASN B CA 1
ATOM 5599 C C . ASN B 1 340 ? 13.359 -32.094 -1.681 1 82.25 340 ASN B C 1
ATOM 5601 O O . ASN B 1 340 ? 12.445 -31.484 -1.111 1 82.25 340 ASN B O 1
ATOM 5605 N N . PHE B 1 341 ? 13.758 -31.891 -3.049 1 88.19 341 PHE B N 1
ATOM 5606 C CA . PHE B 1 341 ? 12.992 -30.953 -3.869 1 88.19 341 PHE B CA 1
ATOM 5607 C C . PHE B 1 341 ? 12.422 -31.656 -5.098 1 88.19 341 PHE B C 1
ATOM 5609 O O . PHE B 1 341 ? 13.117 -32.438 -5.75 1 88.19 341 PHE B O 1
ATOM 5616 N N . THR B 1 342 ? 11.062 -31.453 -5.281 1 82.44 342 THR B N 1
ATOM 5617 C CA . THR B 1 342 ? 10.406 -31.938 -6.488 1 82.44 342 THR B CA 1
ATOM 5618 C C . THR B 1 342 ? 9.414 -30.906 -7.016 1 82.44 342 THR B C 1
ATOM 5620 O O . THR B 1 342 ? 8.852 -30.125 -6.242 1 82.44 342 THR B O 1
ATOM 5623 N N . TYR B 1 343 ? 9.273 -30.797 -8.359 1 84.25 343 TYR B N 1
ATOM 5624 C CA . TYR B 1 343 ? 8.305 -29.891 -8.961 1 84.25 343 TYR B CA 1
ATOM 5625 C C . TYR B 1 343 ? 6.883 -30.391 -8.766 1 84.25 343 TYR B C 1
ATOM 5627 O O . TYR B 1 343 ? 5.926 -29.609 -8.859 1 84.25 343 TYR B O 1
ATOM 5635 N N . GLY B 1 344 ? 6.668 -31.484 -8.336 1 72.38 344 GLY B N 1
ATOM 5636 C CA . GLY B 1 344 ? 5.371 -32.062 -8.039 1 72.38 344 GLY B CA 1
ATOM 5637 C C . GLY B 1 344 ? 4.551 -32.375 -9.273 1 72.38 344 GLY B C 1
ATOM 5638 O O . GLY B 1 344 ? 3.646 -33.219 -9.242 1 72.38 344 GLY B O 1
ATOM 5639 N N . GLU B 1 345 ? 4.648 -31.531 -10.375 1 73 345 GLU B N 1
ATOM 5640 C CA . GLU B 1 345 ? 3.857 -31.719 -11.586 1 73 345 GLU B CA 1
ATOM 5641 C C . GLU B 1 345 ? 4.727 -32.219 -12.742 1 73 345 GLU B C 1
ATOM 5643 O O . GLU B 1 345 ? 5.957 -32.156 -12.664 1 73 345 GLU B O 1
ATOM 5648 N N . ASP B 1 346 ? 3.928 -32.719 -13.656 1 66.94 346 ASP B N 1
ATOM 5649 C CA . ASP B 1 346 ? 4.625 -33.25 -14.82 1 66.94 346 ASP B CA 1
ATOM 5650 C C . ASP B 1 346 ? 5.41 -32.156 -15.539 1 66.94 346 ASP B C 1
ATOM 5652 O O . ASP B 1 346 ? 6.551 -32.375 -15.953 1 66.94 346 ASP B O 1
ATOM 5656 N N . GLU B 1 347 ? 4.789 -31.078 -15.664 1 78.44 347 GLU B N 1
ATOM 5657 C CA . GLU B 1 347 ? 5.465 -29.953 -16.312 1 78.44 347 GLU B CA 1
ATOM 5658 C C . GLU B 1 347 ? 5.699 -28.812 -15.336 1 78.44 347 GLU B C 1
ATOM 5660 O O . GLU B 1 347 ? 4.934 -28.625 -14.391 1 78.44 347 GLU B O 1
ATOM 5665 N N . VAL B 1 348 ? 6.828 -28.141 -15.688 1 88.38 348 VAL B N 1
ATOM 5666 C CA . VAL B 1 348 ? 7.109 -26.969 -14.859 1 88.38 348 VAL B CA 1
ATOM 5667 C C . VAL B 1 348 ? 6.051 -25.906 -15.109 1 88.38 348 VAL B C 1
ATOM 5669 O O . VAL B 1 348 ? 5.422 -25.875 -16.172 1 88.38 348 VAL B O 1
ATOM 5672 N N . ASN B 1 349 ? 5.809 -25.094 -14.117 1 85.56 349 ASN B N 1
ATOM 5673 C CA . ASN B 1 349 ? 4.758 -24.094 -14.234 1 85.56 349 ASN B CA 1
ATOM 5674 C C . ASN B 1 349 ? 5.168 -22.953 -15.164 1 85.56 349 ASN B C 1
ATOM 5676 O O . ASN B 1 349 ? 6.32 -22.875 -15.594 1 85.56 349 ASN B O 1
ATOM 5680 N N . SER B 1 350 ? 4.25 -22.125 -15.484 1 84.12 350 SER B N 1
ATOM 5681 C CA . SER B 1 350 ? 4.426 -21.094 -16.5 1 84.12 350 SER B CA 1
ATOM 5682 C C . SER B 1 350 ? 5.414 -20.031 -16.047 1 84.12 350 SER B C 1
ATOM 5684 O O . SER B 1 350 ? 6.051 -19.375 -16.875 1 84.12 350 SER B O 1
ATOM 5686 N N . PHE B 1 351 ? 5.574 -19.812 -14.805 1 88.19 351 PHE B N 1
ATOM 5687 C CA . PHE B 1 351 ? 6.516 -18.812 -14.305 1 88.19 351 PHE B CA 1
ATOM 5688 C C . PHE B 1 351 ? 7.953 -19.234 -14.609 1 88.19 351 PHE B C 1
ATOM 5690 O O . PHE B 1 351 ? 8.781 -18.391 -14.984 1 88.19 351 PHE B O 1
ATOM 5697 N N . VAL B 1 352 ? 8.18 -20.484 -14.461 1 91.75 352 VAL B N 1
ATOM 5698 C CA . VAL B 1 352 ? 9.508 -21.016 -14.734 1 91.75 352 VAL B CA 1
ATOM 5699 C C . VAL B 1 352 ? 9.875 -20.781 -16.188 1 91.75 352 VAL B C 1
ATOM 5701 O O . VAL B 1 352 ? 10.969 -20.312 -16.5 1 91.75 352 VAL B O 1
ATOM 5704 N N . GLY B 1 353 ? 8.898 -21.094 -17.047 1 91.31 353 GLY B N 1
ATOM 5705 C CA . GLY B 1 353 ? 9.125 -20.844 -18.469 1 91.31 353 GLY B CA 1
ATOM 5706 C C . GLY B 1 353 ? 9.32 -19.375 -18.781 1 91.31 353 GLY B C 1
ATOM 5707 O O . GLY B 1 353 ? 10.18 -19.016 -19.594 1 91.31 353 GLY B O 1
ATOM 5708 N N . ALA B 1 354 ? 8.555 -18.516 -18.156 1 91.12 354 ALA B N 1
ATOM 5709 C CA . ALA B 1 354 ? 8.625 -17.078 -18.375 1 91.12 354 ALA B CA 1
ATOM 5710 C C . ALA B 1 354 ? 10.008 -16.531 -18.016 1 91.12 354 ALA B C 1
ATOM 5712 O O . ALA B 1 354 ? 10.57 -15.727 -18.766 1 91.12 354 ALA B O 1
ATOM 5713 N N . PHE B 1 355 ? 10.562 -16.969 -16.953 1 95 355 PHE B N 1
ATOM 5714 C CA . PHE B 1 355 ? 11.844 -16.422 -16.516 1 95 355 PHE B CA 1
ATOM 5715 C C . PHE B 1 355 ? 12.984 -17.016 -17.328 1 95 355 PHE B C 1
ATOM 5717 O O . PHE B 1 355 ? 14.023 -16.375 -17.516 1 95 355 PHE B O 1
ATOM 5724 N N . HIS B 1 356 ? 12.836 -18.25 -17.828 1 95.38 356 HIS B N 1
ATOM 5725 C CA . HIS B 1 356 ? 13.781 -18.766 -18.797 1 95.38 356 HIS B CA 1
ATOM 5726 C C . HIS B 1 356 ? 13.867 -17.859 -20.016 1 95.38 356 HIS B C 1
ATOM 5728 O O . HIS B 1 356 ? 14.961 -17.484 -20.453 1 95.38 356 HIS B O 1
ATOM 5734 N N . ASP B 1 357 ? 12.75 -17.484 -20.516 1 92.31 357 ASP B N 1
ATOM 5735 C CA . ASP B 1 357 ? 12.672 -16.641 -21.703 1 92.31 357 ASP B CA 1
ATOM 5736 C C . ASP B 1 357 ? 13.211 -15.242 -21.422 1 92.31 357 ASP B C 1
ATOM 5738 O O . ASP B 1 357 ? 13.883 -14.648 -22.266 1 92.31 357 ASP B O 1
ATOM 5742 N N . ALA B 1 358 ? 12.875 -14.734 -20.312 1 91.06 358 ALA B N 1
ATOM 5743 C CA . ALA B 1 358 ? 13.336 -13.406 -19.922 1 91.06 358 ALA B CA 1
ATOM 5744 C C . ALA B 1 358 ? 14.852 -13.305 -20 1 91.06 358 ALA B C 1
ATOM 5746 O O . ALA B 1 358 ? 15.398 -12.289 -20.438 1 91.06 358 ALA B O 1
#

InterPro domains:
  IPR001170 Adenylyl cyclase class-4/guanylyl cyclase [PR00255] (114-132)
  IPR001170 Adenylyl cyclase class-4/guanylyl cyclase [PR00255] (242-260)
  IPR001170 Adenylyl cyclase class-4/guanylyl cyclase [PR00255] (355-358)
  IPR001828 Receptor, ligand binding region [PF01094] (61-358)
  IPR028082 Periplasmic binding protein-like I [SSF53822] (37-358)
  IPR052612 Atrial Natriuretic Peptide Clearance Receptor [PTHR44755] (40-357)

Sequence (716 aa):
MREKRMKEYSGTPSVSPKMMPFVLLLLCLGQEAAAYYTGPILIASLFPADDRRLFSIKRIRPALEIAVEKVRAPDGPLPGREIEINYRDSNCSSADAMNEAINFYVRNKSHVFLGPCCDYAAAPVGRQTRYWQIPIITTALARDFALAKGDKFSMMTRMGPSINKLAEFLKAILLKFKWNVFKILYQPNGLDNVMDMMCHVMAESVHFSLGYDLGYVIPYFKFEGVQDMLDMMTKEIGTENAIVVLCASPHSVRDIMIKAHELNFDNGEYVFFNIDLFTSKNSSQKPWLNESDTPERNEKARKAYESLMTVTLRKPTNVKYREFSQQVKKRAEVLYKNFNFTYGEDEVNSFVGAFHDAMREKRMKEYSGTPSVSPKMMPFVLLLLCLGQEAAAYYTGPILIASLFPADDRRLFSIKRIRPALEIAVEKVRAPDGPLPGREIEINYRDSNCSSADAMNEAINFYVRNKSHVFLGPCCDYAAAPVGRQTRYWQIPIITTALARDFALAKGDKFSMMTRMGPSINKLAEFLKAILLKFKWNVFKILYQPNGLDNVMDMMCHVMAESVHFSLGYDLGYVIPYFKFEGVQDMLDMMTKEIGTENAIVVLCASPHSVRDIMIKAHELNFDNGEYVFFNIDLFTSKNSSQKPWLNESDTPERNEKARKAYESLMTVTLRKPTNVKYREFSQQVKKRAEVLYKNFNFTYGEDEVNSFVGAFHDA

Foldseek 3Di:
DDPPPPPPPPPVPPPDPPVPPPVVVVVPPDPPVPPPPQAAAFEEEAEACPQLALGHCLQQVLLQVVLVCQQCPPPHVNHPGHYDYDYDHLNLALVSLVVVLVVCLVVVRHQEYEDDARQSNGQVSQQCCVVSVHAYEYQHAAQVCVVCCVDRRVRYDHLHYYLLVVLVVVLVVCVVVVFDAEEEEEEQCQVVSHPHRVRVRNQVRNQVNNCVVNVHGHYYDYDHDPVSLLCCVVPPVVPAQYEYEYYGHLVVVLSSLLSCVVVVVLVPSYAYEYEDAFDDPVCPPQSNDDPVDDPVSSVSSVSSCVRYHYDYHDDDPDPVQLVSQVSSQVSSCVVAVVHPDDCPDSGRTVSSVSSSVD/DDDPPDCPPPPVPPPDPPVPPPVVVVVPPDPPVPPPPQAEAFEEEAEACPQLALGHCLQQVLLQVVLVCQQCPPPHVNHPGHYDYDYDHLNLALVSLVVVLVVCLVVVRHQEYEDDARQSNHQVSQQCCVVSVHAYEYQHAAQVCVVCCVDRRVRYDHLHYYLLVVLVVVLVVCVVVVFDAEEEEEEQCQVVSHPHRVRVRNQVRSQVNNCVVNVHGHYYDYDHDPVSLLCCVVPPVVPAQYEYEYYGHLVVVLSNLLSCVVVVVLVPSYAYEYEDAFDDPVCPPQSNDDPPDDPVSSVSSVSSCVRYHYDYHDDDPDPVQLVSQVSSQVSSCVVAVVHPDDCPDSGRTPSSVSSSVD